Protein AF-A0AAF0V614-F1 (afdb_monomer)

Sequence (400 aa):
MVKIVKFQYLSLEWDSGDFIVKNYHPVHKCIPLNRNKLCNSKLIARKFKDRIVSQPYIRIWEIQDLVRKTLDLYVGKTLCYRAKQRIMKENMGDWKVEFARLCDYAAMIKQTNPGSSCWGACKSELLVAVGKNGNNQMYPIAWAVVDTETKHSWSWFIRYLIADLNLGTGEGLTVMLDMQKGFIPVLSELLPNTEKRMCARHIWSNWHVNWKGEERRKQFWRCSKASFEVKFGEEVHAMSKLGKKEITEDLLHYDPRNWSRAFFQTHSKCDVVENNICKTFNSWILAARHKSIITMLEDIRHKMMNKHIDMIKFAKTWISDIAPMARAILERNNEYSNNCNVQWNGLNGFEISEGEYSFVVDLEKKHCDCRLWMLRGIPCPHAICAYYYLNQDPDQHVEH

Mean predicted aligned error: 11.27 Å

Radius of gyration: 29.8 Å; Cα contacts (8 Å, |Δi|>4): 518; chains: 1; bounding box: 90×55×68 Å

Solvent-accessible surface area (backbone atoms only — not comparable to full-atom values): 22705 Å² total; per-residue (Å²): 133,88,78,87,74,79,61,86,40,71,47,75,40,89,91,79,72,46,78,42,78,75,42,86,63,92,81,71,95,73,76,91,70,45,64,57,87,80,71,38,38,67,55,52,24,67,76,42,35,68,61,43,69,77,38,59,67,63,49,49,66,56,52,35,48,49,42,31,74,75,68,63,31,64,64,58,63,70,44,41,44,52,11,50,53,50,45,48,40,74,75,58,46,57,61,72,64,49,63,71,42,41,63,60,52,34,50,51,45,38,70,77,40,78,90,58,87,68,79,81,64,80,58,76,39,78,50,71,46,70,48,68,46,89,51,76,41,79,36,81,72,51,72,46,66,36,52,54,97,36,45,65,53,48,42,54,55,50,52,50,52,32,65,77,66,66,42,70,49,19,71,80,38,72,47,81,38,82,78,52,82,46,50,58,61,37,41,57,72,61,26,61,60,33,46,64,32,40,22,40,61,54,53,45,61,62,51,38,75,83,53,72,54,70,69,55,50,55,38,50,52,48,30,31,63,20,42,26,59,70,59,26,52,53,34,47,53,57,46,39,75,74,52,58,83,60,56,46,54,66,55,59,69,50,60,52,61,28,32,19,41,38,51,50,71,42,82,66,35,56,71,79,42,60,67,56,57,63,50,54,49,54,62,73,45,43,58,34,71,62,48,37,71,63,60,19,53,52,46,51,51,53,51,48,54,53,51,51,52,51,49,53,56,54,59,73,69,55,93,55,96,64,36,70,56,48,46,58,49,42,55,54,22,50,64,54,18,75,65,48,47,84,44,74,74,84,73,61,42,31,45,33,36,46,88,96,43,75,30,53,32,30,66,84,79,56,40,38,61,59,32,51,22,40,20,45,31,38,54,31,27,63,52,37,43,55,29,51,74,70,75,44,70,55,79,82,59,48,63,131

pLDDT: mean 84.93, std 13.78, range [21.34, 97.88]

InterPro domains:
  IPR006564 Zinc finger, PMZ-type [SM00575] (366-393)
  IPR007527 Zinc finger, SWIM-type [PF04434] (359-391)
  IPR007527 Zinc finger, SWIM-type [PS50966] (357-391)
  IPR018289 MULE transposase domain [PF10551] (122-206)

Nearest PDB structures (foldseek):
  6xg8-assembly1_A  TM=4.618E-01  e=9.442E-06  Acetivibrio thermocellus ATCC 27405
  6xg8-assembly1_B  TM=5.059E-01  e=1.911E-04  Acetivibrio thermocellus ATCC 27405
  6xgx-assembly1_B  TM=4.617E-01  e=6.552E-05  Acetivibrio thermocellus ATCC 27405
  6xgw-assembly1_B  TM=4.319E-01  e=1.711E-03  Acetivibrio thermocellus ATCC 27405
  2iu7-assembly1_I  TM=2.158E-01  e=6.660E-01  Escherichia coli

Organism: Solanum verrucosum (NCBI:txid315347)

Structure (mmCIF, N/CA/C/O backbone):
data_AF-A0AAF0V614-F1
#
_entry.id   AF-A0AAF0V614-F1
#
loop_
_atom_site.group_PDB
_atom_site.id
_atom_site.type_symbol
_atom_site.label_atom_id
_atom_site.label_alt_id
_atom_site.label_comp_id
_atom_site.label_asym_id
_atom_site.label_entity_id
_atom_site.label_seq_id
_atom_site.pdbx_PDB_ins_code
_atom_site.Cartn_x
_atom_site.Cartn_y
_atom_site.Cartn_z
_atom_site.occupancy
_atom_site.B_iso_or_equiv
_atom_site.auth_seq_id
_atom_site.auth_comp_id
_atom_site.auth_asym_id
_atom_site.auth_atom_id
_atom_site.pdbx_PDB_model_num
ATOM 1 N N . MET A 1 1 ? 50.626 -5.953 -8.619 1.00 24.69 1 MET A N 1
ATOM 2 C CA . MET A 1 1 ? 51.029 -4.548 -8.857 1.00 24.69 1 MET A CA 1
ATOM 3 C C . MET A 1 1 ? 51.470 -4.408 -10.306 1.00 24.69 1 MET A C 1
ATOM 5 O O . MET A 1 1 ? 52.525 -4.922 -10.647 1.00 24.69 1 MET A O 1
ATOM 9 N N . VAL A 1 2 ? 50.678 -3.773 -11.173 1.00 21.34 2 VAL A N 1
ATOM 10 C CA . VAL A 1 2 ? 51.122 -3.461 -12.543 1.00 21.34 2 VAL A CA 1
ATOM 11 C C . VAL A 1 2 ? 51.830 -2.109 -12.488 1.00 21.34 2 VAL A C 1
ATOM 13 O O . VAL A 1 2 ? 51.178 -1.072 -12.419 1.00 21.34 2 VAL A O 1
ATOM 16 N N . LYS A 1 3 ? 53.167 -2.110 -12.450 1.00 25.12 3 LYS A N 1
ATOM 17 C CA . LYS A 1 3 ? 53.958 -0.892 -12.669 1.00 25.12 3 LYS A CA 1
ATOM 18 C C . LYS A 1 3 ? 53.853 -0.539 -14.151 1.00 25.12 3 LYS A C 1
ATOM 20 O O . LYS A 1 3 ? 54.286 -1.315 -14.997 1.00 25.12 3 LYS A O 1
ATOM 25 N N . ILE A 1 4 ? 53.279 0.617 -14.473 1.00 34.12 4 ILE A N 1
ATOM 26 C CA . ILE A 1 4 ? 53.326 1.156 -15.834 1.00 34.12 4 ILE A CA 1
ATOM 27 C C . ILE A 1 4 ? 54.759 1.644 -16.070 1.00 34.12 4 ILE A C 1
ATOM 29 O O . ILE A 1 4 ? 55.137 2.722 -15.622 1.00 34.12 4 ILE A O 1
ATOM 33 N N . VAL A 1 5 ? 55.570 0.822 -16.734 1.00 39.94 5 VAL A N 1
ATOM 34 C CA . VAL A 1 5 ? 56.908 1.186 -17.214 1.00 39.94 5 VAL A CA 1
ATOM 35 C C . VAL A 1 5 ? 56.746 1.807 -18.600 1.00 39.94 5 VAL A C 1
ATOM 37 O O . VAL A 1 5 ? 56.118 1.218 -19.480 1.00 39.94 5 VAL A O 1
ATOM 40 N N . LYS A 1 6 ? 57.267 3.020 -18.807 1.00 41.56 6 LYS A N 1
ATOM 41 C CA . LYS A 1 6 ? 57.203 3.683 -20.114 1.00 41.56 6 LYS A CA 1
ATOM 42 C C . LYS A 1 6 ? 58.343 3.171 -20.997 1.00 41.56 6 LYS A C 1
ATOM 44 O O . LYS A 1 6 ? 59.486 3.581 -20.837 1.00 41.56 6 LYS A O 1
ATOM 49 N N . PHE A 1 7 ? 58.020 2.287 -21.932 1.00 49.09 7 PHE A N 1
ATOM 50 C CA . PHE A 1 7 ? 58.932 1.863 -22.992 1.00 49.09 7 PHE A CA 1
ATOM 51 C C . PHE A 1 7 ? 58.921 2.903 -24.113 1.00 49.09 7 PHE A C 1
ATOM 53 O O . PHE A 1 7 ? 57.853 3.317 -24.564 1.00 49.09 7 PHE A O 1
ATOM 60 N N . GLN A 1 8 ? 60.096 3.372 -24.537 1.00 46.03 8 GLN A N 1
ATOM 61 C CA . GLN A 1 8 ? 60.192 4.414 -25.567 1.00 46.03 8 GLN A CA 1
ATOM 62 C C . GLN A 1 8 ? 60.030 3.838 -26.983 1.00 46.03 8 GLN A C 1
ATOM 64 O O . GLN A 1 8 ? 59.619 4.561 -27.884 1.00 46.03 8 GLN A O 1
ATOM 69 N N . TYR A 1 9 ? 60.279 2.535 -27.151 1.00 45.12 9 TYR A N 1
ATOM 70 C CA . TYR A 1 9 ? 60.026 1.776 -28.374 1.00 45.12 9 TYR A CA 1
ATOM 71 C C . TYR A 1 9 ? 59.680 0.323 -28.012 1.00 45.12 9 TYR A C 1
ATOM 73 O O . TYR A 1 9 ? 60.528 -0.421 -27.515 1.00 45.12 9 TYR A O 1
ATOM 81 N N . LEU A 1 10 ? 58.424 -0.063 -28.240 1.00 51.19 10 LEU A N 1
ATOM 82 C CA . LEU A 1 10 ? 57.983 -1.459 -28.273 1.00 51.19 10 LEU A CA 1
ATOM 83 C C . LEU A 1 10 ? 57.803 -1.827 -29.741 1.00 51.19 10 LEU A C 1
ATOM 85 O O . LEU A 1 10 ? 57.116 -1.105 -30.464 1.00 51.19 10 LEU A O 1
ATOM 89 N N . SER A 1 11 ? 58.401 -2.927 -30.182 1.00 48.00 11 SER A N 1
ATOM 90 C CA . SER A 1 11 ? 58.075 -3.512 -31.483 1.00 48.00 11 SER A CA 1
ATOM 91 C C . SER A 1 11 ? 57.380 -4.842 -31.275 1.00 48.00 11 SER A C 1
ATOM 93 O O . SER A 1 11 ? 57.798 -5.622 -30.421 1.00 48.00 11 SER A O 1
ATOM 95 N N . LEU A 1 12 ? 56.337 -5.082 -32.063 1.00 50.38 12 LEU A N 1
ATOM 96 C CA . LEU A 1 12 ? 55.709 -6.389 -32.153 1.00 50.38 12 LEU A CA 1
ATOM 97 C C . LEU A 1 12 ? 56.660 -7.313 -32.918 1.00 50.38 12 LEU A C 1
ATOM 99 O O . LEU A 1 12 ? 57.111 -6.951 -34.009 1.00 50.38 12 LEU A O 1
ATOM 103 N N . GLU A 1 13 ? 57.004 -8.451 -32.335 1.00 58.38 13 GLU A N 1
ATOM 104 C CA . GLU A 1 13 ? 57.744 -9.488 -33.045 1.00 58.38 13 GLU A CA 1
ATOM 105 C C . GLU A 1 13 ? 56.744 -10.340 -33.839 1.00 58.38 13 GLU A C 1
ATOM 107 O O . GLU A 1 13 ? 55.727 -10.782 -33.304 1.00 58.38 13 GLU A O 1
ATOM 112 N N . TRP A 1 14 ? 56.977 -10.486 -35.145 1.00 54.03 14 TRP A N 1
ATOM 113 C CA . TRP A 1 14 ? 55.964 -11.002 -36.074 1.00 54.03 14 TRP A CA 1
ATOM 114 C C . TRP A 1 14 ? 55.701 -12.504 -35.915 1.00 54.03 14 TRP A C 1
ATOM 116 O O . TRP A 1 14 ? 54.590 -12.944 -36.202 1.00 54.03 14 TRP A O 1
ATOM 126 N N . ASP A 1 15 ? 56.676 -13.255 -35.401 1.00 56.28 15 ASP A N 1
ATOM 127 C CA . ASP A 1 15 ? 56.593 -14.715 -35.286 1.00 56.28 15 ASP A CA 1
ATOM 128 C C . ASP A 1 15 ? 55.954 -15.181 -33.966 1.00 56.28 15 ASP A C 1
ATOM 130 O O . ASP A 1 15 ? 55.279 -16.208 -33.933 1.00 56.28 15 ASP A O 1
ATOM 134 N N . SER A 1 16 ? 56.124 -14.420 -32.878 1.00 66.19 16 SER A N 1
ATOM 135 C CA . SER A 1 16 ? 55.642 -14.767 -31.530 1.00 66.19 16 SER A CA 1
ATOM 136 C C . SER A 1 16 ? 54.395 -13.980 -31.106 1.00 66.19 16 SER A C 1
ATOM 138 O O . SER A 1 16 ? 53.637 -14.427 -30.247 1.00 66.19 16 SER A O 1
ATOM 140 N N . GLY A 1 17 ? 54.146 -12.811 -31.710 1.00 54.56 17 GLY A N 1
ATOM 141 C CA . GLY A 1 17 ? 53.051 -11.911 -31.332 1.00 54.56 17 GLY A CA 1
ATOM 142 C C . GLY A 1 17 ? 53.278 -11.167 -30.009 1.00 54.56 17 GLY A C 1
ATOM 143 O O . GLY A 1 17 ? 52.414 -10.389 -29.589 1.00 54.56 17 GLY A O 1
ATOM 144 N N . ASP A 1 18 ? 54.433 -11.367 -29.375 1.00 57.09 18 ASP A N 1
AT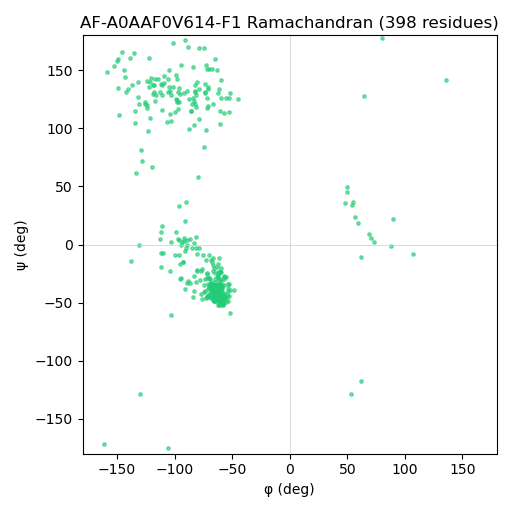OM 145 C CA . ASP A 1 18 ? 54.798 -10.732 -28.118 1.00 57.09 18 ASP A CA 1
ATOM 146 C C . ASP A 1 18 ? 55.400 -9.334 -28.336 1.00 57.09 18 ASP A C 1
ATOM 148 O O . ASP A 1 18 ? 55.978 -8.991 -29.375 1.00 57.09 18 ASP A O 1
ATOM 152 N N . PHE A 1 19 ? 55.236 -8.476 -27.327 1.00 64.31 19 PHE A N 1
ATOM 153 C CA . PHE A 1 19 ? 55.813 -7.135 -27.331 1.00 64.31 19 PHE A CA 1
ATOM 154 C C . PHE A 1 19 ? 57.244 -7.175 -26.796 1.00 64.31 19 PHE A C 1
ATOM 156 O O . PHE A 1 19 ? 57.454 -7.399 -25.604 1.00 64.31 19 PHE A O 1
ATOM 163 N N . ILE A 1 20 ? 58.221 -6.859 -27.649 1.00 62.75 20 ILE A N 1
ATOM 164 C CA . ILE A 1 20 ? 59.625 -6.761 -27.243 1.00 62.75 20 ILE A CA 1
ATOM 165 C C . ILE A 1 20 ? 59.982 -5.315 -26.914 1.00 62.75 20 ILE A C 1
ATOM 167 O O . ILE A 1 20 ? 59.750 -4.381 -27.691 1.00 62.75 20 ILE A O 1
ATOM 171 N N . VAL A 1 21 ? 60.588 -5.139 -25.741 1.00 63.41 21 VAL A N 1
ATOM 172 C CA . VAL A 1 21 ? 61.157 -3.872 -25.284 1.00 63.41 21 VAL A CA 1
ATOM 173 C C . VAL A 1 21 ? 62.502 -3.665 -25.965 1.00 63.41 21 VAL A C 1
ATOM 175 O O . VAL A 1 21 ? 63.475 -4.326 -25.619 1.00 63.41 21 VAL A O 1
ATOM 178 N N . LYS A 1 22 ? 62.573 -2.725 -26.912 1.00 64.69 22 LYS A N 1
ATOM 179 C CA . LYS A 1 22 ? 63.830 -2.421 -27.615 1.00 64.69 22 LYS A CA 1
ATOM 180 C C . LYS A 1 22 ? 64.730 -1.464 -26.843 1.00 64.69 22 LYS A C 1
ATOM 182 O O . LYS A 1 22 ? 65.933 -1.663 -26.808 1.00 64.69 22 LYS A O 1
ATOM 187 N N . ASN A 1 23 ? 64.145 -0.453 -26.202 1.00 56.78 23 ASN A N 1
ATOM 188 C CA . ASN A 1 23 ? 64.876 0.524 -25.398 1.00 56.78 23 ASN A CA 1
ATOM 189 C C . ASN A 1 23 ? 64.205 0.686 -24.030 1.00 56.78 23 ASN A C 1
ATOM 191 O O . ASN A 1 23 ? 63.031 1.067 -23.940 1.00 56.78 23 ASN A O 1
ATOM 195 N N . TYR A 1 24 ? 64.967 0.406 -22.970 1.00 61.22 24 TYR A N 1
ATOM 196 C CA . TYR A 1 24 ? 64.548 0.534 -21.577 1.00 61.22 24 TYR A CA 1
ATOM 197 C C . TYR A 1 24 ? 65.307 1.679 -20.901 1.00 61.22 24 TYR A C 1
ATOM 199 O O . TYR A 1 24 ? 66.522 1.619 -20.735 1.00 61.22 24 TYR A O 1
ATOM 207 N N . HIS A 1 25 ? 64.578 2.715 -20.486 1.00 62.88 25 HIS A N 1
ATOM 208 C CA . HIS A 1 25 ? 65.129 3.817 -19.701 1.00 62.88 25 HIS A CA 1
ATOM 209 C C . HIS A 1 25 ? 64.647 3.703 -18.247 1.00 62.88 25 HIS A C 1
ATOM 211 O O . HIS A 1 25 ? 63.485 4.011 -17.970 1.00 62.88 25 HIS A O 1
ATOM 217 N N . PRO A 1 26 ? 65.509 3.273 -17.306 1.00 61.09 26 PRO A N 1
ATOM 218 C CA . PRO A 1 26 ? 65.107 3.023 -15.920 1.00 61.09 26 PRO A CA 1
ATOM 219 C C . PRO A 1 26 ? 64.738 4.308 -15.168 1.00 61.09 26 PRO A C 1
ATOM 221 O O . PRO A 1 26 ? 63.843 4.305 -14.323 1.00 61.09 26 PRO A O 1
ATOM 224 N N . VAL A 1 27 ? 65.389 5.427 -15.498 1.00 59.00 27 VAL A N 1
ATOM 225 C CA . VAL A 1 27 ? 65.162 6.727 -14.860 1.00 59.00 27 VAL A CA 1
ATOM 226 C C . VAL A 1 27 ? 64.342 7.601 -15.799 1.00 59.00 27 VAL A C 1
ATOM 228 O O . VAL A 1 27 ? 64.807 8.009 -16.860 1.00 59.00 27 VAL A O 1
ATOM 231 N N . HIS A 1 28 ? 63.104 7.891 -15.411 1.00 62.31 28 HIS A N 1
ATOM 232 C CA . HIS A 1 28 ? 62.183 8.704 -16.196 1.00 62.31 28 HIS A CA 1
ATOM 233 C C . HIS A 1 28 ? 61.442 9.689 -15.283 1.00 62.31 28 HIS A C 1
ATOM 235 O O . HIS A 1 28 ? 60.979 9.324 -14.208 1.00 62.31 28 HIS A O 1
ATOM 241 N N . LYS A 1 29 ? 61.297 10.948 -15.720 1.00 55.41 29 LYS A N 1
ATOM 242 C CA . LYS A 1 29 ? 60.544 12.002 -15.007 1.00 55.41 29 LYS A CA 1
ATOM 243 C C . LYS A 1 29 ? 59.067 12.042 -15.430 1.00 55.41 29 LYS A C 1
ATOM 245 O O . LYS A 1 29 ? 58.501 13.116 -15.614 1.00 55.41 29 LYS A O 1
ATOM 250 N N . CYS A 1 30 ? 58.447 10.889 -15.699 1.00 61.34 30 CYS A N 1
ATOM 251 C CA . CYS A 1 30 ? 57.048 10.889 -16.134 1.00 61.34 30 CYS A CA 1
ATOM 252 C C . CYS A 1 30 ? 56.117 10.990 -14.931 1.00 61.34 30 CYS A C 1
ATOM 254 O O . CYS A 1 30 ? 56.225 10.224 -13.979 1.00 61.34 30 CYS A O 1
ATOM 256 N N . ILE A 1 31 ? 55.161 11.906 -15.022 1.00 60.28 31 ILE A N 1
ATOM 257 C CA . ILE A 1 31 ? 54.065 12.008 -14.065 1.00 60.28 31 ILE A CA 1
ATOM 258 C C . ILE A 1 31 ? 53.134 10.804 -14.294 1.00 60.28 31 ILE A C 1
ATOM 260 O O . ILE A 1 31 ? 52.815 10.516 -15.454 1.00 60.28 31 ILE A O 1
ATOM 264 N N . PRO A 1 32 ? 52.684 10.095 -13.243 1.00 61.25 32 PRO A N 1
ATOM 265 C CA . PRO A 1 32 ? 51.680 9.047 -13.378 1.00 61.25 32 PRO A CA 1
ATOM 266 C C . PRO A 1 32 ? 50.412 9.622 -14.018 1.00 61.25 32 PRO A C 1
ATOM 268 O O . PRO A 1 32 ? 49.729 10.464 -13.436 1.00 61.25 32 PRO A O 1
ATOM 271 N N . LEU A 1 33 ? 50.100 9.187 -15.238 1.00 63.91 33 LEU A N 1
ATOM 272 C CA . LEU A 1 33 ? 48.871 9.574 -15.920 1.00 63.91 33 LEU A CA 1
ATOM 273 C C . LEU A 1 33 ? 47.830 8.481 -15.711 1.00 63.91 33 LEU A C 1
ATOM 275 O O . LEU A 1 33 ? 47.965 7.367 -16.206 1.00 63.91 33 LEU A O 1
ATOM 279 N N . ASN A 1 34 ? 46.744 8.830 -15.032 1.00 67.12 34 ASN A N 1
ATOM 280 C CA . ASN A 1 34 ? 45.606 7.939 -14.813 1.00 67.12 34 ASN A CA 1
ATOM 281 C C . ASN A 1 34 ? 44.647 7.874 -16.019 1.00 67.12 34 ASN A C 1
ATOM 283 O O . ASN A 1 34 ? 43.581 7.275 -15.926 1.00 67.12 34 ASN A O 1
ATOM 287 N N . ARG A 1 35 ? 44.981 8.495 -17.157 1.00 66.62 35 ARG A N 1
ATOM 288 C CA . ARG A 1 35 ? 44.162 8.490 -18.379 1.00 66.62 35 ARG A CA 1
ATOM 289 C C . ARG A 1 35 ? 44.910 7.797 -19.507 1.00 66.62 35 ARG A C 1
ATOM 291 O O . ARG A 1 35 ? 45.988 8.230 -19.897 1.00 66.62 35 ARG A O 1
ATOM 298 N N . ASN A 1 36 ? 44.293 6.766 -20.080 1.00 75.62 36 ASN A N 1
ATOM 299 C CA . ASN A 1 36 ? 44.852 6.007 -21.194 1.00 75.62 36 ASN A CA 1
ATOM 300 C C . ASN A 1 36 ? 43.860 5.958 -22.369 1.00 75.62 36 ASN A C 1
ATOM 302 O O . ASN A 1 36 ? 42.743 5.466 -22.214 1.00 75.62 36 ASN A O 1
ATOM 306 N N . LYS A 1 37 ? 44.279 6.427 -23.554 1.00 71.94 37 LYS A N 1
ATOM 307 C CA . LYS A 1 37 ? 43.464 6.416 -24.787 1.00 71.94 37 LYS A CA 1
ATOM 308 C C . LYS A 1 37 ? 43.175 5.000 -25.313 1.00 71.94 37 LYS A C 1
ATOM 310 O O . LYS A 1 37 ? 42.189 4.810 -26.020 1.00 71.94 37 LYS A O 1
ATOM 315 N N . LEU A 1 38 ? 43.998 4.012 -24.955 1.00 76.44 38 LEU A N 1
ATOM 316 C CA . LEU A 1 38 ? 43.802 2.602 -25.314 1.00 76.44 38 LEU A CA 1
ATOM 317 C C . LEU A 1 38 ? 42.709 1.931 -24.473 1.00 76.44 38 LEU A C 1
ATOM 319 O O . LEU A 1 38 ? 42.124 0.935 -24.902 1.00 76.44 38 LEU A O 1
ATOM 323 N N . CYS A 1 39 ? 42.384 2.497 -23.304 1.00 79.19 39 CYS A N 1
ATOM 324 C CA . CYS A 1 39 ? 41.216 2.090 -22.534 1.00 79.19 39 CYS A CA 1
ATOM 325 C C . CYS A 1 39 ? 39.962 2.642 -23.216 1.00 79.19 39 CYS A C 1
ATOM 327 O O . CYS A 1 39 ? 39.472 3.723 -22.901 1.00 79.19 39 CYS A O 1
ATOM 329 N N . ASN A 1 40 ? 39.487 1.907 -24.219 1.00 85.81 40 ASN A N 1
ATOM 330 C CA . ASN A 1 40 ? 38.302 2.237 -24.997 1.00 85.81 40 ASN A CA 1
ATOM 331 C C . ASN A 1 40 ? 37.087 1.411 -24.538 1.00 85.81 40 ASN A C 1
ATOM 333 O O . ASN A 1 40 ? 37.188 0.491 -23.723 1.00 85.81 40 ASN A O 1
ATOM 337 N N . SER A 1 41 ? 35.910 1.719 -25.087 1.00 86.38 41 SER A N 1
ATOM 338 C CA . SER A 1 41 ? 34.672 1.024 -24.720 1.00 86.38 41 SER A CA 1
ATOM 339 C C . SER A 1 41 ? 34.697 -0.473 -25.045 1.00 86.38 41 SER A C 1
ATOM 341 O O . SER A 1 41 ? 34.019 -1.228 -24.357 1.00 86.38 41 SER A O 1
ATOM 343 N N . LYS A 1 42 ? 35.485 -0.921 -26.037 1.00 89.00 42 LYS A N 1
ATOM 344 C CA . LYS A 1 42 ? 35.637 -2.348 -26.374 1.00 89.00 42 LYS A CA 1
ATOM 345 C C . LYS A 1 42 ? 36.405 -3.100 -25.290 1.00 89.00 42 LYS A C 1
ATOM 347 O O . LYS A 1 42 ? 36.010 -4.201 -24.926 1.00 89.00 42 LYS A O 1
ATOM 352 N N . LEU A 1 43 ? 37.475 -2.505 -24.762 1.00 86.62 43 LEU A N 1
ATOM 353 C CA . LEU A 1 43 ? 38.272 -3.104 -23.692 1.00 86.62 43 LEU A CA 1
ATOM 354 C C . LEU A 1 43 ? 37.454 -3.234 -22.403 1.00 86.62 43 LEU A C 1
ATOM 356 O O . LEU A 1 43 ? 37.430 -4.303 -21.798 1.00 86.62 43 LEU A O 1
ATOM 360 N N . ILE A 1 44 ? 36.744 -2.165 -22.020 1.00 88.00 44 ILE A N 1
ATOM 361 C CA . ILE A 1 44 ? 35.848 -2.178 -20.854 1.00 88.00 44 ILE A CA 1
ATOM 362 C C . ILE A 1 44 ? 34.747 -3.223 -21.058 1.00 88.00 44 ILE A C 1
ATOM 364 O O . ILE A 1 44 ? 34.488 -4.015 -20.156 1.00 88.00 44 ILE A O 1
ATOM 368 N N . ALA A 1 45 ? 34.146 -3.266 -22.252 1.00 89.12 45 ALA A N 1
ATOM 369 C CA . ALA A 1 45 ? 33.116 -4.242 -22.578 1.00 89.12 45 ALA A CA 1
ATOM 370 C C . ALA A 1 45 ? 33.623 -5.682 -22.443 1.00 89.12 45 ALA A C 1
ATOM 372 O O . ALA A 1 45 ? 32.954 -6.498 -21.828 1.00 89.12 45 ALA A O 1
ATOM 373 N N . ARG A 1 46 ? 34.824 -5.982 -22.953 1.00 89.50 46 ARG A N 1
ATOM 374 C CA . ARG A 1 46 ? 35.426 -7.319 -22.874 1.00 89.50 46 ARG A CA 1
ATOM 375 C C . ARG A 1 46 ? 35.757 -7.724 -21.438 1.00 89.50 46 ARG A C 1
ATOM 377 O O . ARG A 1 46 ? 35.452 -8.839 -21.043 1.00 89.50 46 ARG A O 1
ATOM 384 N N . LYS A 1 47 ? 36.376 -6.830 -20.660 1.00 88.12 47 LYS A N 1
ATOM 385 C CA . LYS A 1 47 ? 36.895 -7.153 -19.320 1.00 88.12 47 LYS A CA 1
ATOM 386 C C . LYS A 1 47 ? 35.814 -7.204 -18.238 1.00 88.12 47 LYS A C 1
ATOM 388 O O . LYS A 1 47 ? 35.954 -7.954 -17.282 1.00 88.12 47 LYS A O 1
ATOM 393 N N . PHE A 1 48 ? 34.750 -6.416 -18.382 1.00 89.50 48 PHE A N 1
ATOM 394 C CA . PHE A 1 48 ? 33.655 -6.344 -17.407 1.00 89.50 48 PHE A CA 1
ATOM 395 C C . PHE A 1 48 ? 32.343 -6.940 -17.935 1.00 89.50 48 PHE A C 1
ATOM 397 O O . PHE A 1 48 ? 31.291 -6.690 -17.344 1.00 89.50 48 PHE A O 1
ATOM 404 N N . LYS A 1 49 ? 32.395 -7.725 -19.024 1.00 87.25 49 LYS A N 1
ATOM 405 C CA . LYS A 1 49 ? 31.223 -8.347 -19.660 1.00 87.25 49 LYS A CA 1
ATOM 406 C C . LYS A 1 49 ? 30.380 -9.104 -18.642 1.00 87.25 49 LYS A C 1
ATOM 408 O O . LYS A 1 49 ? 29.237 -8.730 -18.408 1.00 87.25 49 LYS A O 1
ATOM 413 N N . ASP A 1 50 ? 30.971 -10.089 -17.975 1.00 85.00 50 ASP A N 1
ATOM 414 C CA . ASP A 1 50 ? 30.246 -10.993 -17.076 1.00 85.00 50 ASP A CA 1
ATOM 415 C C . ASP A 1 50 ? 29.642 -10.251 -15.884 1.00 85.00 50 ASP A C 1
ATOM 417 O O . ASP A 1 50 ? 28.513 -10.517 -15.464 1.00 85.00 50 ASP A O 1
ATOM 421 N N . ARG A 1 51 ? 30.353 -9.240 -15.369 1.00 85.12 51 ARG A N 1
ATOM 422 C CA . ARG A 1 51 ? 29.854 -8.418 -14.264 1.00 85.12 51 ARG A CA 1
ATOM 423 C C . ARG A 1 51 ? 28.664 -7.555 -14.679 1.00 85.12 51 ARG A C 1
ATOM 425 O O . ARG A 1 51 ? 27.713 -7.422 -13.919 1.00 85.12 51 ARG A O 1
ATOM 432 N N . ILE A 1 52 ? 28.705 -6.974 -15.875 1.00 84.44 52 ILE A N 1
ATOM 433 C CA . ILE A 1 52 ? 27.619 -6.130 -16.388 1.00 84.44 52 ILE A CA 1
ATOM 434 C C . ILE A 1 52 ? 26.417 -6.987 -16.810 1.00 84.44 52 ILE A C 1
ATOM 436 O O . ILE A 1 52 ? 25.282 -6.573 -16.597 1.00 84.44 52 ILE A O 1
ATOM 440 N N . VAL A 1 53 ? 26.650 -8.187 -17.348 1.00 81.50 53 VAL A N 1
ATOM 441 C CA . VAL A 1 53 ? 25.593 -9.146 -17.706 1.00 81.50 53 VAL A CA 1
ATOM 442 C C . VAL A 1 53 ? 24.897 -9.700 -16.460 1.00 81.50 53 VAL A C 1
ATOM 444 O O . VAL A 1 53 ? 23.672 -9.770 -16.435 1.00 81.50 53 VAL A O 1
ATOM 447 N N . SER A 1 54 ? 25.649 -10.042 -15.409 1.00 80.19 54 SER A N 1
ATOM 448 C CA . SER A 1 54 ? 25.074 -10.505 -14.133 1.00 80.19 54 SER A CA 1
ATOM 449 C C . SER A 1 54 ? 24.367 -9.393 -13.354 1.00 80.19 54 SER A C 1
ATOM 451 O O . SER A 1 54 ? 23.417 -9.668 -12.623 1.00 80.19 54 SER A O 1
ATOM 453 N N . GLN A 1 55 ? 24.786 -8.131 -13.517 1.00 80.19 55 GLN A N 1
ATOM 454 C CA . GLN A 1 55 ? 24.171 -6.969 -12.865 1.00 80.19 55 GLN A CA 1
ATOM 455 C C . GLN A 1 55 ? 23.819 -5.862 -13.877 1.00 80.19 55 GLN A C 1
ATOM 457 O O . GLN A 1 55 ? 24.433 -4.791 -13.869 1.00 80.19 55 GLN A O 1
ATOM 462 N N . PRO A 1 56 ? 22.783 -6.050 -14.720 1.00 78.12 56 PRO A N 1
ATOM 463 C CA . PRO A 1 56 ? 22.424 -5.089 -15.770 1.00 78.12 56 PRO A CA 1
ATOM 464 C C . PRO A 1 56 ? 22.045 -3.695 -15.248 1.00 78.12 56 PRO A C 1
ATOM 466 O O . PRO A 1 56 ? 22.167 -2.695 -15.959 1.00 78.12 56 PRO A O 1
ATOM 469 N N . TYR A 1 57 ? 21.612 -3.604 -13.990 1.00 75.50 57 TYR A N 1
ATOM 470 C CA . TYR A 1 57 ? 21.219 -2.371 -13.303 1.00 75.50 57 TYR A CA 1
ATOM 471 C C . TYR A 1 57 ? 22.399 -1.561 -12.746 1.00 75.50 57 TYR A C 1
ATOM 473 O O . TYR A 1 57 ? 22.182 -0.466 -12.227 1.00 75.50 57 TYR A O 1
ATOM 481 N N . ILE A 1 58 ? 23.640 -2.051 -12.877 1.00 84.06 58 ILE A N 1
ATOM 482 C CA . ILE A 1 58 ? 24.835 -1.347 -12.401 1.00 84.06 58 ILE A CA 1
ATOM 483 C C . ILE A 1 58 ? 24.875 0.085 -12.948 1.00 84.06 58 ILE A C 1
ATOM 485 O O . ILE A 1 58 ? 24.733 0.335 -14.157 1.00 84.06 58 ILE A O 1
ATOM 489 N N . ARG A 1 59 ? 25.015 1.057 -12.051 1.00 85.00 59 ARG A N 1
ATOM 490 C CA . ARG A 1 59 ? 25.038 2.474 -12.399 1.00 85.00 59 ARG A CA 1
ATOM 491 C C . ARG A 1 59 ? 26.335 2.788 -13.134 1.00 85.00 59 ARG A C 1
ATOM 493 O O . ARG A 1 59 ? 27.379 2.182 -12.912 1.00 85.00 59 ARG A O 1
ATOM 500 N N . ILE A 1 60 ? 26.294 3.791 -14.009 1.00 87.62 60 ILE A N 1
ATOM 501 C CA . ILE A 1 60 ? 27.464 4.150 -14.827 1.00 87.62 60 ILE A CA 1
ATOM 502 C C . ILE A 1 60 ? 28.669 4.533 -13.959 1.00 87.62 60 ILE A C 1
ATOM 504 O O . ILE A 1 60 ? 29.794 4.178 -14.298 1.00 87.62 60 ILE A O 1
ATOM 508 N N . TRP A 1 61 ? 28.443 5.207 -12.829 1.00 87.06 61 TRP A N 1
ATOM 509 C CA . TRP A 1 61 ? 29.517 5.568 -11.901 1.00 87.06 61 TRP A CA 1
ATOM 510 C C . TRP A 1 61 ? 30.108 4.352 -11.171 1.00 87.06 61 TRP A C 1
ATOM 512 O O . TRP A 1 61 ? 31.299 4.357 -10.892 1.00 87.06 61 TRP A O 1
ATOM 522 N N . GLU A 1 62 ? 29.330 3.293 -10.931 1.00 89.62 62 GLU A N 1
ATOM 523 C CA . GLU A 1 62 ? 29.839 2.037 -10.360 1.00 89.62 62 GLU A CA 1
ATOM 524 C C . GLU A 1 62 ? 30.726 1.310 -11.374 1.00 89.62 62 GLU A C 1
ATOM 526 O O . GLU A 1 62 ? 31.775 0.792 -11.014 1.00 89.62 62 GLU A O 1
ATOM 531 N N . ILE A 1 63 ? 30.378 1.346 -12.668 1.00 89.31 63 ILE A N 1
ATOM 532 C CA . ILE A 1 63 ? 31.270 0.852 -13.732 1.00 89.31 63 ILE A CA 1
ATOM 533 C C . ILE A 1 63 ? 32.566 1.674 -13.768 1.00 89.31 63 ILE A C 1
ATOM 535 O O . ILE A 1 63 ? 33.646 1.109 -13.922 1.00 89.31 63 ILE A O 1
ATOM 539 N N . GLN A 1 64 ? 32.483 3.001 -13.629 1.00 91.31 64 GLN A N 1
ATOM 540 C CA . GLN A 1 64 ? 33.682 3.842 -13.556 1.00 91.31 64 GLN A CA 1
ATOM 541 C C . GLN A 1 64 ? 34.550 3.491 -12.343 1.00 91.31 64 GLN A C 1
ATOM 543 O O . GLN A 1 64 ? 35.770 3.434 -12.474 1.00 91.31 64 GLN A O 1
ATOM 548 N N . ASP A 1 65 ? 33.933 3.245 -11.187 1.00 90.25 65 ASP A N 1
ATOM 549 C CA . ASP A 1 65 ? 34.630 2.842 -9.967 1.00 90.25 65 ASP A CA 1
ATOM 550 C C . ASP A 1 65 ? 35.272 1.453 -10.107 1.00 90.25 65 ASP A C 1
ATOM 552 O O . ASP A 1 65 ? 36.426 1.275 -9.728 1.00 90.25 65 ASP A O 1
ATOM 556 N N . LEU A 1 66 ? 34.596 0.497 -10.755 1.00 89.69 66 LEU A N 1
ATOM 557 C CA . LEU A 1 66 ? 35.171 -0.808 -11.102 1.00 89.69 66 LEU A CA 1
ATOM 558 C C . LEU A 1 66 ? 36.402 -0.665 -12.000 1.00 89.69 66 LEU A C 1
ATOM 560 O O . LEU A 1 66 ? 37.442 -1.264 -11.735 1.00 89.69 66 LEU A O 1
ATOM 564 N N . VAL A 1 67 ? 36.318 0.165 -13.043 1.00 88.69 67 VAL A N 1
ATOM 565 C CA . VAL A 1 67 ? 37.461 0.432 -13.924 1.00 88.69 67 VAL A CA 1
ATOM 566 C C . VAL A 1 67 ? 38.607 1.070 -13.139 1.00 88.69 67 VAL A C 1
ATOM 568 O O . VAL A 1 67 ? 39.753 0.651 -13.295 1.00 88.69 67 VAL A O 1
ATOM 571 N N . ARG A 1 68 ? 38.306 2.020 -12.250 1.00 87.62 68 ARG A N 1
ATOM 572 C CA . ARG A 1 68 ? 39.307 2.661 -11.396 1.00 87.62 68 ARG A CA 1
ATOM 573 C C . ARG A 1 68 ? 39.969 1.663 -10.446 1.00 87.62 68 ARG A C 1
ATOM 575 O O . ARG A 1 68 ? 41.185 1.642 -10.367 1.00 87.62 68 ARG A O 1
ATOM 582 N N . LYS A 1 69 ? 39.205 0.810 -9.766 1.00 88.38 69 LYS A N 1
ATOM 583 C CA . LYS A 1 69 ? 39.738 -0.162 -8.796 1.00 88.38 69 LYS A CA 1
ATOM 584 C C . LYS A 1 69 ? 40.519 -1.299 -9.451 1.00 88.38 69 LYS A C 1
ATOM 586 O O . LYS A 1 69 ? 41.518 -1.746 -8.903 1.00 88.38 69 LYS A O 1
ATOM 591 N N . THR A 1 70 ? 40.073 -1.784 -10.609 1.00 87.25 70 THR A N 1
ATOM 592 C CA . THR A 1 70 ? 40.681 -2.953 -11.265 1.00 87.25 70 THR A CA 1
ATOM 593 C C . THR A 1 70 ? 41.818 -2.587 -12.218 1.00 87.25 70 THR A C 1
ATOM 595 O O . THR A 1 70 ? 42.740 -3.381 -12.393 1.00 87.25 70 THR A O 1
ATOM 598 N N . LEU A 1 71 ? 41.740 -1.433 -12.888 1.00 84.81 71 LEU A N 1
ATOM 599 C CA . LEU A 1 71 ? 42.722 -1.016 -13.896 1.00 84.81 71 LEU A CA 1
ATOM 600 C C . LEU A 1 71 ? 43.571 0.183 -13.465 1.00 84.81 71 LEU A C 1
ATOM 602 O O . LEU A 1 71 ? 44.494 0.521 -14.195 1.00 84.81 71 LEU A O 1
ATOM 606 N N . ASP A 1 72 ? 43.261 0.821 -12.334 1.00 83.12 72 ASP A N 1
ATOM 607 C CA . ASP A 1 72 ? 43.884 2.075 -11.883 1.00 83.12 72 ASP A CA 1
ATOM 608 C C . ASP A 1 72 ? 43.810 3.202 -12.932 1.00 83.12 72 ASP A C 1
ATOM 610 O O . ASP A 1 72 ? 44.703 4.033 -13.094 1.00 83.12 72 ASP A O 1
ATOM 614 N N . LEU A 1 73 ? 42.708 3.222 -13.695 1.00 85.56 73 LEU A N 1
ATOM 615 C CA . LEU A 1 73 ? 42.460 4.194 -14.757 1.00 85.56 73 LEU A CA 1
ATOM 616 C C . LEU A 1 73 ? 41.203 5.018 -14.483 1.00 85.56 73 LEU A C 1
ATOM 618 O O . LEU A 1 73 ? 40.137 4.502 -14.151 1.00 85.56 73 LEU A O 1
ATOM 622 N N . TYR A 1 74 ? 41.308 6.319 -14.724 1.00 83.50 74 TYR A N 1
ATOM 623 C CA . TYR A 1 74 ? 40.181 7.228 -14.812 1.00 83.50 74 TYR A CA 1
ATOM 624 C C . TYR A 1 74 ? 39.560 7.167 -16.212 1.00 83.50 74 TYR A C 1
ATOM 626 O O . TYR A 1 74 ? 40.194 7.497 -17.218 1.00 83.50 74 TYR A O 1
ATOM 634 N N . VAL A 1 75 ? 38.278 6.811 -16.268 1.00 85.75 75 VAL A N 1
ATOM 635 C CA . VAL A 1 75 ? 37.474 6.778 -17.495 1.00 85.75 75 VAL A CA 1
ATOM 636 C C . VAL A 1 75 ? 36.274 7.709 -17.382 1.00 85.75 75 VAL A C 1
ATOM 638 O O . VAL A 1 75 ? 35.665 7.839 -16.322 1.00 85.75 75 VAL A O 1
ATOM 641 N N . GLY A 1 76 ? 35.910 8.370 -18.483 1.00 85.50 76 GLY A N 1
ATOM 642 C CA . GLY A 1 76 ? 34.739 9.248 -18.526 1.00 85.50 76 GLY A CA 1
ATOM 643 C C . GLY A 1 76 ? 33.412 8.476 -18.502 1.00 85.50 76 GLY A C 1
ATOM 644 O O . GLY A 1 76 ? 33.321 7.370 -19.038 1.00 85.50 76 GLY A O 1
ATOM 645 N N . LYS A 1 77 ? 32.353 9.093 -17.951 1.00 86.38 77 LYS A N 1
ATOM 646 C CA . LYS A 1 77 ? 30.997 8.507 -17.838 1.00 86.38 77 LYS A CA 1
ATOM 647 C C . LYS A 1 77 ? 30.478 7.987 -19.180 1.00 86.38 77 LYS A C 1
ATOM 649 O O . LYS A 1 77 ? 29.978 6.868 -19.270 1.00 86.38 77 LYS A O 1
ATOM 654 N N . THR A 1 78 ? 30.660 8.775 -20.237 1.00 86.25 78 THR A N 1
ATOM 655 C CA . THR A 1 78 ? 30.222 8.451 -21.602 1.00 86.25 78 THR A CA 1
ATOM 656 C C . THR A 1 78 ? 30.876 7.179 -22.140 1.00 86.25 78 THR A C 1
ATOM 658 O O . THR A 1 78 ? 30.244 6.422 -22.875 1.00 86.25 78 THR A O 1
ATOM 661 N N . LEU A 1 79 ? 32.129 6.906 -21.764 1.00 88.00 79 LEU A N 1
ATOM 662 C CA . LEU A 1 79 ? 32.847 5.715 -22.210 1.00 88.00 79 LEU A CA 1
ATOM 663 C C . LEU A 1 79 ? 32.285 4.449 -21.551 1.00 88.00 79 LEU A C 1
ATOM 665 O O . LEU A 1 79 ? 32.016 3.472 -22.248 1.00 88.00 79 LEU A O 1
ATOM 669 N N . CYS A 1 80 ? 32.044 4.496 -20.237 1.00 89.00 80 CYS A N 1
ATOM 670 C CA . CYS A 1 80 ? 31.393 3.416 -19.492 1.00 89.00 80 CYS A CA 1
ATOM 671 C C . CYS A 1 80 ? 29.963 3.171 -19.980 1.00 89.00 80 CYS A C 1
ATOM 673 O O . CYS A 1 80 ? 29.567 2.022 -20.153 1.00 89.00 80 CYS A O 1
ATOM 675 N N . TYR A 1 81 ? 29.212 4.235 -20.282 1.00 86.75 81 TYR A N 1
ATOM 676 C CA . TYR A 1 81 ? 27.893 4.122 -20.903 1.00 86.75 81 TYR A CA 1
ATOM 677 C C . TYR A 1 81 ? 27.961 3.403 -22.258 1.00 86.75 81 TYR A C 1
ATOM 679 O O . TYR A 1 81 ? 27.243 2.429 -22.465 1.00 86.75 81 TYR A O 1
ATOM 687 N N . ARG A 1 82 ? 28.872 3.807 -23.157 1.00 86.94 82 ARG A N 1
ATOM 688 C CA . ARG A 1 82 ? 29.066 3.143 -24.462 1.00 86.94 82 ARG A CA 1
ATOM 689 C C . ARG A 1 82 ? 29.492 1.679 -24.321 1.00 86.94 82 ARG A C 1
ATOM 691 O O . ARG A 1 82 ? 29.040 0.847 -25.101 1.00 86.94 82 ARG A O 1
ATOM 698 N N . ALA A 1 83 ? 30.354 1.365 -23.353 1.00 88.81 83 ALA A N 1
ATOM 699 C CA . ALA A 1 83 ? 30.770 -0.008 -23.064 1.00 88.81 83 ALA A CA 1
ATOM 700 C C . ALA A 1 83 ? 29.589 -0.861 -22.581 1.00 88.81 83 ALA A C 1
ATOM 702 O O . ALA A 1 83 ? 29.364 -1.946 -23.111 1.00 88.81 83 ALA A O 1
ATOM 703 N N . LYS A 1 84 ? 28.788 -0.329 -21.647 1.00 86.75 84 LYS A N 1
ATOM 704 C CA . LYS A 1 84 ? 27.561 -0.970 -21.166 1.00 86.75 84 LYS A CA 1
ATOM 705 C C . LYS A 1 84 ? 26.584 -1.224 -22.314 1.00 86.75 84 LYS A C 1
ATOM 707 O O . LYS A 1 84 ? 26.159 -2.353 -22.495 1.00 86.75 84 LYS A O 1
ATOM 712 N N . GLN A 1 85 ? 26.279 -0.212 -23.127 1.00 81.31 85 GLN A N 1
ATOM 713 C CA . GLN A 1 85 ? 25.365 -0.349 -24.271 1.00 81.31 85 GLN A CA 1
ATOM 714 C C . GLN A 1 85 ? 25.832 -1.404 -25.278 1.00 81.31 85 GLN A C 1
ATOM 716 O O . GLN A 1 85 ? 25.018 -2.160 -25.796 1.00 81.31 85 GLN A O 1
ATOM 721 N N . ARG A 1 86 ? 27.144 -1.497 -25.525 1.00 86.12 86 ARG A N 1
ATOM 722 C CA . ARG A 1 86 ? 27.718 -2.533 -26.390 1.00 86.12 86 ARG A CA 1
ATOM 723 C C . ARG A 1 86 ? 27.478 -3.938 -25.834 1.00 86.12 86 ARG A C 1
ATOM 725 O O . ARG A 1 86 ? 26.984 -4.778 -26.573 1.00 86.12 86 ARG A O 1
ATOM 732 N N . ILE A 1 87 ? 27.771 -4.168 -24.551 1.00 84.56 87 ILE A N 1
ATOM 733 C CA . ILE A 1 87 ? 27.525 -5.465 -23.896 1.00 84.56 87 ILE A CA 1
ATOM 734 C C . ILE A 1 87 ? 26.041 -5.824 -23.957 1.00 84.56 87 ILE A C 1
ATOM 736 O O . ILE A 1 87 ? 25.692 -6.942 -24.316 1.00 84.56 87 ILE A O 1
ATOM 740 N N . MET A 1 88 ? 25.169 -4.866 -23.638 1.00 77.75 88 MET A N 1
ATOM 741 C CA . MET A 1 88 ? 23.724 -5.090 -23.629 1.00 77.75 88 MET A CA 1
ATOM 742 C C . MET A 1 88 ? 23.211 -5.427 -25.033 1.00 77.75 88 MET A C 1
ATOM 744 O O . MET A 1 88 ? 22.453 -6.376 -25.178 1.00 77.75 88 MET A O 1
ATOM 748 N N . LYS A 1 89 ? 23.689 -4.735 -26.077 1.00 75.88 89 LYS A N 1
ATOM 749 C CA . LYS A 1 89 ? 23.336 -5.039 -27.472 1.00 75.88 89 LYS A CA 1
ATOM 750 C C . LYS A 1 89 ? 23.839 -6.414 -27.930 1.00 75.88 89 LYS A C 1
ATOM 752 O O . LYS A 1 89 ? 23.118 -7.119 -28.624 1.00 75.88 89 LYS A O 1
ATOM 757 N N . GLU A 1 90 ? 25.065 -6.791 -27.566 1.00 79.44 90 GLU A N 1
ATOM 758 C CA . GLU A 1 90 ? 25.653 -8.088 -27.940 1.00 79.44 90 GLU A CA 1
ATOM 759 C C . GLU A 1 90 ? 24.966 -9.269 -27.232 1.00 79.44 90 GLU A C 1
ATOM 761 O O . GLU A 1 90 ? 24.827 -10.329 -27.831 1.00 79.44 90 GLU A O 1
ATOM 766 N N . ASN A 1 91 ? 24.521 -9.097 -25.982 1.00 71.88 91 ASN A N 1
ATOM 767 C CA . ASN A 1 91 ? 23.925 -10.178 -25.190 1.00 71.88 91 ASN A CA 1
ATOM 768 C C . ASN A 1 91 ? 22.390 -10.242 -25.237 1.00 71.88 91 ASN A C 1
ATOM 770 O O . ASN A 1 91 ? 21.844 -11.322 -25.047 1.00 71.88 91 ASN A O 1
ATOM 774 N N . MET A 1 92 ? 21.694 -9.116 -25.421 1.00 64.75 92 MET A N 1
ATOM 775 C CA . MET A 1 92 ? 20.222 -9.035 -25.357 1.00 64.75 92 MET A CA 1
ATOM 776 C C . MET A 1 92 ? 19.579 -8.728 -26.717 1.00 64.75 92 MET A C 1
ATOM 778 O O . MET A 1 92 ? 18.372 -8.542 -26.792 1.00 64.75 92 MET A O 1
ATOM 782 N N . GLY A 1 93 ? 20.369 -8.666 -27.793 1.00 66.81 93 GLY A N 1
ATOM 783 C CA . GLY A 1 93 ? 19.876 -8.400 -29.142 1.00 66.81 93 GLY A CA 1
ATOM 784 C C . GLY A 1 93 ? 19.617 -6.920 -29.443 1.00 66.81 93 GLY A C 1
ATOM 785 O O . GLY A 1 93 ? 19.815 -6.023 -28.618 1.00 66.81 93 GLY A O 1
ATOM 786 N N . ASP A 1 94 ? 19.214 -6.645 -30.687 1.00 65.81 94 ASP A N 1
ATOM 787 C CA . ASP A 1 94 ? 18.819 -5.302 -31.110 1.00 65.81 94 ASP A CA 1
ATOM 788 C C . ASP A 1 94 ? 17.348 -5.072 -30.758 1.00 65.81 94 ASP A C 1
ATOM 790 O O . ASP A 1 94 ? 16.467 -5.786 -31.240 1.00 65.81 94 ASP A O 1
ATOM 794 N N . TRP A 1 95 ? 17.082 -4.047 -29.946 1.00 61.78 95 TRP A N 1
ATOM 795 C CA . TRP A 1 95 ? 15.732 -3.650 -29.551 1.00 61.78 95 TRP A CA 1
ATOM 796 C C . TRP A 1 95 ? 14.796 -3.540 -30.760 1.00 61.78 95 TRP A C 1
ATOM 798 O O . TRP A 1 95 ? 13.667 -4.010 -30.688 1.00 61.78 95 TRP A O 1
ATOM 808 N N . LYS A 1 96 ? 15.269 -3.023 -31.903 1.00 62.53 96 LYS A N 1
ATOM 809 C CA . LYS A 1 96 ? 14.448 -2.902 -33.119 1.00 62.53 96 LYS A CA 1
ATOM 810 C C . LYS A 1 96 ? 13.924 -4.244 -33.633 1.00 62.53 96 LYS A C 1
ATOM 812 O O . LYS A 1 96 ? 12.795 -4.310 -34.106 1.00 62.53 96 LYS A O 1
ATOM 817 N N . VAL A 1 97 ? 14.736 -5.296 -33.537 1.00 68.81 97 VAL A N 1
ATOM 818 C CA . VAL A 1 97 ? 14.375 -6.645 -33.997 1.00 68.81 97 VAL A CA 1
ATOM 819 C C . VAL A 1 97 ? 13.362 -7.276 -33.047 1.00 68.81 97 VAL A C 1
ATOM 821 O O . VAL A 1 97 ? 12.409 -7.899 -33.499 1.00 68.81 97 VAL A O 1
ATOM 824 N N . GLU A 1 98 ? 13.515 -7.086 -31.736 1.00 68.56 98 GLU A N 1
ATOM 825 C CA . GLU A 1 98 ? 12.525 -7.585 -30.776 1.00 68.56 98 GLU A CA 1
ATOM 826 C C . GLU A 1 98 ? 11.183 -6.862 -30.868 1.00 68.56 98 GLU A C 1
ATOM 828 O O . GLU A 1 98 ? 10.144 -7.511 -30.795 1.00 68.56 98 GLU A O 1
ATOM 833 N N . PHE A 1 99 ? 11.184 -5.543 -31.080 1.00 67.56 99 PHE A N 1
ATOM 834 C CA . PHE A 1 99 ? 9.944 -4.792 -31.285 1.00 67.56 99 PHE A CA 1
ATOM 835 C C . PHE A 1 99 ? 9.156 -5.312 -32.498 1.00 67.56 99 PHE A C 1
ATOM 837 O O . PHE A 1 99 ? 7.934 -5.413 -32.426 1.00 67.56 99 PHE A O 1
ATOM 844 N N . ALA A 1 100 ? 9.839 -5.721 -33.575 1.00 68.75 100 ALA A N 1
ATOM 845 C CA . ALA A 1 100 ? 9.194 -6.327 -34.743 1.00 68.75 100 ALA A CA 1
ATOM 846 C C . ALA A 1 100 ? 8.532 -7.687 -34.439 1.00 68.75 100 ALA A C 1
ATOM 848 O O . ALA A 1 100 ? 7.581 -8.066 -35.113 1.00 68.75 100 ALA A O 1
ATOM 849 N N . ARG A 1 101 ? 8.997 -8.400 -33.404 1.00 75.50 101 ARG A N 1
ATOM 850 C CA . ARG A 1 101 ? 8.505 -9.729 -33.001 1.00 75.50 101 ARG A CA 1
ATOM 851 C C . ARG A 1 101 ? 7.419 -9.689 -31.923 1.00 75.50 101 AR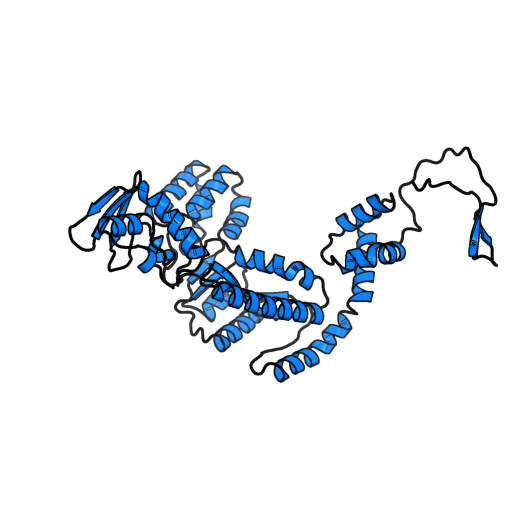G A C 1
ATOM 853 O O . ARG A 1 101 ? 6.969 -10.740 -31.471 1.00 75.50 101 ARG A O 1
ATOM 860 N N . LEU A 1 102 ? 6.990 -8.503 -31.484 1.00 74.38 102 LEU A N 1
ATOM 861 C CA . LEU A 1 102 ? 5.960 -8.373 -30.446 1.00 74.38 102 LEU A CA 1
ATOM 862 C C . LEU A 1 102 ? 4.630 -9.011 -30.854 1.00 74.38 102 LEU A C 1
ATOM 864 O O . LEU A 1 102 ? 3.962 -9.594 -30.005 1.00 74.38 102 LEU A O 1
ATOM 868 N N . CYS A 1 103 ? 4.256 -8.926 -32.133 1.00 70.31 103 CYS A N 1
ATOM 869 C CA . CYS A 1 103 ? 3.035 -9.550 -32.643 1.00 70.31 103 CYS A CA 1
ATOM 870 C C . CYS A 1 103 ? 3.112 -11.082 -32.575 1.00 70.31 103 CYS A C 1
ATOM 872 O O . CYS A 1 103 ? 2.169 -11.711 -32.099 1.00 70.31 103 CYS A O 1
ATOM 874 N N . ASP A 1 104 ? 4.251 -11.667 -32.956 1.00 77.44 104 ASP A N 1
ATOM 875 C CA . ASP A 1 104 ? 4.485 -13.114 -32.863 1.00 77.44 104 ASP A CA 1
ATOM 876 C C . ASP A 1 104 ? 4.430 -13.582 -31.404 1.00 77.44 104 ASP A C 1
ATOM 878 O O . ASP A 1 104 ? 3.795 -14.581 -31.071 1.00 77.44 104 ASP A O 1
ATOM 882 N N . TYR A 1 105 ? 5.056 -12.817 -30.507 1.00 76.88 105 TYR A N 1
ATOM 883 C CA . TYR A 1 105 ? 5.040 -13.082 -29.072 1.00 76.88 105 TYR A CA 1
ATOM 884 C C . TYR A 1 105 ? 3.622 -12.994 -28.483 1.00 76.88 105 TYR A C 1
ATOM 886 O O . TYR A 1 105 ? 3.195 -13.885 -27.750 1.00 76.88 105 TYR A O 1
ATOM 894 N N . ALA A 1 106 ? 2.857 -11.961 -28.847 1.00 72.31 106 ALA A N 1
ATOM 895 C CA . ALA A 1 106 ? 1.465 -11.804 -28.435 1.00 72.31 106 ALA A CA 1
ATOM 896 C C . ALA A 1 106 ? 0.581 -12.963 -28.927 1.00 72.31 106 ALA A C 1
ATOM 898 O O . ALA A 1 106 ? -0.264 -13.451 -28.175 1.00 72.31 106 ALA A O 1
ATOM 899 N N . ALA A 1 107 ? 0.783 -13.426 -30.165 1.00 73.31 107 ALA A N 1
ATOM 900 C CA . ALA A 1 107 ? 0.075 -14.578 -30.717 1.00 73.31 107 ALA A CA 1
ATOM 901 C C . ALA A 1 107 ? 0.407 -15.871 -29.954 1.00 73.31 107 ALA A C 1
ATOM 903 O O . ALA A 1 107 ? -0.503 -16.608 -29.576 1.00 73.31 107 ALA A O 1
ATOM 904 N N . MET A 1 108 ? 1.686 -16.100 -29.639 1.00 77.75 108 MET A N 1
ATOM 905 C CA . MET A 1 108 ? 2.130 -17.242 -28.831 1.00 77.75 108 MET A CA 1
ATOM 906 C C . MET A 1 108 ? 1.519 -17.244 -27.426 1.00 77.75 108 MET A C 1
ATOM 908 O O . MET A 1 108 ? 1.098 -18.294 -26.940 1.00 77.75 108 MET A O 1
ATOM 912 N N . ILE A 1 109 ? 1.423 -16.083 -26.768 1.00 75.69 109 ILE A N 1
ATOM 913 C CA . ILE A 1 109 ? 0.761 -15.986 -25.459 1.00 75.69 109 ILE A CA 1
ATOM 914 C C . ILE A 1 109 ? -0.720 -16.331 -25.582 1.00 75.69 109 ILE A C 1
ATOM 916 O O . ILE A 1 109 ? -1.211 -17.131 -24.792 1.00 75.69 109 ILE A O 1
ATOM 920 N N . LYS A 1 110 ? -1.426 -15.772 -26.571 1.00 75.12 110 LYS A N 1
ATOM 921 C CA . LYS A 1 110 ? -2.853 -16.064 -26.783 1.00 75.12 110 LYS A CA 1
ATOM 922 C C . LYS A 1 110 ? -3.103 -17.548 -27.056 1.00 75.12 110 LYS A C 1
ATOM 924 O O . LYS A 1 110 ? -4.114 -18.080 -26.611 1.00 75.12 110 LYS A O 1
ATOM 929 N N . GLN A 1 111 ? -2.181 -18.211 -27.754 1.00 77.81 111 GLN A N 1
ATOM 930 C CA . GLN A 1 111 ? -2.255 -19.646 -28.022 1.00 77.81 111 GLN A CA 1
ATOM 931 C C . GLN A 1 111 ? -1.992 -20.494 -26.771 1.00 77.81 111 GLN A C 1
ATOM 933 O O . GLN A 1 111 ? -2.692 -21.472 -26.532 1.00 77.81 111 GLN A O 1
ATOM 938 N N . THR A 1 112 ? -0.970 -20.147 -25.987 1.00 76.19 112 THR A N 1
ATOM 939 C CA . THR A 1 112 ? -0.537 -20.949 -24.827 1.00 76.19 112 THR A CA 1
ATOM 940 C C . THR A 1 112 ? -1.348 -20.678 -23.563 1.00 76.19 112 THR A C 1
ATOM 942 O O . THR A 1 112 ? -1.483 -21.570 -22.731 1.00 76.19 112 THR A O 1
ATOM 945 N N . ASN A 1 113 ? -1.908 -19.475 -23.426 1.00 68.94 113 ASN A N 1
ATOM 946 C CA . ASN A 1 113 ? -2.711 -19.039 -22.286 1.00 68.94 113 ASN A CA 1
ATOM 947 C C . ASN A 1 113 ? -4.042 -18.433 -22.779 1.00 68.94 113 ASN A C 1
ATOM 949 O O . ASN A 1 113 ? -4.163 -17.200 -22.868 1.00 68.94 113 ASN A O 1
ATOM 953 N N . PRO A 1 114 ? -5.042 -19.279 -23.108 1.00 66.94 114 PRO A N 1
ATOM 954 C CA . PRO A 1 114 ? -6.369 -18.829 -23.526 1.00 66.94 114 PRO A CA 1
ATOM 955 C C . PRO A 1 114 ? -6.982 -17.892 -22.473 1.00 66.94 114 PRO A C 1
ATOM 957 O O . PRO A 1 114 ? -7.044 -18.242 -21.298 1.00 66.94 114 PRO A O 1
ATOM 960 N N . GLY A 1 115 ? -7.398 -16.691 -22.887 1.00 60.47 115 GLY A N 1
ATOM 961 C CA . GLY A 1 115 ? -7.885 -15.623 -21.995 1.00 60.47 115 GLY A CA 1
ATOM 962 C C . GLY A 1 115 ? -6.925 -14.438 -21.817 1.00 60.47 115 GLY A C 1
ATOM 963 O O . GLY A 1 115 ? -7.317 -13.412 -21.275 1.00 60.47 115 GLY A O 1
ATOM 964 N N . SER A 1 116 ? -5.686 -14.524 -22.316 1.00 57.59 116 SER A N 1
ATOM 965 C CA . SER A 1 116 ? -4.728 -13.408 -22.250 1.00 57.59 116 SER A CA 1
ATOM 966 C C . SER A 1 116 ? -4.984 -12.339 -23.325 1.00 57.59 116 SER A C 1
ATOM 968 O O . SER A 1 116 ? -5.110 -12.651 -24.511 1.00 57.59 116 SER A O 1
ATOM 970 N N . SER A 1 117 ? -4.963 -11.058 -22.945 1.00 52.41 117 SER A N 1
ATOM 971 C CA . SER A 1 117 ? -5.037 -9.917 -23.875 1.00 52.41 117 SER A CA 1
ATOM 972 C C . SER A 1 117 ? -3.639 -9.356 -24.175 1.00 52.41 117 SER A C 1
ATOM 974 O O . SER A 1 117 ? -2.912 -8.969 -23.265 1.00 52.41 117 SER A O 1
ATOM 976 N N . CYS A 1 118 ? -3.226 -9.305 -25.450 1.00 50.59 118 CYS A N 1
ATOM 977 C CA . CYS A 1 118 ? -1.888 -8.838 -25.865 1.00 50.59 118 CYS A CA 1
ATOM 978 C C . CYS A 1 118 ? -1.941 -7.983 -27.145 1.00 50.59 118 CYS A C 1
ATOM 980 O O . CYS A 1 118 ? -2.591 -8.393 -28.113 1.00 50.59 118 CYS A O 1
ATOM 982 N N . TRP A 1 119 ? -1.232 -6.840 -27.145 1.00 49.59 119 TRP A N 1
ATOM 983 C CA . TRP A 1 119 ? -1.144 -5.838 -28.229 1.00 49.59 119 TRP A CA 1
ATOM 984 C C . TRP A 1 119 ? 0.212 -5.090 -28.161 1.00 49.59 119 TRP A C 1
ATOM 986 O O . TRP A 1 119 ? 0.795 -5.023 -27.080 1.00 49.59 119 TRP A O 1
ATOM 996 N N . GLY A 1 120 ? 0.741 -4.553 -29.275 1.00 45.28 120 GLY A N 1
ATOM 997 C CA . GLY A 1 120 ? 2.087 -3.939 -29.332 1.00 45.28 120 GLY A CA 1
ATOM 998 C C . GLY A 1 120 ? 2.123 -2.487 -29.842 1.00 45.28 120 GLY A C 1
ATOM 999 O O . GLY A 1 120 ? 1.418 -2.159 -30.792 1.00 45.28 120 GLY A O 1
ATOM 1000 N N . ALA A 1 121 ? 2.974 -1.636 -29.243 1.00 43.66 121 ALA A N 1
ATOM 1001 C CA . ALA A 1 121 ? 3.283 -0.265 -29.691 1.00 43.66 121 ALA A CA 1
ATOM 1002 C C . ALA A 1 121 ? 4.734 0.165 -29.335 1.00 43.66 121 ALA A C 1
ATOM 1004 O O . ALA A 1 121 ? 5.372 -0.437 -28.468 1.00 43.66 121 ALA A O 1
ATOM 1005 N N . CYS A 1 122 ? 5.270 1.188 -30.027 1.00 47.25 122 CYS A N 1
ATOM 1006 C CA . CYS A 1 122 ? 6.679 1.635 -29.982 1.00 47.25 122 CYS A CA 1
ATOM 1007 C C . CYS A 1 122 ? 6.894 2.951 -29.199 1.00 47.25 122 CYS A C 1
ATOM 1009 O O . CYS A 1 122 ? 6.134 3.899 -29.370 1.00 47.25 122 CYS A O 1
ATOM 1011 N N . LYS A 1 123 ? 8.023 3.023 -28.457 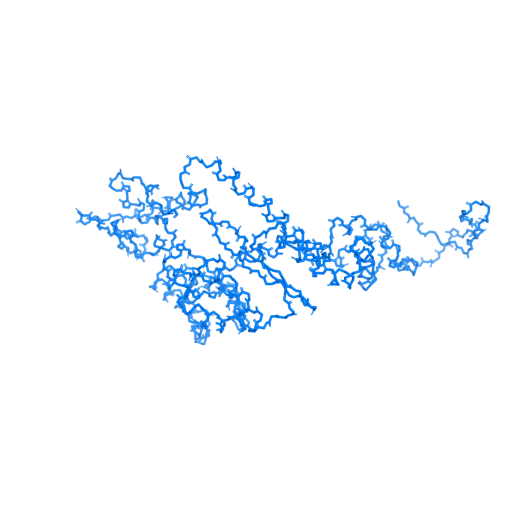1.00 49.38 123 LYS A N 1
ATOM 1012 C CA . LYS A 1 123 ? 8.263 3.783 -27.196 1.00 49.38 123 LYS A CA 1
ATOM 1013 C C . LYS A 1 123 ? 7.382 3.228 -26.083 1.00 49.38 123 LYS A C 1
ATOM 1015 O O . LYS A 1 123 ? 6.225 2.982 -26.325 1.00 49.38 123 LYS A O 1
ATOM 1020 N N . SER A 1 124 ? 7.949 2.886 -24.931 1.00 69.00 124 SER A N 1
ATOM 1021 C CA . SER A 1 124 ? 7.267 1.967 -24.016 1.00 69.00 124 SER A CA 1
ATOM 1022 C C . SER A 1 124 ? 7.306 2.445 -22.575 1.00 69.00 124 SER A C 1
ATOM 1024 O O . SER A 1 124 ? 8.375 2.455 -21.957 1.00 69.00 124 SER A O 1
ATOM 1026 N N . GLU A 1 125 ? 6.142 2.762 -22.029 1.00 79.25 125 GLU A N 1
ATOM 1027 C CA . GLU A 1 125 ? 5.905 2.828 -20.593 1.00 79.25 125 GLU A CA 1
ATOM 1028 C C . GLU A 1 125 ? 5.228 1.538 -20.124 1.00 79.25 125 GLU A C 1
ATOM 1030 O O . GLU A 1 125 ? 4.468 0.910 -20.860 1.00 79.25 125 GLU A O 1
ATOM 1035 N N . LEU A 1 126 ? 5.557 1.103 -18.907 1.00 85.44 126 LEU A N 1
ATOM 1036 C CA . LEU A 1 126 ? 5.004 -0.110 -18.314 1.00 85.44 126 LEU A CA 1
ATOM 1037 C C . LEU A 1 126 ? 3.936 0.293 -17.297 1.00 85.44 126 LEU A C 1
ATOM 1039 O O . LEU A 1 126 ? 4.274 0.758 -16.207 1.00 85.44 126 LEU A O 1
ATOM 1043 N N . LEU A 1 127 ? 2.669 0.094 -17.651 1.00 88.19 127 LEU A N 1
ATOM 1044 C CA . LEU A 1 127 ? 1.549 0.214 -16.723 1.00 88.19 127 LEU A CA 1
ATOM 1045 C C . LEU A 1 127 ? 1.421 -1.085 -15.934 1.00 88.19 127 LEU A C 1
ATOM 1047 O O . LEU A 1 127 ? 1.559 -2.172 -16.496 1.00 88.19 127 LEU A O 1
ATOM 1051 N N . VAL A 1 128 ? 1.181 -0.984 -14.629 1.00 88.38 128 VAL A N 1
ATOM 1052 C CA . VAL A 1 128 ? 1.092 -2.148 -13.742 1.00 88.38 128 VAL A CA 1
ATOM 1053 C C . VAL A 1 128 ? 0.004 -1.923 -12.705 1.00 88.38 128 VAL A C 1
ATOM 1055 O O . VAL A 1 128 ? -0.008 -0.896 -12.030 1.00 88.38 128 VAL A O 1
ATOM 1058 N N . ALA A 1 129 ? -0.863 -2.917 -12.538 1.00 90.75 129 ALA A N 1
ATOM 1059 C CA . ALA A 1 129 ? -1.779 -3.025 -11.416 1.00 90.75 129 ALA A CA 1
ATOM 1060 C C . ALA A 1 129 ? -1.201 -3.989 -10.376 1.00 90.75 129 ALA A C 1
ATOM 1062 O O . ALA A 1 129 ? -0.863 -5.137 -10.679 1.00 90.75 129 ALA A O 1
ATOM 1063 N N . VAL A 1 130 ? -1.079 -3.515 -9.138 1.00 91.31 130 VAL A N 1
ATOM 1064 C CA . VAL A 1 130 ? -0.552 -4.290 -8.014 1.00 91.31 130 VAL A CA 1
ATOM 1065 C C . VAL A 1 130 ? -1.499 -4.133 -6.834 1.00 91.31 130 VAL A C 1
ATOM 1067 O O . VAL A 1 130 ? -1.813 -3.015 -6.435 1.00 91.31 130 VAL A O 1
ATOM 1070 N N . GLY A 1 131 ? -1.941 -5.256 -6.283 1.00 91.06 131 GLY A N 1
ATOM 1071 C CA . GLY A 1 131 ? -2.790 -5.327 -5.105 1.00 91.06 131 GLY A CA 1
ATOM 1072 C C . GLY A 1 131 ? -2.037 -5.774 -3.856 1.00 91.06 131 GLY A C 1
ATOM 1073 O O . GLY A 1 131 ? -0.816 -5.977 -3.850 1.00 91.06 131 GLY A O 1
ATOM 1074 N N . LYS A 1 132 ? -2.808 -5.953 -2.787 1.00 88.88 132 LYS A N 1
ATOM 1075 C CA . LYS A 1 132 ? -2.375 -6.532 -1.518 1.00 88.88 132 LYS A CA 1
ATOM 1076 C C . LYS A 1 132 ? -3.186 -7.804 -1.281 1.00 88.88 132 LYS A C 1
ATOM 1078 O O . LYS A 1 132 ? -4.384 -7.797 -1.532 1.00 88.88 132 LYS A O 1
ATOM 1083 N N . ASN A 1 133 ? -2.548 -8.878 -0.828 1.00 87.50 133 ASN A N 1
ATOM 1084 C CA . ASN A 1 133 ? -3.262 -10.091 -0.416 1.00 87.50 133 ASN A CA 1
ATOM 1085 C C . ASN A 1 133 ? -3.616 -10.057 1.086 1.00 87.50 133 ASN A C 1
ATOM 1087 O O . ASN A 1 133 ? -3.173 -9.156 1.804 1.00 87.50 133 ASN A O 1
ATOM 1091 N N . GLY A 1 134 ? -4.349 -11.066 1.574 1.00 83.12 134 GLY A N 1
ATOM 1092 C CA . GLY A 1 134 ? -4.751 -11.177 2.988 1.00 83.12 134 GLY A CA 1
ATOM 1093 C C . GLY A 1 134 ? -3.585 -11.248 3.988 1.00 83.12 134 GLY A C 1
ATOM 1094 O O . GLY A 1 134 ? -3.725 -10.876 5.146 1.00 83.12 134 GLY A O 1
ATOM 1095 N N . ASN A 1 135 ? -2.377 -11.613 3.542 1.00 87.38 135 ASN A N 1
ATOM 1096 C CA . ASN A 1 135 ? -1.162 -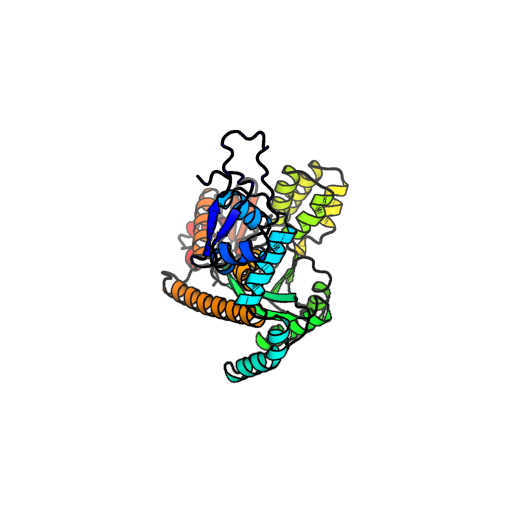11.560 4.364 1.00 87.38 135 ASN A CA 1
ATOM 1097 C C . ASN A 1 135 ? -0.403 -10.226 4.242 1.00 87.38 135 ASN A C 1
ATOM 1099 O O . ASN A 1 135 ? 0.792 -10.146 4.519 1.00 87.38 135 ASN A O 1
ATOM 1103 N N . ASN A 1 136 ? -1.062 -9.162 3.787 1.00 85.12 136 ASN A N 1
ATOM 1104 C CA . ASN A 1 136 ? -0.472 -7.840 3.614 1.00 85.12 136 ASN A CA 1
ATOM 1105 C C . ASN A 1 136 ? 0.740 -7.773 2.656 1.00 85.12 136 ASN A C 1
ATOM 1107 O O . ASN A 1 136 ? 1.495 -6.796 2.681 1.00 85.12 136 ASN A O 1
ATOM 1111 N N . GLN A 1 137 ? 0.927 -8.770 1.788 1.00 87.25 137 GLN A N 1
ATOM 1112 C CA . GLN A 1 137 ? 2.025 -8.832 0.825 1.00 87.25 137 GLN A CA 1
ATOM 1113 C C . GLN A 1 137 ? 1.610 -8.275 -0.540 1.00 87.25 137 GLN A C 1
ATOM 1115 O O . GLN A 1 137 ? 0.441 -8.295 -0.923 1.00 87.25 137 GLN A O 1
ATOM 1120 N N . MET A 1 138 ? 2.603 -7.794 -1.291 1.00 90.12 138 MET A N 1
ATOM 1121 C CA . MET A 1 138 ? 2.437 -7.353 -2.676 1.00 90.12 138 MET A CA 1
ATOM 1122 C C . MET A 1 138 ? 1.935 -8.500 -3.560 1.00 90.12 138 MET A C 1
ATOM 1124 O O . MET A 1 138 ? 2.602 -9.533 -3.656 1.00 90.12 138 MET A O 1
ATOM 1128 N N . TYR A 1 139 ? 0.834 -8.262 -4.269 1.00 89.75 139 TYR A N 1
ATOM 1129 C CA . TYR A 1 139 ? 0.234 -9.188 -5.221 1.00 89.75 139 TYR A CA 1
ATOM 1130 C C . TYR A 1 139 ? 0.128 -8.527 -6.606 1.00 89.75 139 TYR A C 1
ATOM 1132 O O . TYR A 1 139 ? -0.777 -7.725 -6.832 1.00 89.75 139 TYR A O 1
ATOM 1140 N N . PRO A 1 140 ? 1.068 -8.778 -7.533 1.00 89.25 140 PRO A N 1
ATOM 1141 C CA . PRO A 1 140 ? 0.964 -8.272 -8.901 1.00 89.25 140 PRO A CA 1
ATOM 1142 C C . PRO A 1 140 ? -0.268 -8.850 -9.606 1.00 89.25 140 PRO A C 1
ATOM 1144 O O . PRO A 1 140 ? -0.460 -10.063 -9.584 1.00 89.25 140 PRO A O 1
ATOM 1147 N N . ILE A 1 141 ? -1.078 -7.988 -10.223 1.00 89.19 141 ILE A N 1
ATOM 1148 C CA . ILE A 1 141 ? -2.346 -8.368 -10.862 1.00 89.19 141 ILE A CA 1
ATOM 1149 C C . ILE A 1 141 ? -2.167 -8.423 -12.379 1.00 89.19 141 ILE A C 1
ATOM 1151 O O . ILE A 1 141 ? -2.318 -9.478 -12.981 1.00 89.19 141 ILE A O 1
ATOM 1155 N N . ALA A 1 142 ? -1.794 -7.297 -12.990 1.00 88.75 142 ALA A N 1
ATOM 1156 C CA . ALA A 1 142 ? -1.644 -7.183 -14.438 1.00 88.75 142 ALA A CA 1
ATOM 1157 C C . ALA A 1 142 ? -0.569 -6.160 -14.809 1.00 88.75 142 ALA A C 1
ATOM 1159 O O . ALA A 1 142 ? -0.262 -5.253 -14.031 1.00 88.75 142 ALA A O 1
ATOM 1160 N N . TRP A 1 143 ? -0.025 -6.279 -16.018 1.00 87.88 143 TRP A N 1
ATOM 1161 C CA . TRP A 1 143 ? 0.888 -5.297 -16.591 1.00 87.88 143 TRP A CA 1
ATOM 1162 C C . TRP A 1 143 ? 0.665 -5.158 -18.094 1.00 87.88 143 TRP A C 1
ATOM 1164 O O . TRP A 1 143 ? 0.288 -6.115 -18.766 1.00 87.88 143 TRP A O 1
ATOM 1174 N N . ALA A 1 144 ? 0.923 -3.966 -18.621 1.00 85.81 144 ALA A N 1
ATOM 1175 C CA . ALA A 1 144 ? 0.815 -3.674 -20.040 1.00 85.81 144 ALA A CA 1
ATOM 1176 C C . ALA A 1 144 ? 1.913 -2.711 -20.482 1.00 85.81 144 ALA A C 1
ATOM 1178 O O . ALA A 1 144 ? 2.302 -1.804 -19.745 1.00 85.81 144 ALA A O 1
ATOM 1179 N N . VAL A 1 145 ? 2.401 -2.909 -21.704 1.00 83.19 145 VAL A N 1
ATOM 1180 C CA . VAL A 1 145 ? 3.320 -1.972 -22.345 1.00 83.19 145 VAL A CA 1
ATOM 1181 C C . VAL A 1 145 ? 2.514 -1.048 -23.242 1.00 83.19 145 VAL A C 1
ATOM 1183 O O . VAL A 1 145 ? 1.816 -1.520 -24.136 1.00 83.19 145 VAL A O 1
ATOM 1186 N N . VAL A 1 146 ? 2.621 0.255 -23.001 1.00 81.44 146 VAL A N 1
ATOM 1187 C CA . VAL A 1 146 ? 1.912 1.296 -23.755 1.00 81.44 146 VAL A CA 1
ATOM 1188 C C . VAL A 1 146 ? 2.898 2.280 -24.363 1.00 81.44 146 VAL A C 1
ATOM 1190 O O . VAL A 1 146 ? 4.036 2.383 -23.912 1.00 81.44 146 VAL A O 1
ATOM 1193 N N . ASP A 1 147 ? 2.452 3.013 -25.373 1.00 79.25 147 ASP A N 1
ATOM 1194 C CA . ASP A 1 147 ? 3.247 4.019 -26.069 1.00 79.25 147 ASP A CA 1
ATOM 1195 C C . ASP A 1 147 ? 3.669 5.189 -25.161 1.00 79.25 147 ASP A C 1
ATOM 1197 O O . ASP A 1 147 ? 4.828 5.614 -25.158 1.00 79.25 147 ASP A O 1
ATOM 1201 N N . THR A 1 148 ? 2.726 5.730 -24.388 1.00 80.88 148 THR A N 1
ATOM 1202 C CA . THR A 1 148 ? 2.913 6.859 -23.461 1.00 80.88 148 THR A CA 1
ATOM 1203 C C . THR A 1 148 ? 1.810 6.872 -22.391 1.00 80.88 148 THR A C 1
ATOM 1205 O O . THR A 1 148 ? 0.668 6.503 -22.679 1.00 80.88 148 THR A O 1
ATOM 1208 N N . GLU A 1 149 ? 2.098 7.337 -21.166 1.00 83.25 149 GLU A N 1
ATOM 1209 C CA . GLU A 1 149 ? 1.085 7.661 -20.148 1.00 83.25 149 GLU A CA 1
ATOM 1210 C C . GLU A 1 149 ? 0.159 8.766 -20.661 1.00 83.25 149 GLU A C 1
ATOM 1212 O O . GLU A 1 149 ? 0.484 9.955 -20.670 1.00 83.25 149 GLU A O 1
ATOM 1217 N N . THR A 1 150 ? -1.043 8.380 -21.067 1.00 86.19 150 THR A N 1
ATOM 1218 C CA . THR A 1 150 ? -2.093 9.298 -21.488 1.00 86.19 150 THR A CA 1
ATOM 1219 C C . THR A 1 150 ? -3.406 8.872 -20.851 1.00 86.19 150 THR A C 1
ATOM 1221 O O . THR A 1 150 ? -3.552 7.744 -20.377 1.00 86.19 150 THR A O 1
ATOM 1224 N N . LYS A 1 151 ? -4.406 9.761 -20.866 1.00 87.94 151 LYS A N 1
ATOM 1225 C CA . LYS A 1 151 ? -5.771 9.383 -20.473 1.00 87.94 151 LYS A CA 1
ATOM 1226 C C . LYS A 1 151 ? -6.239 8.159 -21.277 1.00 87.94 151 LYS A C 1
ATOM 1228 O O . LYS A 1 151 ? -6.842 7.258 -20.713 1.00 87.94 151 LYS A O 1
ATOM 1233 N N . HIS A 1 152 ? -5.918 8.106 -22.572 1.00 88.38 152 HIS A N 1
ATOM 1234 C CA . HIS A 1 152 ? -6.324 7.018 -23.459 1.00 88.38 152 HIS A CA 1
ATOM 1235 C C . HIS A 1 152 ? -5.692 5.673 -23.075 1.00 88.38 152 HIS A C 1
ATOM 1237 O O . HIS A 1 152 ? -6.418 4.689 -22.939 1.00 88.38 152 HIS A O 1
ATOM 1243 N N . SER A 1 153 ? -4.376 5.628 -22.843 1.00 88.06 153 SER A N 1
ATOM 1244 C CA . SER A 1 153 ? -3.687 4.385 -22.466 1.00 88.06 153 SER A CA 1
ATOM 1245 C C . SER A 1 153 ? -4.121 3.880 -21.086 1.00 88.06 153 SER A C 1
ATOM 1247 O O . SER A 1 153 ? -4.347 2.680 -20.920 1.00 88.06 153 SER A O 1
ATOM 1249 N N . TRP A 1 154 ? -4.359 4.781 -20.127 1.00 90.50 154 TRP A N 1
ATOM 1250 C CA . TRP A 1 154 ? -4.964 4.427 -18.839 1.00 90.50 154 TRP A CA 1
ATOM 1251 C C . TRP A 1 154 ? -6.405 3.930 -18.978 1.00 90.50 154 TRP A C 1
ATOM 1253 O O . TRP A 1 154 ? -6.742 2.899 -18.401 1.00 90.50 154 TRP A O 1
ATOM 1263 N N . SER A 1 155 ? -7.258 4.613 -19.751 1.00 92.06 155 SER A N 1
ATOM 1264 C CA . SER A 1 155 ? -8.635 4.168 -20.007 1.00 92.06 155 SER A CA 1
ATOM 1265 C C . SER A 1 155 ? -8.666 2.784 -20.637 1.00 92.06 155 SER A C 1
ATOM 1267 O O . SER A 1 155 ? -9.459 1.944 -20.224 1.00 92.06 155 SER A O 1
ATOM 1269 N N . TRP A 1 156 ? -7.794 2.536 -21.612 1.00 91.12 156 TRP A N 1
ATOM 1270 C CA . TRP A 1 156 ? -7.648 1.231 -22.237 1.00 91.12 156 TRP A CA 1
ATOM 1271 C C . TRP A 1 156 ? -7.263 0.164 -21.201 1.00 91.12 156 TRP A C 1
ATOM 1273 O O . TRP A 1 156 ? -7.980 -0.823 -21.060 1.00 91.12 156 TRP A O 1
ATOM 1283 N N . PHE A 1 157 ? -6.212 0.395 -20.409 1.00 90.25 157 PHE A N 1
ATOM 1284 C CA . PHE A 1 157 ? -5.729 -0.573 -19.418 1.00 90.25 157 PHE A CA 1
ATOM 1285 C C . PHE A 1 157 ? -6.772 -0.884 -18.334 1.00 90.25 157 PHE A C 1
ATOM 1287 O O . PHE A 1 157 ? -7.004 -2.046 -18.003 1.00 90.25 157 PHE A O 1
ATOM 1294 N N . ILE A 1 158 ? -7.452 0.145 -17.819 1.00 92.25 158 ILE A N 1
ATOM 1295 C CA . ILE A 1 158 ? -8.492 -0.020 -16.800 1.00 92.25 158 ILE A CA 1
ATOM 1296 C C . ILE A 1 158 ? -9.726 -0.736 -17.356 1.00 92.25 158 ILE A C 1
ATOM 1298 O O . ILE A 1 158 ? -10.292 -1.558 -16.648 1.00 92.25 158 ILE A O 1
ATOM 1302 N N . ARG A 1 159 ? -10.130 -0.504 -18.614 1.00 93.31 159 ARG A N 1
ATOM 1303 C CA . ARG A 1 159 ? -11.265 -1.231 -19.218 1.00 93.31 159 ARG A CA 1
ATOM 1304 C C . ARG A 1 159 ? -11.032 -2.740 -19.263 1.00 93.31 159 ARG A C 1
ATOM 1306 O O . ARG A 1 159 ? -11.955 -3.485 -18.953 1.00 93.31 159 ARG A O 1
ATOM 1313 N N . TYR A 1 160 ? -9.816 -3.176 -19.597 1.00 91.81 160 TYR A N 1
ATOM 1314 C CA . TYR A 1 160 ? -9.467 -4.599 -19.544 1.00 91.81 160 TYR A CA 1
ATOM 1315 C C . TYR A 1 160 ? -9.491 -5.130 -18.115 1.00 91.81 160 TYR A C 1
ATOM 1317 O O . TYR A 1 160 ? -10.115 -6.150 -17.868 1.00 91.81 160 TYR A O 1
ATOM 1325 N N . LEU A 1 161 ? -8.923 -4.400 -17.152 1.00 92.12 161 LEU A N 1
ATOM 1326 C CA . LEU A 1 161 ? -8.997 -4.799 -15.743 1.00 92.12 161 LEU A CA 1
ATOM 1327 C C . LEU A 1 161 ? -10.435 -4.911 -15.225 1.00 92.12 161 LEU A C 1
ATOM 1329 O O . LEU A 1 161 ? -10.735 -5.834 -14.476 1.00 92.12 161 LEU A O 1
ATOM 1333 N N . ILE A 1 162 ? -11.325 -3.998 -15.624 1.00 93.12 162 ILE A N 1
ATOM 1334 C CA . ILE A 1 162 ? -12.747 -4.051 -15.266 1.00 93.12 162 ILE A CA 1
ATOM 1335 C C . ILE A 1 162 ? -13.398 -5.306 -15.836 1.00 93.12 162 ILE A C 1
ATOM 1337 O O . ILE A 1 162 ? -14.128 -5.974 -15.110 1.00 93.12 162 ILE A O 1
ATOM 1341 N N . ALA A 1 163 ? -13.140 -5.616 -17.107 1.00 91.75 163 ALA A N 1
ATOM 1342 C CA . ALA A 1 163 ? -13.699 -6.790 -17.764 1.00 91.75 163 ALA A CA 1
ATOM 1343 C C . ALA A 1 163 ? -13.158 -8.095 -17.155 1.00 91.75 163 ALA A C 1
ATOM 1345 O O . ALA A 1 163 ? -13.940 -8.971 -16.800 1.00 91.75 163 ALA A O 1
ATOM 1346 N N . ASP A 1 164 ? -11.840 -8.193 -16.976 1.00 89.81 164 ASP A N 1
ATOM 1347 C CA . ASP A 1 164 ? -11.162 -9.411 -16.523 1.00 89.81 164 ASP A CA 1
ATOM 1348 C C . ASP A 1 164 ? -11.440 -9.721 -15.043 1.00 89.81 164 ASP A C 1
ATOM 1350 O O . ASP A 1 164 ? -11.524 -10.886 -14.658 1.00 89.81 164 ASP A O 1
ATOM 1354 N N . LEU A 1 165 ? -11.587 -8.690 -14.201 1.00 90.06 165 LEU A N 1
ATOM 1355 C CA . LEU A 1 165 ? -11.842 -8.836 -12.760 1.00 90.06 165 LEU A CA 1
ATOM 1356 C C . LEU A 1 165 ? -13.305 -8.584 -1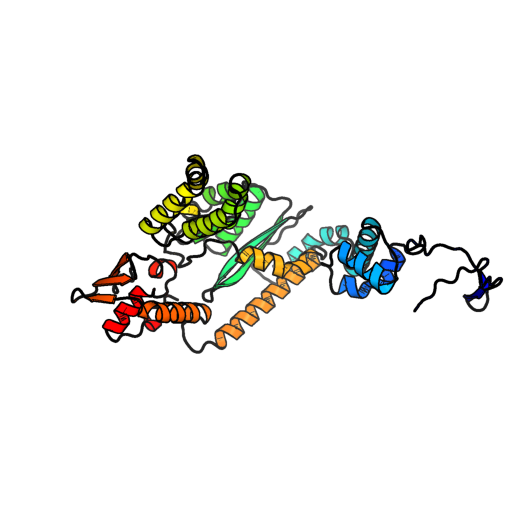2.372 1.00 90.06 165 LEU A C 1
ATOM 1358 O O . LEU A 1 165 ? -13.628 -8.612 -11.187 1.00 90.06 165 LEU A O 1
ATOM 1362 N N . ASN A 1 166 ? -14.174 -8.319 -13.350 1.00 92.31 166 ASN A N 1
ATOM 1363 C CA . ASN A 1 166 ? -15.589 -8.002 -13.159 1.00 92.31 166 ASN A CA 1
ATOM 1364 C C . ASN A 1 166 ? -15.836 -6.894 -12.109 1.00 92.31 166 ASN A C 1
ATOM 1366 O O . ASN A 1 166 ? -16.645 -7.045 -11.197 1.00 92.31 166 ASN A O 1
ATOM 1370 N N . LEU A 1 167 ? -15.116 -5.770 -12.221 1.00 91.69 167 LEU A N 1
ATOM 1371 C CA . LEU A 1 167 ? -15.115 -4.700 -11.203 1.00 91.69 167 LEU A CA 1
ATOM 1372 C C . LEU A 1 167 ? -16.381 -3.823 -11.200 1.00 91.69 167 LEU A C 1
ATOM 1374 O O . LEU A 1 167 ? -16.536 -2.976 -10.317 1.00 91.69 167 LEU A O 1
ATOM 1378 N N . GLY A 1 168 ? -17.258 -3.967 -12.198 1.00 92.44 168 GLY A N 1
ATOM 1379 C CA . GLY A 1 168 ? -18.445 -3.126 -12.355 1.00 92.44 168 GLY A CA 1
ATOM 1380 C C . GLY A 1 168 ? -18.104 -1.630 -12.360 1.00 92.44 168 GLY A C 1
ATOM 1381 O O . GLY A 1 168 ? -17.223 -1.185 -13.093 1.00 92.44 168 GLY A O 1
ATOM 1382 N N . THR A 1 169 ? -18.798 -0.858 -11.521 1.00 91.44 169 THR A N 1
ATOM 1383 C CA . THR A 1 169 ? -18.591 0.588 -11.298 1.00 91.44 169 THR A CA 1
ATOM 1384 C C . THR A 1 169 ? -17.571 0.895 -10.195 1.00 91.44 169 THR A C 1
ATOM 1386 O O . THR A 1 169 ? -17.343 2.068 -9.874 1.00 91.44 169 THR A O 1
ATOM 1389 N N . GLY A 1 170 ? -16.941 -0.137 -9.619 1.00 91.19 170 GLY A N 1
ATOM 1390 C CA . GLY A 1 170 ? -15.898 0.001 -8.608 1.00 91.19 170 GLY A CA 1
ATOM 1391 C C . GLY A 1 170 ? -16.386 0.050 -7.163 1.00 91.19 170 GLY A C 1
ATOM 1392 O O . GLY A 1 170 ? -15.668 0.568 -6.307 1.00 91.19 170 GLY A O 1
ATOM 1393 N N . GLU A 1 171 ? -17.584 -0.458 -6.887 1.00 92.12 171 GLU A N 1
ATOM 1394 C CA . GLU A 1 171 ? -18.106 -0.620 -5.526 1.00 92.12 171 GLU A CA 1
ATOM 1395 C C . GLU A 1 171 ? -17.227 -1.568 -4.703 1.00 92.12 171 GLU A C 1
ATOM 1397 O O . GLU A 1 171 ? -16.801 -2.619 -5.177 1.00 92.12 171 GLU A O 1
ATOM 1402 N N . GLY A 1 172 ? -16.913 -1.171 -3.467 1.00 90.38 172 GLY A N 1
ATOM 1403 C CA . GLY A 1 172 ? -16.035 -1.944 -2.582 1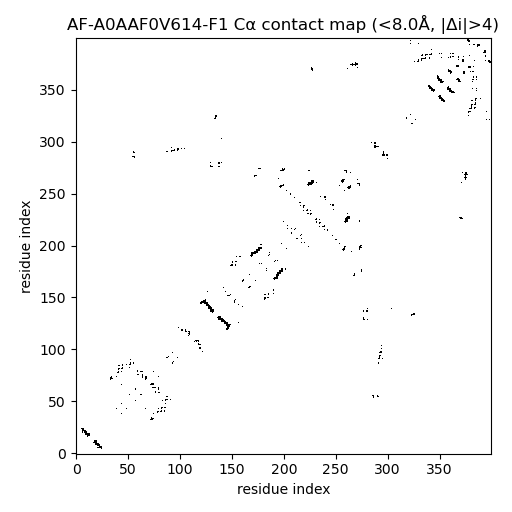.00 90.38 172 GLY A CA 1
ATOM 1404 C C . GLY A 1 172 ? -14.556 -1.964 -2.998 1.00 90.38 172 GLY A C 1
ATOM 1405 O O . GLY A 1 172 ? -13.758 -2.661 -2.370 1.00 90.38 172 GLY A O 1
ATOM 1406 N N . LEU A 1 173 ? -14.172 -1.212 -4.035 1.00 93.62 173 LEU A N 1
ATOM 1407 C CA . LEU A 1 173 ? -12.788 -1.086 -4.477 1.00 93.62 173 LEU A CA 1
ATOM 1408 C C . LEU A 1 173 ? -12.145 0.174 -3.885 1.00 93.62 173 LEU A C 1
ATOM 1410 O O . LEU A 1 173 ? -12.683 1.279 -3.980 1.00 93.62 173 LEU A O 1
ATOM 1414 N N . THR A 1 174 ? -10.925 0.017 -3.376 1.00 93.69 174 THR A N 1
ATOM 1415 C CA . THR A 1 174 ? -10.038 1.130 -3.022 1.00 93.69 174 THR A CA 1
ATOM 1416 C C . THR A 1 174 ? -8.859 1.167 -3.988 1.00 93.69 174 THR A C 1
ATOM 1418 O O . THR A 1 174 ? -8.140 0.177 -4.137 1.00 93.69 174 THR A O 1
ATOM 1421 N N . VAL A 1 175 ? -8.591 2.327 -4.591 1.00 92.50 175 VAL A N 1
ATOM 1422 C CA . VAL A 1 175 ? -7.426 2.539 -5.463 1.00 92.50 175 VAL A CA 1
ATOM 1423 C C . VAL A 1 175 ? -6.527 3.624 -4.883 1.00 92.50 175 VAL A C 1
ATOM 1425 O O . VAL A 1 175 ? -6.978 4.722 -4.560 1.00 92.50 175 VAL A O 1
ATOM 1428 N N . MET A 1 176 ? -5.229 3.323 -4.780 1.00 90.88 176 MET A N 1
ATOM 1429 C CA . MET A 1 176 ? -4.213 4.284 -4.356 1.00 90.88 176 MET A CA 1
ATOM 1430 C C . MET A 1 176 ? -3.501 4.915 -5.556 1.00 90.88 176 MET A C 1
ATOM 1432 O O . MET A 1 176 ? -3.025 4.216 -6.447 1.00 90.88 176 MET A O 1
ATOM 1436 N N . LEU A 1 177 ? -3.401 6.241 -5.548 1.00 87.06 177 LEU A N 1
ATOM 1437 C CA . LEU A 1 177 ? -2.930 7.076 -6.646 1.00 87.06 177 LEU A CA 1
ATOM 1438 C C . LEU A 1 177 ? -1.661 7.830 -6.258 1.00 87.06 177 LEU A C 1
ATOM 1440 O O . LEU A 1 177 ? -1.544 8.375 -5.157 1.00 87.06 177 LEU A O 1
ATOM 1444 N N . ASP A 1 178 ? -0.751 7.958 -7.219 1.00 78.31 178 ASP A N 1
ATOM 1445 C CA . ASP A 1 178 ? 0.480 8.745 -7.093 1.00 78.31 178 ASP A CA 1
ATOM 1446 C C . ASP A 1 178 ? 0.330 10.170 -7.671 1.00 78.31 178 ASP A C 1
ATOM 1448 O O . ASP A 1 178 ? 1.278 10.749 -8.188 1.00 78.31 178 ASP A O 1
ATOM 1452 N N . MET A 1 179 ? -0.871 10.760 -7.577 1.00 72.19 179 MET A N 1
ATOM 1453 C CA . MET A 1 179 ? -1.203 12.103 -8.095 1.00 72.19 179 MET A CA 1
ATOM 1454 C C . MET A 1 179 ? -0.938 12.312 -9.605 1.00 72.19 179 MET A C 1
ATOM 1456 O O . MET A 1 179 ? -0.778 13.442 -10.072 1.00 72.19 179 MET A O 1
ATOM 1460 N N . GLN A 1 180 ? -0.919 11.238 -10.398 1.00 69.69 180 GLN A N 1
ATOM 1461 C CA . GLN A 1 180 ? -0.761 11.314 -11.853 1.00 69.69 180 GLN A CA 1
ATOM 1462 C C . GLN A 1 180 ? -1.977 11.993 -12.503 1.00 69.69 180 GLN A C 1
ATOM 1464 O O . GLN A 1 180 ? -3.112 11.519 -12.398 1.00 69.69 180 GLN A O 1
ATOM 1469 N N . LYS A 1 181 ? -1.735 13.102 -13.218 1.00 68.31 181 LYS A N 1
ATOM 1470 C CA . LYS A 1 181 ? -2.785 13.955 -13.809 1.00 68.31 181 LYS A CA 1
ATOM 1471 C C . LYS A 1 181 ? -3.691 13.219 -14.807 1.00 68.31 181 LYS A C 1
ATOM 1473 O O . LYS A 1 181 ? -4.862 13.562 -14.919 1.00 68.31 181 LYS A O 1
ATOM 1478 N N . GLY A 1 182 ? -3.165 12.223 -15.523 1.00 73.00 182 GLY A N 1
ATOM 1479 C CA . GLY A 1 182 ? -3.914 11.472 -16.537 1.00 73.00 182 GLY A CA 1
ATOM 1480 C C . GLY A 1 182 ? -4.825 10.379 -15.977 1.00 73.00 182 GLY A C 1
ATOM 1481 O O . GLY A 1 182 ? -5.790 10.011 -16.640 1.00 73.00 182 GLY A O 1
ATOM 1482 N N . PHE A 1 183 ? -4.555 9.884 -14.765 1.00 82.50 183 PHE A N 1
ATOM 1483 C CA . PHE A 1 183 ? -5.207 8.687 -14.228 1.00 82.50 183 PHE A CA 1
ATOM 1484 C C . PHE A 1 183 ? -6.482 8.991 -13.427 1.00 82.50 183 PHE A C 1
ATOM 1486 O O . PHE A 1 183 ? -7.484 8.290 -13.555 1.00 82.50 183 PHE A O 1
ATOM 1493 N N . ILE A 1 184 ? -6.491 10.085 -12.655 1.00 84.81 184 ILE A N 1
ATOM 1494 C CA . ILE A 1 184 ? -7.654 10.497 -11.844 1.00 84.81 184 ILE A CA 1
ATOM 1495 C C . ILE A 1 184 ? -8.931 10.662 -12.693 1.00 84.81 184 ILE A C 1
ATOM 1497 O O . ILE A 1 184 ? -9.969 10.129 -12.292 1.00 84.81 184 ILE A O 1
ATOM 1501 N N . PRO A 1 185 ? -8.901 11.334 -13.866 1.00 89.06 185 PRO A N 1
ATOM 1502 C CA . PRO A 1 185 ? -10.093 11.471 -14.701 1.00 89.06 185 PRO A CA 1
ATOM 1503 C C . PRO A 1 185 ? -10.616 10.127 -15.215 1.00 89.06 185 PRO A C 1
ATOM 1505 O O . PRO A 1 185 ? -11.823 9.947 -15.310 1.00 89.06 185 PRO A O 1
ATOM 1508 N N . VAL A 1 186 ? -9.719 9.180 -15.516 1.00 91.12 186 VAL A N 1
ATOM 1509 C CA . VAL A 1 186 ? -10.087 7.836 -15.987 1.00 91.12 186 VAL A CA 1
ATOM 1510 C C . VAL A 1 186 ? -10.842 7.073 -14.911 1.00 91.12 186 VAL A C 1
ATOM 1512 O O . VAL A 1 186 ? -11.882 6.491 -15.199 1.00 91.12 186 VAL A O 1
ATOM 1515 N N . LEU A 1 187 ? -10.355 7.103 -13.670 1.00 91.06 187 LEU A N 1
ATOM 1516 C CA . LEU A 1 187 ? -11.038 6.436 -12.563 1.00 91.06 187 LEU A CA 1
ATOM 1517 C C . LEU A 1 187 ? -12.399 7.060 -12.279 1.00 91.06 187 LEU A C 1
ATOM 1519 O O . LEU A 1 187 ? -13.357 6.336 -12.063 1.00 91.06 187 LEU A O 1
ATOM 1523 N N . SER A 1 188 ? -12.512 8.387 -12.314 1.00 91.00 188 SER A N 1
ATOM 1524 C CA . SER A 1 188 ? -13.810 9.049 -12.139 1.00 91.00 188 SER A CA 1
ATOM 1525 C C . SER A 1 188 ? -14.820 8.714 -13.240 1.00 91.00 188 SER A C 1
ATOM 1527 O O . SER A 1 188 ? -16.013 8.747 -12.970 1.00 91.00 188 SER A O 1
ATOM 1529 N N . GLU A 1 189 ? -14.358 8.398 -14.450 1.00 93.81 189 GLU A N 1
ATOM 1530 C CA . GLU A 1 189 ? -15.214 8.033 -15.584 1.00 93.81 189 GLU A CA 1
ATOM 1531 C C . GLU A 1 189 ? -15.598 6.545 -15.577 1.00 93.81 189 GLU A C 1
ATOM 1533 O O . GLU A 1 189 ? -16.754 6.210 -15.807 1.00 93.81 189 GLU A O 1
ATOM 1538 N N . LEU A 1 190 ? -14.635 5.650 -15.331 1.00 94.38 190 LEU A N 1
ATOM 1539 C CA . LEU A 1 190 ? -14.826 4.201 -15.466 1.00 94.38 190 LEU A CA 1
ATOM 1540 C C . LEU A 1 190 ? -15.205 3.499 -14.158 1.00 94.38 190 LEU A C 1
ATOM 1542 O O . LEU A 1 190 ? -15.859 2.464 -14.195 1.00 94.38 190 LEU A O 1
ATOM 1546 N N . LEU A 1 191 ? -14.769 4.038 -13.019 1.00 94.50 191 LEU A N 1
ATOM 1547 C CA . LEU A 1 191 ? -14.946 3.467 -11.683 1.00 94.50 191 LEU A CA 1
ATOM 1548 C C . LEU A 1 191 ? -15.422 4.559 -10.703 1.00 94.50 191 LEU A C 1
ATOM 1550 O O . LEU A 1 191 ? -14.704 4.921 -9.761 1.00 94.50 191 LEU A O 1
ATOM 1554 N N . PRO A 1 192 ? -16.603 5.163 -10.941 1.00 94.31 192 PRO A N 1
ATOM 1555 C CA . PRO A 1 192 ? -17.067 6.319 -10.177 1.00 94.31 192 PRO A CA 1
ATOM 1556 C C . PRO A 1 192 ? -17.252 6.024 -8.683 1.00 94.31 192 PRO A C 1
ATOM 1558 O O . PRO A 1 192 ? -17.019 6.920 -7.871 1.00 94.31 192 PRO A O 1
ATOM 1561 N N . ASN A 1 193 ? -17.600 4.783 -8.324 1.00 94.31 193 ASN A N 1
ATOM 1562 C CA . ASN A 1 193 ? -17.933 4.380 -6.953 1.00 94.31 193 ASN A CA 1
ATOM 1563 C C . ASN A 1 193 ? -16.712 3.909 -6.140 1.00 94.31 193 ASN A C 1
ATOM 1565 O O . ASN A 1 193 ? -16.841 3.569 -4.966 1.00 94.31 193 ASN A O 1
ATOM 1569 N N . THR A 1 194 ? -15.519 3.912 -6.739 1.00 94.31 194 THR A N 1
ATOM 1570 C CA . THR A 1 194 ? -14.268 3.528 -6.075 1.00 94.31 194 THR A CA 1
ATOM 1571 C C . THR A 1 194 ? -13.782 4.586 -5.091 1.00 94.31 194 THR A C 1
ATOM 1573 O O . THR A 1 194 ? -13.733 5.783 -5.396 1.00 94.31 194 THR A O 1
ATOM 1576 N N . GLU A 1 195 ? -13.303 4.133 -3.932 1.00 94.38 195 GLU A N 1
ATOM 1577 C CA . GLU A 1 195 ? -12.580 4.979 -2.988 1.00 94.38 195 GLU A CA 1
ATOM 1578 C C . GLU A 1 195 ? -11.197 5.335 -3.553 1.00 94.38 195 GLU A C 1
ATOM 1580 O O . GLU A 1 195 ? -10.349 4.472 -3.799 1.00 94.38 195 GLU A O 1
ATOM 1585 N N . LYS A 1 196 ? -10.947 6.633 -3.737 1.00 92.19 196 LYS A N 1
ATOM 1586 C CA . LYS A 1 196 ? -9.693 7.156 -4.292 1.00 92.19 196 LYS A CA 1
ATOM 1587 C C . LYS A 1 196 ? -8.805 7.640 -3.157 1.00 92.19 196 LYS A C 1
ATOM 1589 O O . LYS A 1 196 ? -9.108 8.637 -2.511 1.00 92.19 196 LYS A O 1
ATOM 1594 N N . ARG A 1 197 ? -7.669 6.979 -2.952 1.00 93.31 197 ARG A N 1
ATOM 1595 C CA . ARG A 1 197 ? -6.662 7.404 -1.974 1.00 93.31 197 ARG A CA 1
ATOM 1596 C C . ARG A 1 197 ? -5.462 8.014 -2.677 1.00 93.31 197 ARG A C 1
ATOM 1598 O O . ARG A 1 197 ? -4.908 7.430 -3.596 1.00 93.31 197 ARG A O 1
ATOM 1605 N N . MET A 1 198 ? -5.017 9.174 -2.229 1.00 92.00 198 MET A N 1
ATOM 1606 C CA . MET A 1 198 ? -3.766 9.797 -2.631 1.00 92.00 198 MET A CA 1
ATOM 1607 C C . MET A 1 198 ? -2.651 9.327 -1.704 1.00 92.00 198 MET A C 1
ATOM 1609 O O . MET A 1 198 ? -2.773 9.360 -0.480 1.00 92.00 198 MET A O 1
ATOM 1613 N N . CYS A 1 199 ? -1.531 8.912 -2.285 1.00 92.62 199 CYS A N 1
ATOM 1614 C CA . CYS A 1 199 ? -0.356 8.529 -1.520 1.00 92.62 199 CYS A CA 1
ATOM 1615 C C . CYS A 1 199 ? 0.150 9.721 -0.687 1.00 92.62 199 CYS A C 1
ATOM 1617 O O . CYS A 1 199 ? 0.664 10.700 -1.237 1.00 92.62 199 CYS A O 1
ATOM 1619 N N . ALA A 1 200 ? 0.086 9.610 0.644 1.00 93.88 200 ALA A N 1
ATOM 1620 C CA . ALA A 1 200 ? 0.502 10.668 1.568 1.00 93.88 200 ALA A CA 1
ATOM 1621 C C . ALA A 1 200 ? 1.965 11.086 1.355 1.00 93.88 200 ALA A C 1
ATOM 1623 O O . ALA A 1 200 ? 2.332 12.238 1.557 1.00 93.88 200 ALA A O 1
ATOM 1624 N N . ARG A 1 201 ? 2.814 10.175 0.863 1.00 92.69 201 ARG A N 1
ATOM 1625 C CA . ARG A 1 201 ? 4.205 10.491 0.521 1.00 92.69 201 ARG A CA 1
ATOM 1626 C C . ARG A 1 201 ? 4.336 11.441 -0.675 1.00 92.69 201 ARG A C 1
ATOM 1628 O O . ARG A 1 201 ? 5.273 12.235 -0.700 1.00 92.69 201 ARG A O 1
ATOM 1635 N N . HIS A 1 202 ? 3.440 11.352 -1.657 1.00 90.94 202 HIS A N 1
ATOM 1636 C CA . HIS A 1 202 ? 3.426 12.266 -2.803 1.00 90.94 202 HIS A CA 1
ATOM 1637 C C . HIS A 1 202 ? 2.893 13.640 -2.396 1.00 90.94 202 HIS A C 1
ATOM 1639 O O . HIS A 1 202 ? 3.510 14.647 -2.739 1.00 90.94 202 HIS A O 1
ATOM 1645 N N . ILE A 1 203 ? 1.851 13.678 -1.559 1.00 93.19 203 ILE A N 1
ATOM 1646 C CA . ILE A 1 203 ? 1.376 14.924 -0.939 1.00 93.19 203 ILE A CA 1
ATOM 1647 C C . ILE A 1 203 ? 2.498 15.575 -0.133 1.00 93.19 203 ILE A C 1
ATOM 1649 O O . ILE A 1 203 ? 2.808 16.740 -0.361 1.00 93.19 203 ILE A O 1
ATOM 1653 N N . TRP A 1 204 ? 3.180 14.810 0.727 1.00 93.19 204 TRP A N 1
ATOM 1654 C CA . TRP A 1 204 ? 4.359 15.280 1.452 1.00 93.19 204 TRP A CA 1
ATOM 1655 C C . TRP A 1 204 ? 5.414 15.846 0.505 1.00 93.19 204 TRP A C 1
ATOM 1657 O O . TRP A 1 204 ? 5.909 16.935 0.744 1.00 93.19 204 TRP A O 1
ATOM 1667 N N . SER A 1 205 ? 5.762 15.139 -0.575 1.00 92.12 205 SER A N 1
ATOM 1668 C CA . SER A 1 205 ? 6.790 15.596 -1.515 1.00 92.12 205 SER A CA 1
ATOM 1669 C C . SER A 1 205 ? 6.452 16.947 -2.146 1.00 92.12 205 SER A C 1
ATOM 1671 O O . SER A 1 205 ? 7.363 17.747 -2.340 1.00 92.12 205 SER A O 1
ATOM 1673 N N . ASN A 1 206 ? 5.177 17.201 -2.451 1.00 92.12 206 ASN A N 1
ATOM 1674 C CA . ASN A 1 206 ? 4.721 18.472 -3.014 1.00 92.12 206 ASN A CA 1
ATOM 1675 C C . ASN A 1 206 ? 4.667 19.566 -1.940 1.00 92.12 206 ASN A C 1
ATOM 1677 O O . ASN A 1 206 ? 5.196 20.656 -2.133 1.00 92.12 206 ASN A O 1
ATOM 1681 N N . TRP A 1 207 ? 4.084 19.257 -0.784 1.00 93.31 207 TRP A N 1
ATOM 1682 C CA . TRP A 1 207 ? 3.909 20.191 0.327 1.00 93.31 207 TRP A CA 1
ATOM 1683 C C . TRP A 1 207 ? 5.245 20.599 0.978 1.00 93.31 207 TRP A C 1
ATOM 1685 O O . TRP A 1 207 ? 5.479 21.769 1.283 1.00 93.31 207 TRP A O 1
ATOM 1695 N N . HIS A 1 208 ? 6.186 19.658 1.099 1.00 91.94 208 HIS A N 1
ATOM 1696 C CA . HIS A 1 208 ? 7.530 19.860 1.650 1.00 91.94 208 HIS A CA 1
ATOM 1697 C C . HIS A 1 208 ? 8.367 20.880 0.864 1.00 91.94 208 HIS A C 1
ATOM 1699 O O . HIS A 1 208 ? 9.302 21.454 1.424 1.00 91.94 208 HIS A O 1
ATOM 1705 N N . VAL A 1 209 ? 8.061 21.120 -0.419 1.00 92.44 209 VAL A N 1
ATOM 1706 C CA . VAL A 1 209 ? 8.761 22.137 -1.224 1.00 92.44 209 VAL A CA 1
ATOM 1707 C C . VAL A 1 209 ? 8.655 23.510 -0.559 1.00 92.44 209 VAL A C 1
ATOM 1709 O O . VAL A 1 209 ? 9.673 24.195 -0.425 1.00 92.44 209 VAL A O 1
ATOM 1712 N N . ASN A 1 210 ? 7.457 23.853 -0.081 1.00 91.56 210 ASN A N 1
ATOM 1713 C CA . ASN A 1 210 ? 7.166 25.115 0.598 1.00 91.56 210 ASN A CA 1
ATOM 1714 C C . ASN A 1 210 ? 7.458 25.027 2.106 1.00 91.56 210 ASN A C 1
ATOM 1716 O O . ASN A 1 210 ? 7.936 25.987 2.710 1.00 91.56 210 ASN A O 1
ATOM 1720 N N . TRP A 1 211 ? 7.249 23.853 2.710 1.00 92.38 211 TRP A N 1
ATOM 1721 C CA . TRP A 1 211 ? 7.270 23.664 4.164 1.00 92.38 211 TRP A CA 1
ATOM 1722 C C . TRP A 1 211 ? 8.336 22.661 4.618 1.00 92.38 211 TRP A C 1
ATOM 1724 O O . TRP A 1 211 ? 8.052 21.587 5.148 1.00 92.38 211 TRP A O 1
ATOM 1734 N N . LYS A 1 212 ? 9.608 23.030 4.440 1.00 92.69 212 LYS A N 1
ATOM 1735 C CA . LYS A 1 212 ? 10.759 22.200 4.844 1.00 92.69 212 LYS A CA 1
ATOM 1736 C C . LYS A 1 212 ? 10.874 22.068 6.366 1.00 92.69 212 LYS A C 1
ATOM 1738 O O . LYS A 1 212 ? 10.519 22.994 7.095 1.00 92.69 212 LYS A O 1
ATOM 1743 N N . GLY A 1 213 ? 11.435 20.953 6.833 1.00 93.69 213 GLY A N 1
ATOM 1744 C CA . GLY A 1 213 ? 11.786 20.729 8.242 1.00 93.69 213 GLY A CA 1
ATOM 1745 C C . GLY A 1 213 ? 11.384 19.345 8.755 1.00 93.69 213 GLY A C 1
ATOM 1746 O O . GLY A 1 213 ? 10.315 18.837 8.422 1.00 93.69 213 GLY A O 1
ATOM 1747 N N . GLU A 1 214 ? 12.234 18.736 9.584 1.00 94.12 214 GLU A N 1
ATOM 1748 C CA . GLU A 1 214 ? 12.011 17.371 10.086 1.00 94.12 214 GLU A CA 1
ATOM 1749 C C . GLU A 1 214 ? 10.848 17.298 11.090 1.00 94.12 214 GLU A C 1
ATOM 1751 O O . GLU A 1 214 ? 10.064 16.356 11.048 1.00 94.12 214 GLU A O 1
ATOM 1756 N N . GLU A 1 215 ? 10.651 18.316 11.932 1.00 95.25 215 GLU A N 1
ATOM 1757 C CA . GLU A 1 215 ? 9.497 18.347 12.846 1.00 95.25 215 GLU A CA 1
ATOM 1758 C C . GLU A 1 215 ? 8.168 18.446 12.087 1.00 95.25 215 GLU A C 1
ATOM 1760 O O . GLU A 1 215 ? 7.230 17.704 12.372 1.00 95.25 215 GLU A O 1
ATOM 1765 N N . ARG A 1 216 ? 8.114 19.259 11.024 1.00 95.19 216 ARG A N 1
ATOM 1766 C CA . ARG A 1 216 ? 6.948 19.323 10.123 1.00 95.19 216 ARG A CA 1
ATOM 1767 C C . ARG A 1 216 ? 6.706 17.993 9.422 1.00 95.19 216 ARG A C 1
ATOM 1769 O O . ARG A 1 216 ? 5.563 17.585 9.259 1.00 95.19 216 ARG A O 1
ATOM 1776 N N . ARG A 1 217 ? 7.773 17.282 9.050 1.00 95.62 217 ARG A N 1
ATOM 1777 C CA . ARG A 1 217 ? 7.673 15.932 8.487 1.00 95.62 217 ARG A CA 1
ATOM 1778 C C . ARG A 1 217 ? 7.033 14.963 9.464 1.00 95.62 217 ARG A C 1
ATOM 1780 O O . ARG A 1 217 ? 6.087 14.273 9.091 1.00 95.62 217 ARG A O 1
ATOM 1787 N N . LYS A 1 218 ? 7.535 14.900 10.699 1.00 96.94 218 LYS A N 1
ATOM 1788 C CA . LYS A 1 218 ? 6.964 14.045 11.749 1.00 96.94 218 LYS A CA 1
ATOM 1789 C C . LYS A 1 218 ? 5.492 14.381 11.968 1.00 96.94 218 LYS A C 1
ATOM 1791 O O . LYS A 1 218 ? 4.664 13.472 11.961 1.00 96.94 218 LYS A O 1
ATOM 1796 N N . GLN A 1 219 ? 5.173 15.669 12.068 1.00 97.50 219 GLN A N 1
ATOM 1797 C CA . GLN A 1 219 ? 3.814 16.146 12.286 1.00 97.50 219 GLN A CA 1
ATOM 1798 C C . GLN A 1 219 ? 2.881 15.805 11.117 1.00 97.50 219 GLN A C 1
ATOM 1800 O O . GLN A 1 219 ? 1.789 15.297 11.339 1.00 97.50 219 GLN A O 1
ATOM 1805 N N . PHE A 1 220 ? 3.332 15.954 9.868 1.00 97.12 220 PHE A N 1
ATOM 1806 C CA . PHE A 1 220 ? 2.566 15.552 8.683 1.00 97.12 220 PHE A CA 1
ATOM 1807 C C . PHE A 1 220 ? 2.198 14.065 8.733 1.00 97.12 220 PHE A C 1
ATOM 1809 O O . PHE A 1 220 ? 1.055 13.682 8.475 1.00 97.12 220 PHE A O 1
ATOM 1816 N N . TRP A 1 221 ? 3.159 13.212 9.104 1.00 97.50 221 TRP A N 1
ATOM 1817 C CA . TRP A 1 221 ? 2.897 11.782 9.232 1.00 97.50 221 TRP A CA 1
ATOM 1818 C C . TRP A 1 221 ? 1.910 11.473 10.355 1.00 97.50 221 TRP A C 1
ATOM 1820 O O . TRP A 1 221 ? 1.096 10.568 10.171 1.00 97.50 221 TRP A O 1
ATOM 1830 N N . ARG A 1 222 ? 1.931 12.219 11.467 1.00 97.56 222 ARG A N 1
ATOM 1831 C CA . ARG A 1 222 ? 0.915 12.102 12.523 1.00 97.56 222 ARG A CA 1
ATOM 1832 C C . ARG A 1 222 ? -0.473 12.471 12.007 1.00 97.56 222 ARG A C 1
ATOM 1834 O O . ARG A 1 222 ? -1.373 11.650 12.151 1.00 97.56 222 ARG A O 1
ATOM 1841 N N . CYS A 1 223 ? -0.614 13.586 11.282 1.00 97.44 223 CYS A N 1
ATOM 1842 C CA . CYS A 1 223 ? -1.877 13.953 10.632 1.00 97.44 223 CYS A CA 1
ATOM 1843 C C . CYS A 1 223 ? -2.374 12.836 9.703 1.00 97.44 223 CYS A C 1
ATOM 1845 O O . CYS A 1 223 ? -3.511 12.400 9.815 1.00 97.44 223 CYS A O 1
ATOM 1847 N N . SER A 1 224 ? -1.513 12.313 8.822 1.00 97.19 224 SER A N 1
ATOM 1848 C CA . SER A 1 224 ? -1.922 11.270 7.864 1.00 97.19 224 SER A CA 1
ATOM 1849 C C . SER A 1 224 ? -2.327 9.948 8.532 1.00 97.19 224 SER A C 1
ATOM 1851 O O . SER A 1 224 ? -3.175 9.224 8.012 1.00 97.19 224 SER A O 1
ATOM 1853 N N . LYS A 1 225 ? -1.709 9.607 9.673 1.00 96.94 225 LYS A N 1
ATOM 1854 C CA . LYS A 1 225 ? -1.888 8.324 10.373 1.00 96.94 225 LYS A CA 1
ATOM 1855 C C . LYS A 1 225 ? -2.920 8.378 11.498 1.00 96.94 225 LYS A C 1
ATOM 1857 O O . LYS A 1 225 ? -3.242 7.309 12.026 1.00 96.94 225 LYS A O 1
ATOM 1862 N N . ALA A 1 226 ? -3.410 9.564 11.862 1.00 97.25 226 ALA A N 1
ATOM 1863 C CA . ALA A 1 226 ? -4.520 9.725 12.792 1.00 97.25 226 ALA A CA 1
ATOM 1864 C C . ALA A 1 226 ? -5.689 8.851 12.328 1.00 97.25 226 ALA A C 1
ATOM 1866 O O . ALA A 1 226 ? -6.019 8.841 11.145 1.00 97.25 226 ALA A O 1
ATOM 1867 N N . SER A 1 227 ? -6.260 8.053 13.228 1.00 95.44 227 SER A N 1
ATOM 1868 C CA . SER A 1 227 ? -7.281 7.067 12.865 1.00 95.44 227 SER A CA 1
ATOM 1869 C C . SER A 1 227 ? -8.710 7.570 13.044 1.00 95.44 227 SER A C 1
ATOM 1871 O O . SER A 1 227 ? -9.604 6.995 12.440 1.00 95.44 227 SER A O 1
ATOM 1873 N N . PHE A 1 228 ? -8.921 8.653 13.794 1.00 95.88 228 PHE A N 1
ATOM 1874 C CA . PHE A 1 228 ? -10.223 9.274 14.042 1.00 95.88 228 PHE A CA 1
ATOM 1875 C C . PHE A 1 228 ? -10.121 10.805 13.992 1.00 95.88 228 PHE A C 1
ATOM 1877 O O . PHE A 1 228 ? -9.027 11.371 14.086 1.00 95.88 228 PHE A O 1
ATOM 1884 N N . GLU A 1 229 ? -11.261 11.470 13.806 1.00 96.31 229 GLU A N 1
ATOM 1885 C CA . GLU A 1 229 ? -11.322 12.889 13.429 1.00 96.31 229 GLU A CA 1
ATOM 1886 C C . GLU A 1 229 ? -10.812 13.840 14.516 1.00 96.31 229 GLU A C 1
ATOM 1888 O O . GLU A 1 229 ? -10.081 14.776 14.199 1.00 96.31 229 GLU A O 1
ATOM 1893 N N . VAL A 1 230 ? -11.123 13.574 15.790 1.00 96.19 230 VAL A N 1
ATOM 1894 C CA . VAL A 1 230 ? -10.663 14.405 16.920 1.00 96.19 230 VAL A CA 1
ATOM 1895 C C . VAL A 1 230 ? -9.134 14.472 16.946 1.00 96.19 230 VAL A C 1
ATOM 1897 O O . VAL A 1 230 ? -8.558 15.557 16.872 1.00 96.19 230 VAL A O 1
ATOM 1900 N N . LYS A 1 231 ? -8.469 13.311 16.906 1.00 96.56 231 LYS A N 1
ATOM 1901 C CA . LYS A 1 231 ? -7.006 13.233 16.834 1.00 96.56 231 LYS A CA 1
ATOM 1902 C C . LYS A 1 231 ? -6.452 13.881 15.571 1.00 96.56 231 LYS A C 1
ATOM 1904 O O . LYS A 1 231 ? -5.417 14.532 15.619 1.00 96.56 231 LYS A O 1
ATOM 1909 N N . PHE A 1 232 ? -7.122 13.743 14.428 1.00 97.88 232 PHE A N 1
ATOM 1910 C CA . PHE A 1 232 ? -6.702 14.455 13.220 1.00 97.88 232 PHE A CA 1
ATOM 1911 C C . PHE A 1 232 ? -6.726 15.978 13.419 1.00 97.88 232 PHE A C 1
ATOM 1913 O O . PHE A 1 232 ? -5.758 16.651 13.062 1.00 97.88 232 PHE A O 1
ATOM 1920 N N . GLY A 1 233 ? -7.791 16.513 14.023 1.00 97.38 233 GLY A N 1
ATOM 1921 C CA . GLY A 1 233 ? -7.919 17.934 14.343 1.00 97.38 233 GLY A CA 1
ATOM 1922 C C . GLY A 1 233 ? -6.809 18.433 15.270 1.00 97.38 233 GLY A C 1
ATOM 1923 O O . GLY A 1 233 ? -6.203 19.469 14.998 1.00 97.38 233 GLY A O 1
ATOM 1924 N N . GLU A 1 234 ? -6.475 17.667 16.309 1.00 97.25 234 GLU A N 1
ATOM 1925 C CA . GLU A 1 234 ? -5.371 17.970 17.229 1.00 97.25 234 GLU A CA 1
ATOM 1926 C C . GLU A 1 234 ? -4.012 17.995 16.520 1.00 97.25 234 GLU A C 1
ATOM 1928 O O . GLU A 1 234 ? -3.226 18.926 16.705 1.00 97.25 234 GLU A O 1
ATOM 1933 N N . GLU A 1 235 ? -3.740 17.016 15.654 1.00 97.75 235 GLU A N 1
ATOM 1934 C CA . GLU A 1 235 ? -2.475 16.939 14.919 1.00 97.75 235 GLU A CA 1
ATOM 1935 C C . GLU A 1 235 ? -2.365 18.059 13.863 1.00 97.75 235 GLU A C 1
ATOM 1937 O O . GLU A 1 235 ? -1.283 18.616 13.647 1.00 97.75 235 GLU A O 1
ATOM 1942 N N . VAL A 1 236 ? -3.476 18.461 13.236 1.00 96.69 236 VAL A N 1
ATOM 1943 C CA . VAL A 1 236 ? -3.524 19.644 12.358 1.00 96.69 236 VAL A CA 1
ATOM 1944 C C . VAL A 1 236 ? -3.332 20.931 13.163 1.00 96.69 236 VAL A C 1
ATOM 1946 O O . VAL A 1 236 ? -2.591 21.821 12.738 1.00 96.69 236 VAL A O 1
ATOM 1949 N N . HIS A 1 237 ? -3.918 21.031 14.354 1.00 96.25 237 HIS A N 1
ATOM 1950 C CA . HIS A 1 237 ? -3.695 22.170 15.238 1.00 96.25 237 HIS A CA 1
ATOM 1951 C C . HIS A 1 237 ? -2.224 22.252 15.680 1.00 96.25 237 HIS A C 1
ATOM 1953 O O . HIS A 1 237 ? -1.621 23.326 15.634 1.00 96.25 237 HIS A O 1
ATOM 1959 N N . ALA A 1 238 ? -1.598 21.126 16.023 1.00 96.88 238 ALA A N 1
ATOM 1960 C CA . ALA A 1 238 ? -0.170 21.055 16.314 1.00 96.88 238 ALA A CA 1
ATOM 1961 C C . ALA A 1 238 ? 0.691 21.441 15.097 1.00 96.88 238 ALA A C 1
ATOM 1963 O O . ALA A 1 238 ? 1.690 22.139 15.265 1.00 96.88 238 ALA A O 1
ATOM 1964 N N . MET A 1 239 ? 0.281 21.091 13.871 1.00 96.19 239 MET A N 1
ATOM 1965 C CA . MET A 1 239 ? 0.934 21.563 12.641 1.00 96.19 239 MET A CA 1
ATOM 1966 C C . MET A 1 239 ? 0.891 23.090 12.510 1.00 96.19 239 MET A C 1
ATOM 1968 O O . MET A 1 239 ? 1.890 23.691 12.111 1.00 96.19 239 MET A O 1
ATOM 1972 N N . SER A 1 240 ? -0.223 23.732 12.882 1.00 95.31 240 SER A N 1
ATOM 1973 C CA . SER A 1 240 ? -0.355 25.196 12.788 1.00 95.31 240 SER A CA 1
ATOM 1974 C C . SER A 1 240 ? 0.680 25.941 13.643 1.00 95.31 240 SER A C 1
ATOM 1976 O O . SER A 1 240 ? 1.164 26.997 13.248 1.00 95.31 240 SER A O 1
ATOM 1978 N N . LYS A 1 241 ? 1.117 25.341 14.758 1.00 95.00 241 LYS A N 1
ATOM 1979 C CA . LYS A 1 241 ? 2.161 25.883 15.647 1.00 95.00 241 LYS A CA 1
ATOM 1980 C C . LYS A 1 241 ? 3.577 25.799 15.060 1.00 95.00 241 LYS A C 1
ATOM 1982 O O . LYS A 1 241 ? 4.491 26.423 15.590 1.00 95.00 241 LYS A O 1
ATOM 1987 N N . LEU A 1 242 ? 3.786 25.035 13.982 1.00 93.31 242 LEU A N 1
ATOM 1988 C CA . LEU A 1 242 ? 5.100 24.812 13.359 1.00 93.31 242 LEU A CA 1
ATOM 1989 C C . LEU A 1 242 ? 5.369 25.727 12.151 1.00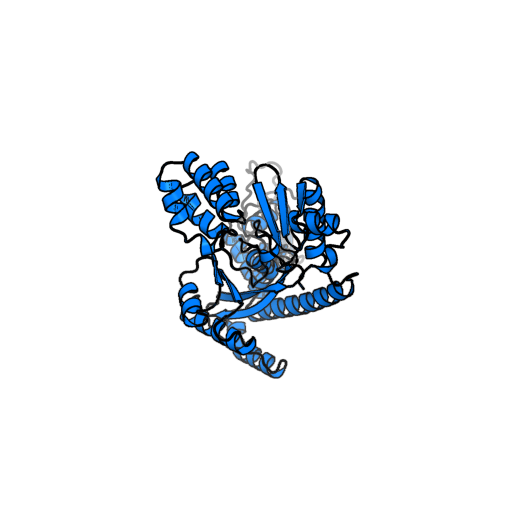 93.31 242 LEU A C 1
ATOM 1991 O O . LEU A 1 242 ? 6.389 25.573 11.462 1.00 93.31 242 LEU A O 1
ATOM 1995 N N . GLY A 1 243 ? 4.473 26.666 11.851 1.00 87.19 243 GLY A N 1
ATOM 1996 C CA . GLY A 1 243 ? 4.574 27.535 10.685 1.00 87.19 243 GLY A CA 1
ATOM 1997 C C . GLY A 1 243 ? 3.715 28.787 10.787 1.00 87.19 243 GLY A C 1
ATOM 1998 O O . GLY A 1 243 ? 3.169 29.111 11.835 1.00 87.19 243 GLY A O 1
ATOM 1999 N N . LYS A 1 244 ? 3.639 29.512 9.671 1.00 87.38 244 LYS A N 1
ATOM 2000 C CA . LYS A 1 244 ? 2.685 30.611 9.497 1.00 87.38 244 LYS A CA 1
ATOM 2001 C C . LYS A 1 244 ? 1.303 30.040 9.162 1.00 87.38 244 LYS A C 1
ATOM 2003 O O . LYS A 1 244 ? 1.197 28.852 8.870 1.00 87.38 244 LYS A O 1
ATOM 2008 N N . LYS A 1 245 ? 0.264 30.877 9.180 1.00 79.94 245 LYS A N 1
ATOM 2009 C CA . LYS A 1 245 ? -1.141 30.471 8.998 1.00 79.94 245 LYS A CA 1
ATOM 2010 C C . LYS A 1 245 ? -1.377 29.629 7.731 1.00 79.94 245 LYS A C 1
ATOM 2012 O O . LYS A 1 245 ? -2.158 28.683 7.757 1.00 79.94 245 LYS A O 1
ATOM 2017 N N . GLU A 1 246 ? -0.638 29.907 6.665 1.00 91.25 246 GLU A N 1
ATOM 2018 C CA . GLU A 1 246 ? -0.761 29.243 5.367 1.00 91.25 246 GLU A CA 1
ATOM 2019 C C . GLU A 1 246 ? -0.352 27.756 5.412 1.00 91.25 246 GLU A C 1
ATOM 2021 O O . GLU A 1 246 ? -0.732 26.987 4.536 1.00 91.25 246 GLU A O 1
ATOM 2026 N N . ILE A 1 247 ? 0.380 27.309 6.445 1.00 93.44 247 ILE A N 1
ATOM 2027 C CA . ILE A 1 247 ? 0.887 25.928 6.544 1.00 93.44 247 ILE A CA 1
ATOM 2028 C C . ILE A 1 247 ? -0.238 24.889 6.538 1.00 93.44 247 ILE A C 1
ATOM 2030 O O . ILE A 1 247 ? -0.147 23.855 5.870 1.00 93.44 247 ILE A O 1
ATOM 2034 N N . THR A 1 248 ? -1.305 25.169 7.285 1.00 93.06 248 THR A N 1
ATOM 2035 C CA . THR A 1 248 ? -2.482 24.307 7.381 1.00 93.06 248 THR A CA 1
ATOM 2036 C C . THR A 1 248 ? -3.418 24.504 6.202 1.00 93.06 248 THR A C 1
ATOM 2038 O O . THR A 1 248 ? -4.027 23.535 5.770 1.00 93.06 248 THR A O 1
ATOM 2041 N N . GLU A 1 249 ? -3.504 25.716 5.650 1.00 93.31 249 GLU A N 1
ATOM 2042 C CA . GLU A 1 249 ? -4.313 25.999 4.458 1.00 93.31 249 GLU A CA 1
ATOM 2043 C C . GLU A 1 249 ? -3.765 25.229 3.243 1.00 93.31 249 GLU A C 1
ATOM 2045 O O . GLU A 1 249 ? -4.510 24.507 2.583 1.00 93.31 249 GLU A O 1
ATOM 2050 N N . ASP A 1 250 ? -2.446 25.256 3.031 1.00 94.06 250 ASP A N 1
ATOM 2051 C CA . ASP A 1 250 ? -1.758 24.482 1.989 1.00 94.06 250 ASP A CA 1
ATOM 2052 C C . ASP A 1 250 ? -1.909 22.966 2.181 1.00 94.06 250 ASP A C 1
ATOM 2054 O O . ASP A 1 250 ? -1.951 22.205 1.212 1.00 94.06 250 ASP A O 1
ATOM 2058 N N . LEU A 1 251 ? -1.945 22.501 3.434 1.00 94.19 251 LEU A N 1
ATOM 2059 C CA . LEU A 1 251 ? -2.117 21.081 3.740 1.00 94.19 251 LEU A CA 1
ATOM 2060 C C . LEU A 1 251 ? -3.555 20.625 3.470 1.00 94.19 251 LEU A C 1
ATOM 2062 O O . LEU A 1 251 ? -3.765 19.579 2.858 1.00 94.19 251 LEU A O 1
ATOM 2066 N N . LEU A 1 252 ? -4.535 21.411 3.918 1.00 95.06 252 LEU A N 1
ATOM 2067 C CA . LEU A 1 252 ? -5.963 21.115 3.793 1.00 95.06 252 LEU A CA 1
ATOM 2068 C C . LEU A 1 252 ? -6.531 21.456 2.411 1.00 95.06 252 LEU A C 1
ATOM 2070 O O . LEU A 1 252 ? -7.645 21.045 2.098 1.00 95.06 252 LEU A O 1
ATOM 2074 N N . HIS A 1 253 ? -5.754 22.123 1.553 1.00 94.06 253 HIS A N 1
ATOM 2075 C CA . HIS A 1 253 ? -6.032 22.187 0.119 1.00 94.06 253 HIS A CA 1
ATOM 2076 C C . HIS A 1 253 ? -6.199 20.782 -0.485 1.00 94.06 253 HIS A C 1
ATOM 2078 O O . HIS A 1 253 ? -7.011 20.571 -1.387 1.00 94.06 253 HIS A O 1
ATOM 2084 N N . TYR A 1 254 ? -5.453 19.800 0.032 1.00 93.06 254 TYR A N 1
ATOM 2085 C CA . TYR A 1 254 ? -5.682 18.395 -0.268 1.00 93.06 254 TYR A CA 1
ATOM 2086 C C . TYR A 1 254 ? -6.817 17.859 0.605 1.00 93.06 254 TYR A C 1
ATOM 2088 O O . TYR A 1 254 ? -6.671 17.787 1.825 1.00 93.06 254 TYR A O 1
ATOM 2096 N N . ASP A 1 255 ? -7.904 17.400 -0.020 1.00 93.94 255 ASP A N 1
ATOM 2097 C CA . ASP A 1 255 ? -9.047 16.802 0.683 1.00 93.94 255 ASP A CA 1
ATOM 2098 C C . ASP A 1 255 ? -8.598 15.661 1.626 1.00 93.94 255 ASP A C 1
ATOM 2100 O O . ASP A 1 255 ? -8.122 14.626 1.133 1.00 93.94 255 ASP A O 1
ATOM 2104 N N . PRO A 1 256 ? -8.749 15.811 2.961 1.00 95.56 256 PRO A N 1
ATOM 2105 C CA . PRO A 1 256 ? -8.333 14.817 3.953 1.00 95.56 256 PRO A CA 1
ATOM 2106 C C . PRO A 1 256 ? -8.919 13.425 3.736 1.00 95.56 256 PRO A C 1
ATOM 2108 O O . PRO A 1 256 ? -8.248 12.439 4.051 1.00 95.56 256 PRO A O 1
ATOM 2111 N N . ARG A 1 257 ? -10.109 13.327 3.124 1.00 94.75 257 ARG A N 1
ATOM 2112 C CA . ARG A 1 257 ? -10.759 12.049 2.776 1.00 94.75 257 ARG A CA 1
ATOM 2113 C C . ARG A 1 257 ? -9.899 11.172 1.879 1.00 94.75 257 ARG A C 1
ATOM 2115 O O . ARG A 1 257 ? -9.993 9.951 1.938 1.00 94.75 257 ARG A O 1
ATOM 2122 N N . ASN A 1 258 ? -9.015 11.785 1.098 1.00 93.44 258 ASN A N 1
ATOM 2123 C CA . ASN A 1 258 ? -8.184 11.067 0.149 1.00 93.44 258 ASN A CA 1
ATOM 2124 C C . ASN A 1 258 ? -6.820 10.669 0.726 1.00 93.44 258 ASN A C 1
ATOM 2126 O O . ASN A 1 258 ? -6.159 9.833 0.126 1.00 93.44 258 ASN A O 1
ATOM 2130 N N . TRP A 1 259 ? -6.347 11.216 1.852 1.00 95.00 259 TRP A N 1
ATOM 2131 C CA . TRP A 1 259 ? -4.966 10.953 2.310 1.00 95.00 259 TRP A CA 1
ATOM 2132 C C . TRP A 1 259 ? -4.778 10.699 3.802 1.00 95.00 259 TRP A C 1
ATOM 2134 O O . TRP A 1 259 ? -3.714 10.212 4.196 1.00 95.00 259 TRP A O 1
ATOM 2144 N N . SER A 1 260 ? -5.779 11.002 4.624 1.00 96.81 260 SER A N 1
ATOM 2145 C CA . SER A 1 260 ? -5.737 10.749 6.057 1.00 96.81 260 SER A CA 1
ATOM 2146 C C . SER A 1 260 ? -6.591 9.541 6.415 1.00 96.81 260 SER A C 1
ATOM 2148 O O . SER A 1 260 ? -7.760 9.432 6.043 1.00 96.81 260 SER A O 1
ATOM 2150 N N . ARG A 1 261 ? -6.000 8.645 7.207 1.00 96.69 261 ARG A N 1
ATOM 2151 C CA . ARG A 1 261 ? -6.661 7.438 7.707 1.00 96.69 261 ARG A CA 1
ATOM 2152 C C . ARG A 1 261 ? -7.941 7.753 8.486 1.00 96.69 261 ARG A C 1
ATOM 2154 O O . ARG A 1 261 ? -8.871 6.953 8.442 1.00 96.69 261 ARG A O 1
ATOM 2161 N N . ALA A 1 262 ? -8.002 8.921 9.124 1.00 96.94 262 ALA A N 1
ATOM 2162 C CA . ALA A 1 262 ? -9.141 9.392 9.903 1.00 96.94 262 ALA A CA 1
ATOM 2163 C C . ALA A 1 262 ? -10.430 9.548 9.094 1.00 96.94 262 ALA A C 1
ATOM 2165 O O . ALA A 1 262 ? -11.480 9.710 9.702 1.00 96.94 262 ALA A O 1
ATOM 2166 N N . PHE A 1 263 ? -10.365 9.479 7.761 1.00 96.75 263 PHE A N 1
ATOM 2167 C CA . PHE A 1 263 ? -11.505 9.666 6.863 1.00 96.75 263 PHE A CA 1
ATOM 2168 C C . PHE A 1 263 ? -11.637 8.567 5.799 1.00 96.75 263 PHE A C 1
ATOM 2170 O O . PHE A 1 263 ? -12.574 8.600 5.005 1.00 96.75 263 PHE A O 1
ATOM 2177 N N . PHE A 1 264 ? -10.733 7.584 5.781 1.00 96.62 264 PHE A N 1
ATOM 2178 C CA . PHE A 1 264 ? -10.819 6.462 4.847 1.00 96.62 264 PHE A CA 1
ATOM 2179 C C . PHE A 1 264 ? -12.074 5.629 5.080 1.00 96.62 264 PHE A C 1
ATOM 2181 O O . PHE A 1 264 ? -12.558 5.503 6.210 1.00 96.62 264 PHE A O 1
ATOM 2188 N N . GLN A 1 265 ? -12.580 5.025 4.011 1.00 95.50 265 GLN A N 1
ATOM 2189 C CA . GLN A 1 265 ? -13.653 4.047 4.114 1.00 95.50 265 GLN A CA 1
ATOM 2190 C C . GLN A 1 265 ? -13.124 2.732 4.701 1.00 95.50 265 GLN A C 1
ATOM 2192 O O . GLN A 1 265 ? -11.940 2.405 4.610 1.00 95.50 265 GLN A O 1
ATOM 2197 N N . THR A 1 266 ? -14.015 1.970 5.329 1.00 94.50 266 THR A N 1
ATOM 2198 C CA . THR A 1 266 ? -13.665 0.766 6.100 1.00 94.50 266 THR A CA 1
ATOM 2199 C C . THR A 1 266 ? -13.887 -0.536 5.330 1.00 94.50 266 THR A C 1
ATOM 2201 O O . THR A 1 266 ? -13.429 -1.584 5.776 1.00 94.50 266 THR A O 1
ATOM 2204 N N . HIS A 1 267 ? -14.533 -0.489 4.159 1.00 93.19 267 HIS A N 1
ATOM 2205 C CA . HIS A 1 267 ? -14.886 -1.682 3.382 1.00 93.19 267 HIS A CA 1
ATOM 2206 C C . HIS A 1 267 ? -13.659 -2.491 2.922 1.00 93.19 267 HIS A C 1
ATOM 2208 O O . HIS A 1 267 ? -13.720 -3.711 2.879 1.00 93.19 267 HIS A O 1
ATOM 2214 N N . SER A 1 268 ? -12.531 -1.834 2.622 1.00 90.81 268 SER A N 1
ATOM 2215 C CA . SER A 1 268 ? -11.331 -2.494 2.085 1.00 90.81 268 SER A CA 1
ATOM 2216 C C . SER A 1 268 ? -10.406 -3.091 3.139 1.00 90.81 268 SER A C 1
ATOM 2218 O O . SER A 1 268 ? -9.373 -3.659 2.781 1.00 90.81 268 SER A O 1
ATOM 2220 N N . LYS A 1 269 ? -10.725 -2.909 4.431 1.00 92.94 269 LYS A N 1
ATOM 2221 C CA . LYS A 1 269 ? -9.934 -3.407 5.572 1.00 92.94 269 LYS A CA 1
ATOM 2222 C C . LYS A 1 269 ? -8.435 -3.097 5.440 1.00 92.94 269 LYS A C 1
ATOM 2224 O O . LYS A 1 269 ? -7.556 -3.856 5.845 1.00 92.94 269 LYS A O 1
ATOM 2229 N N . CYS A 1 270 ? -8.136 -1.932 4.865 1.00 90.81 270 CYS A N 1
ATOM 2230 C CA . CYS A 1 270 ? -6.789 -1.449 4.631 1.00 90.81 270 CYS A CA 1
ATOM 2231 C C . CYS A 1 270 ? -6.599 -0.059 5.248 1.00 90.81 270 CYS A C 1
ATOM 2233 O O . CYS A 1 270 ? -7.236 0.908 4.837 1.00 90.81 270 CYS A O 1
ATOM 2235 N N . ASP A 1 271 ? -5.647 0.080 6.171 1.00 92.06 271 ASP A N 1
ATOM 2236 C CA . ASP A 1 271 ? -5.317 1.343 6.849 1.00 92.06 271 ASP A CA 1
ATOM 2237 C C . ASP A 1 271 ? -4.094 2.064 6.237 1.00 92.06 271 ASP A C 1
ATOM 2239 O O . ASP A 1 271 ? -3.529 2.994 6.829 1.00 92.06 271 ASP A O 1
ATOM 2243 N N . VAL A 1 272 ? -3.630 1.604 5.074 1.00 91.62 272 VAL A N 1
ATOM 2244 C CA . VAL A 1 272 ? -2.403 2.081 4.427 1.00 91.62 272 VAL A CA 1
ATOM 2245 C C . VAL A 1 272 ? -2.618 3.470 3.824 1.00 91.62 272 VAL A C 1
ATOM 2247 O O . VAL A 1 272 ? -3.565 3.688 3.075 1.00 91.62 272 VAL A O 1
ATOM 2250 N N . VAL A 1 273 ? -1.689 4.387 4.113 1.00 92.81 273 VAL A N 1
ATOM 2251 C CA . VAL A 1 273 ? -1.665 5.777 3.601 1.00 92.81 273 VAL A CA 1
ATOM 2252 C C . VAL A 1 273 ? -0.532 6.019 2.591 1.00 92.81 273 VAL A C 1
ATOM 2254 O O . VAL A 1 273 ? -0.433 7.084 1.986 1.00 92.81 273 VAL A O 1
ATOM 2257 N N . GLU A 1 274 ? 0.358 5.039 2.408 1.00 90.12 274 GLU A N 1
ATOM 2258 C CA . GLU A 1 274 ? 1.528 5.139 1.533 1.00 90.12 274 GLU A CA 1
ATOM 2259 C C . GLU A 1 274 ? 1.527 4.068 0.446 1.00 90.12 274 GLU A C 1
ATOM 2261 O O . GLU A 1 274 ? 1.343 2.883 0.720 1.00 90.12 274 GLU A O 1
ATOM 2266 N N . ASN A 1 275 ? 1.921 4.458 -0.765 1.00 85.06 275 ASN A N 1
ATOM 2267 C CA . ASN A 1 275 ? 2.127 3.538 -1.875 1.00 85.06 275 ASN A CA 1
ATOM 2268 C C . ASN A 1 275 ? 3.484 2.806 -1.788 1.00 85.06 275 ASN A C 1
ATOM 2270 O O . ASN A 1 275 ? 4.359 2.924 -2.650 1.00 85.06 275 ASN A O 1
ATOM 2274 N N . ASN A 1 276 ? 3.720 2.088 -0.687 1.00 84.50 276 ASN A N 1
ATOM 2275 C CA . ASN A 1 276 ? 4.941 1.294 -0.510 1.00 84.50 276 ASN A CA 1
ATOM 2276 C C . ASN A 1 276 ? 4.962 0.070 -1.441 1.00 84.50 276 ASN A C 1
ATOM 2278 O O . ASN A 1 276 ? 6.034 -0.350 -1.873 1.00 84.50 276 ASN A O 1
ATOM 2282 N N . ILE A 1 277 ? 3.792 -0.459 -1.806 1.00 85.69 277 ILE A N 1
ATOM 2283 C CA . ILE A 1 277 ? 3.652 -1.651 -2.647 1.00 85.69 277 ILE A CA 1
ATOM 2284 C C . ILE A 1 277 ? 4.173 -1.393 -4.068 1.00 85.69 277 ILE A C 1
ATOM 2286 O O . ILE A 1 277 ? 5.017 -2.155 -4.542 1.00 85.69 277 ILE A O 1
ATOM 2290 N N . CYS A 1 278 ? 3.785 -0.289 -4.722 1.00 83.25 278 CYS A N 1
ATOM 2291 C CA . CYS A 1 278 ? 4.301 0.020 -6.061 1.00 83.25 278 CYS A CA 1
ATOM 2292 C C . CYS A 1 278 ? 5.810 0.299 -6.060 1.00 83.25 278 CYS A C 1
ATOM 2294 O O . CYS A 1 278 ? 6.498 0.007 -7.040 1.00 83.25 278 CYS A O 1
ATOM 2296 N N . LYS A 1 279 ? 6.370 0.818 -4.959 1.00 83.56 279 LYS A N 1
ATOM 2297 C CA . LYS A 1 279 ? 7.828 0.977 -4.824 1.00 83.56 279 LYS A CA 1
ATOM 2298 C C . LYS A 1 279 ? 8.537 -0.368 -4.741 1.00 83.56 279 LYS A C 1
ATOM 2300 O O . LYS A 1 279 ? 9.508 -0.581 -5.463 1.00 83.56 279 LYS A O 1
ATOM 2305 N N . THR A 1 280 ? 8.021 -1.279 -3.919 1.00 88.69 280 THR A N 1
ATOM 2306 C CA . THR A 1 280 ? 8.528 -2.652 -3.821 1.00 88.69 280 THR A CA 1
ATOM 2307 C C . THR A 1 280 ? 8.466 -3.352 -5.175 1.00 88.69 280 THR A C 1
ATOM 2309 O O . THR A 1 280 ? 9.452 -3.963 -5.582 1.00 88.69 280 THR A O 1
ATOM 2312 N N . PHE A 1 281 ? 7.363 -3.197 -5.915 1.00 88.75 281 PHE A N 1
ATOM 2313 C CA . PHE A 1 281 ? 7.227 -3.757 -7.259 1.00 88.75 281 PHE A CA 1
ATOM 2314 C C . PHE A 1 281 ? 8.284 -3.202 -8.220 1.00 88.75 281 PHE A C 1
ATOM 2316 O O . PHE A 1 281 ? 8.993 -3.963 -8.877 1.00 88.75 281 PHE A O 1
ATOM 2323 N N . ASN A 1 282 ? 8.451 -1.877 -8.256 1.00 86.12 282 ASN A N 1
ATOM 2324 C CA . ASN A 1 282 ? 9.450 -1.224 -9.100 1.00 86.12 282 ASN A CA 1
ATOM 2325 C C . ASN A 1 282 ? 10.873 -1.724 -8.819 1.00 86.12 282 ASN A C 1
ATOM 2327 O O . ASN A 1 282 ? 11.635 -1.974 -9.755 1.00 86.12 282 ASN A O 1
ATOM 2331 N N . SER A 1 283 ? 11.227 -1.908 -7.546 1.00 87.00 283 SER A N 1
ATOM 2332 C CA . SER A 1 283 ? 12.501 -2.517 -7.155 1.00 87.00 283 SER A CA 1
ATOM 2333 C C . SER A 1 283 ? 12.586 -3.990 -7.564 1.00 87.00 283 SER A C 1
ATOM 2335 O O . SER A 1 283 ? 13.632 -4.435 -8.035 1.00 87.00 283 SER A O 1
ATOM 2337 N N . TRP A 1 284 ? 11.490 -4.741 -7.444 1.00 88.81 284 TRP A N 1
ATOM 2338 C CA . TRP A 1 284 ? 11.428 -6.164 -7.776 1.00 88.81 284 TRP A CA 1
ATOM 2339 C C . TRP A 1 284 ? 11.661 -6.446 -9.266 1.00 88.81 284 TRP A C 1
ATOM 2341 O O . TRP A 1 284 ? 12.317 -7.437 -9.607 1.00 88.81 284 TRP A O 1
ATOM 2351 N N . ILE A 1 285 ? 11.200 -5.564 -10.158 1.00 87.56 285 ILE A N 1
ATOM 2352 C CA . ILE A 1 285 ? 11.402 -5.689 -11.611 1.00 87.56 285 ILE A CA 1
ATOM 2353 C C . ILE A 1 285 ? 12.599 -4.890 -12.144 1.00 87.56 285 ILE A C 1
ATOM 2355 O O . ILE A 1 285 ? 12.839 -4.889 -13.349 1.00 87.56 285 ILE A O 1
ATOM 2359 N N . LEU A 1 286 ? 13.382 -4.232 -11.281 1.00 84.62 286 LEU A N 1
ATOM 2360 C CA . LEU A 1 286 ? 14.446 -3.314 -11.701 1.00 84.62 286 LEU A CA 1
ATOM 2361 C C . LEU A 1 286 ? 15.442 -3.959 -12.677 1.00 84.62 286 LEU A C 1
ATOM 2363 O O . LEU A 1 286 ? 15.770 -3.367 -13.699 1.00 84.62 286 LEU A O 1
ATOM 2367 N N . ALA A 1 287 ? 15.887 -5.187 -12.400 1.00 80.00 287 ALA A N 1
ATOM 2368 C CA . ALA A 1 287 ? 16.799 -5.908 -13.288 1.00 80.00 287 ALA A CA 1
ATOM 2369 C C . ALA A 1 287 ? 16.156 -6.249 -14.645 1.00 80.00 287 ALA A C 1
ATOM 2371 O O . ALA A 1 287 ? 16.807 -6.088 -15.676 1.00 80.00 287 ALA A O 1
ATOM 2372 N N . ALA A 1 288 ? 14.883 -6.661 -14.648 1.00 83.75 288 ALA A N 1
ATOM 2373 C CA . ALA A 1 288 ? 14.135 -6.992 -15.862 1.00 83.75 288 ALA A CA 1
ATOM 2374 C C . ALA A 1 288 ? 13.943 -5.756 -16.753 1.00 83.75 288 ALA A C 1
ATOM 2376 O O . ALA A 1 288 ? 14.116 -5.840 -17.962 1.00 83.75 288 ALA A O 1
ATOM 2377 N N . ARG A 1 289 ? 13.700 -4.580 -16.157 1.00 80.69 289 ARG A N 1
ATOM 2378 C CA . ARG A 1 289 ? 13.547 -3.296 -16.871 1.00 80.69 289 ARG A CA 1
ATOM 2379 C C . ARG A 1 289 ? 14.788 -2.836 -17.634 1.00 80.69 289 ARG A C 1
ATOM 2381 O O . ARG A 1 289 ? 14.695 -1.936 -18.462 1.00 80.69 289 ARG A O 1
ATOM 2388 N N . HIS A 1 290 ? 15.955 -3.396 -17.328 1.00 75.56 290 HIS A N 1
ATOM 2389 C CA . HIS A 1 290 ? 17.181 -3.121 -18.073 1.00 75.56 290 HIS A CA 1
ATOM 2390 C C . HIS A 1 290 ? 17.395 -4.078 -19.248 1.00 75.56 290 HIS A C 1
ATOM 2392 O O . HIS A 1 290 ? 18.372 -3.906 -19.975 1.00 75.56 290 HIS A O 1
ATOM 2398 N N . LYS A 1 291 ? 16.514 -5.067 -19.426 1.00 77.19 291 LYS A N 1
ATOM 2399 C CA . LYS A 1 291 ? 16.547 -6.006 -20.543 1.00 77.19 291 LYS A CA 1
ATOM 2400 C C . LYS A 1 291 ? 15.755 -5.470 -21.738 1.00 77.19 291 LYS A C 1
ATOM 2402 O O . LYS A 1 291 ? 15.075 -4.449 -21.651 1.00 77.19 291 LYS A O 1
ATOM 2407 N N . SER A 1 292 ? 15.891 -6.152 -22.867 1.00 76.38 292 SER A N 1
ATOM 2408 C CA . SER A 1 292 ? 15.099 -5.915 -24.071 1.00 76.38 292 SER A CA 1
ATOM 2409 C C . SER A 1 292 ? 13.614 -6.244 -23.830 1.00 76.38 292 SER A C 1
ATOM 2411 O O . SER A 1 292 ? 13.291 -6.916 -22.853 1.00 76.38 292 SER A O 1
ATOM 2413 N N . ILE A 1 293 ? 12.689 -5.717 -24.642 1.00 78.06 293 ILE A N 1
ATOM 2414 C CA . ILE A 1 293 ? 11.251 -5.715 -24.313 1.00 78.06 293 ILE A CA 1
ATOM 2415 C C . ILE A 1 293 ? 10.669 -7.123 -24.148 1.00 78.06 293 ILE A C 1
ATOM 2417 O O . ILE A 1 293 ? 9.968 -7.367 -23.167 1.00 78.06 293 ILE A O 1
ATOM 2421 N N . ILE A 1 294 ? 10.991 -8.057 -25.047 1.00 79.81 294 ILE A N 1
ATOM 2422 C CA . ILE A 1 294 ? 10.475 -9.430 -24.955 1.00 79.81 294 ILE A CA 1
ATOM 2423 C C . ILE A 1 294 ? 11.100 -10.115 -23.742 1.00 79.81 294 ILE A C 1
ATOM 2425 O O . ILE A 1 294 ? 10.393 -10.689 -22.916 1.00 79.81 294 ILE A O 1
ATOM 2429 N N . THR A 1 295 ? 12.416 -9.978 -23.576 1.00 81.25 295 THR A N 1
ATOM 2430 C CA . THR A 1 295 ? 13.129 -10.565 -22.436 1.00 81.25 295 THR A CA 1
ATOM 2431 C C . THR A 1 295 ? 12.639 -9.998 -21.100 1.00 81.25 295 THR A C 1
ATOM 2433 O O . THR A 1 295 ? 12.539 -10.731 -20.122 1.00 81.25 295 THR A O 1
ATOM 2436 N N . MET A 1 296 ? 12.311 -8.706 -21.038 1.00 85.69 296 MET A N 1
ATOM 2437 C CA . MET A 1 296 ? 11.730 -8.052 -19.865 1.00 85.69 296 MET A CA 1
ATOM 2438 C C . MET A 1 296 ? 10.362 -8.650 -19.531 1.00 85.69 296 MET A C 1
ATOM 2440 O O . MET A 1 296 ? 10.110 -8.952 -18.366 1.00 85.69 296 MET A O 1
ATOM 2444 N N . LEU A 1 297 ? 9.489 -8.817 -20.528 1.00 85.56 297 LEU A N 1
ATOM 2445 C CA . LEU A 1 297 ? 8.154 -9.386 -20.334 1.00 85.56 297 LEU A CA 1
ATOM 2446 C C . LEU A 1 297 ? 8.223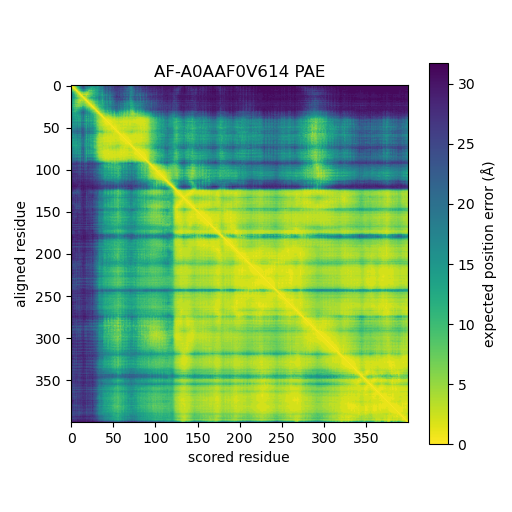 -10.844 -19.868 1.00 85.56 297 LEU A C 1
ATOM 2448 O O . LEU A 1 297 ? 7.537 -11.199 -18.913 1.00 85.56 297 LEU A O 1
ATOM 2452 N N . GLU A 1 298 ? 9.099 -11.650 -20.464 1.00 86.12 298 GLU A N 1
ATOM 2453 C CA . GLU A 1 298 ? 9.327 -13.041 -20.059 1.00 86.12 298 GLU A CA 1
ATOM 2454 C C . GLU A 1 298 ? 9.915 -13.150 -18.646 1.00 86.12 298 GLU A C 1
ATOM 2456 O O . GLU A 1 298 ? 9.474 -13.970 -17.840 1.00 86.12 298 GLU A O 1
ATOM 2461 N N . ASP A 1 299 ? 10.865 -12.280 -18.294 1.00 87.88 299 ASP A N 1
ATOM 2462 C CA . ASP A 1 299 ? 11.399 -12.192 -16.934 1.00 87.88 299 ASP A CA 1
ATOM 2463 C C . ASP A 1 299 ? 10.306 -11.848 -15.914 1.00 87.88 299 ASP A C 1
ATOM 2465 O O . ASP A 1 299 ? 10.259 -12.446 -14.836 1.00 87.88 299 ASP A O 1
ATOM 2469 N N . ILE A 1 300 ? 9.448 -10.865 -16.225 1.00 89.44 300 ILE A N 1
ATOM 2470 C CA . ILE A 1 300 ? 8.326 -10.464 -15.365 1.00 89.44 300 ILE A CA 1
ATOM 2471 C C . ILE A 1 300 ? 7.342 -11.631 -15.225 1.00 89.44 300 ILE A C 1
ATOM 2473 O O . ILE A 1 300 ? 6.958 -11.956 -14.100 1.00 89.44 300 ILE A O 1
ATOM 2477 N N . ARG A 1 301 ? 7.008 -12.315 -16.327 1.00 89.06 301 ARG A N 1
ATOM 2478 C CA . ARG A 1 301 ? 6.136 -13.497 -16.333 1.00 89.06 301 ARG A CA 1
ATOM 2479 C C . ARG A 1 301 ? 6.690 -14.609 -15.438 1.00 89.06 301 ARG A C 1
ATOM 2481 O O . ARG A 1 301 ? 5.988 -15.068 -14.539 1.00 89.06 301 ARG A O 1
ATOM 2488 N N . HIS A 1 302 ? 7.958 -14.992 -15.603 1.00 89.06 302 HIS A N 1
ATOM 2489 C CA . HIS A 1 302 ? 8.607 -16.001 -14.755 1.00 89.06 302 HIS A CA 1
ATOM 2490 C C . HIS A 1 302 ? 8.657 -15.587 -13.280 1.00 89.06 302 HIS A C 1
ATOM 2492 O O . HIS A 1 302 ? 8.362 -16.390 -12.394 1.00 89.06 302 HIS A O 1
ATOM 2498 N N . LYS A 1 303 ? 8.992 -14.322 -13.001 1.00 90.94 303 LYS A N 1
ATOM 2499 C CA . LYS A 1 303 ? 8.973 -13.763 -11.642 1.00 90.94 303 LYS A CA 1
ATOM 2500 C C . LYS A 1 303 ? 7.591 -13.887 -11.005 1.00 90.94 303 LYS A C 1
ATOM 2502 O O . LYS A 1 303 ? 7.508 -14.271 -9.840 1.00 90.94 303 LYS A O 1
ATOM 2507 N N . MET A 1 304 ? 6.526 -13.588 -11.745 1.00 89.31 304 MET A N 1
ATOM 2508 C CA . MET A 1 304 ? 5.152 -13.708 -11.257 1.00 89.31 304 MET A CA 1
ATOM 2509 C C . MET A 1 304 ? 4.739 -15.156 -11.013 1.00 89.31 304 MET A C 1
ATOM 2511 O O . MET A 1 304 ? 4.207 -15.441 -9.942 1.00 89.31 304 MET A O 1
ATOM 2515 N N . MET A 1 305 ? 5.055 -16.073 -11.929 1.00 88.00 305 MET A N 1
ATOM 2516 C CA . MET A 1 305 ? 4.783 -17.503 -11.740 1.00 88.00 305 MET A CA 1
ATOM 2517 C C . MET A 1 305 ? 5.462 -18.051 -10.480 1.00 88.00 305 MET A C 1
ATOM 2519 O O . MET A 1 305 ? 4.802 -18.647 -9.631 1.00 88.00 305 MET A O 1
ATOM 2523 N N . ASN A 1 306 ? 6.761 -17.782 -10.312 1.00 91.12 306 ASN A N 1
ATOM 2524 C CA . ASN A 1 306 ? 7.504 -18.215 -9.128 1.00 91.12 306 ASN A CA 1
ATOM 2525 C C . ASN A 1 306 ? 6.925 -17.597 -7.852 1.00 91.12 306 ASN A C 1
ATOM 2527 O O . ASN A 1 306 ? 6.695 -18.301 -6.874 1.00 91.12 306 ASN A O 1
ATOM 2531 N N . LYS A 1 307 ? 6.603 -16.297 -7.882 1.00 89.88 307 LYS A N 1
ATOM 2532 C CA . LYS A 1 307 ? 6.005 -15.599 -6.739 1.00 89.88 307 LYS A CA 1
ATOM 2533 C C . LYS A 1 307 ? 4.665 -16.210 -6.333 1.00 89.88 307 LYS A C 1
ATOM 2535 O O . LYS A 1 307 ? 4.407 -16.333 -5.141 1.00 89.88 307 LYS A O 1
ATOM 2540 N N . HIS A 1 308 ? 3.827 -16.587 -7.297 1.00 87.75 308 HIS A N 1
ATOM 2541 C CA . HIS A 1 308 ? 2.542 -17.227 -7.029 1.00 87.75 308 HIS A CA 1
ATOM 2542 C C . HIS A 1 308 ? 2.723 -18.598 -6.367 1.00 87.75 308 HIS A C 1
ATOM 2544 O O . HIS A 1 308 ? 2.105 -18.870 -5.340 1.00 87.75 308 HIS A O 1
ATOM 2550 N N . ILE A 1 309 ? 3.645 -19.416 -6.883 1.00 90.38 309 ILE A N 1
ATOM 2551 C CA . ILE A 1 309 ? 3.994 -20.710 -6.280 1.00 90.38 309 ILE A CA 1
ATOM 2552 C C . ILE A 1 309 ? 4.523 -20.526 -4.853 1.00 90.38 309 ILE A C 1
ATOM 2554 O O . ILE A 1 309 ? 4.101 -21.249 -3.952 1.00 90.38 309 ILE A O 1
ATOM 2558 N N . ASP A 1 310 ? 5.407 -19.554 -4.625 1.00 91.69 310 ASP A N 1
ATOM 2559 C CA . ASP A 1 310 ? 5.951 -19.264 -3.296 1.00 91.69 310 ASP A CA 1
ATOM 2560 C C . ASP A 1 310 ? 4.857 -18.816 -2.319 1.00 91.69 310 ASP A C 1
ATOM 2562 O O . ASP A 1 310 ? 4.858 -19.238 -1.165 1.00 91.69 310 ASP A O 1
ATOM 2566 N N . MET A 1 311 ? 3.893 -18.008 -2.776 1.00 90.19 311 MET A N 1
ATOM 2567 C CA . MET A 1 311 ? 2.742 -17.607 -1.960 1.00 90.19 311 MET A CA 1
ATOM 2568 C C . MET A 1 311 ? 1.850 -18.798 -1.604 1.00 90.19 311 MET A C 1
ATOM 2570 O O . MET A 1 311 ? 1.460 -18.915 -0.447 1.00 90.19 311 MET A O 1
ATOM 2574 N N . ILE A 1 312 ? 1.577 -19.709 -2.546 1.00 90.06 312 ILE A N 1
ATOM 2575 C CA . ILE A 1 312 ? 0.817 -20.939 -2.267 1.00 90.06 312 ILE A CA 1
ATOM 2576 C C . ILE A 1 312 ? 1.568 -21.822 -1.266 1.00 90.06 312 ILE A C 1
ATOM 2578 O O . ILE A 1 312 ? 0.976 -22.312 -0.308 1.00 90.06 312 ILE A O 1
ATOM 2582 N N . LYS A 1 313 ? 2.874 -22.034 -1.471 1.00 92.94 313 LYS A N 1
ATOM 2583 C CA . LYS A 1 313 ? 3.705 -22.824 -0.551 1.00 92.94 313 LYS A CA 1
ATOM 2584 C C . LYS A 1 313 ? 3.695 -22.222 0.849 1.00 92.94 313 LYS A C 1
ATOM 2586 O O . LYS A 1 313 ? 3.524 -22.960 1.807 1.00 92.94 313 LYS A O 1
ATOM 2591 N N . PHE A 1 314 ? 3.830 -20.902 0.954 1.00 91.31 314 PHE A N 1
ATOM 2592 C CA . PHE A 1 314 ? 3.776 -20.192 2.227 1.00 91.31 314 PHE A CA 1
ATOM 2593 C C . PHE A 1 314 ? 2.395 -20.275 2.888 1.00 91.31 314 PHE A C 1
ATOM 2595 O O . PHE A 1 314 ? 2.314 -20.479 4.090 1.00 91.31 314 PHE A O 1
ATOM 2602 N N . ALA A 1 315 ? 1.304 -20.165 2.126 1.00 89.69 315 ALA A N 1
ATOM 2603 C CA . ALA A 1 315 ? -0.049 -20.332 2.662 1.00 89.69 315 ALA A CA 1
ATOM 2604 C C . ALA A 1 315 ? -0.259 -21.732 3.265 1.00 89.69 315 ALA A C 1
ATOM 2606 O O . ALA A 1 315 ? -0.870 -21.873 4.316 1.00 89.69 315 ALA A O 1
ATOM 2607 N N . LYS A 1 316 ? 0.328 -22.771 2.656 1.00 90.88 316 LYS A N 1
ATOM 2608 C CA . LYS A 1 316 ? 0.277 -24.147 3.178 1.00 90.88 316 LYS A CA 1
ATOM 2609 C C . LYS A 1 316 ? 1.045 -24.355 4.486 1.00 90.88 316 LYS A C 1
ATOM 2611 O O . LYS A 1 316 ? 0.852 -25.386 5.118 1.00 90.88 316 LYS A O 1
ATOM 2616 N N . THR A 1 317 ? 1.923 -23.431 4.884 1.00 92.00 317 THR A N 1
ATOM 2617 C CA . THR A 1 317 ? 2.625 -23.505 6.177 1.00 92.00 317 THR A CA 1
ATOM 2618 C C . THR A 1 317 ? 1.886 -22.767 7.292 1.00 92.00 317 THR A C 1
ATOM 2620 O O . THR A 1 317 ? 2.447 -22.599 8.373 1.00 92.00 317 THR A O 1
ATOM 2623 N N . TRP A 1 318 ? 0.682 -22.246 7.041 1.00 90.44 318 TRP A N 1
ATOM 2624 C CA . TRP A 1 318 ? -0.090 -21.550 8.066 1.00 90.44 318 TRP A CA 1
ATOM 2625 C C . TRP A 1 318 ? -0.606 -22.544 9.105 1.00 90.44 318 TRP A C 1
ATOM 2627 O O . TRP A 1 318 ? -1.084 -23.622 8.771 1.00 90.44 318 TRP A O 1
ATOM 2637 N N . ILE A 1 319 ? -0.474 -22.166 10.376 1.00 88.12 319 ILE A N 1
ATOM 2638 C CA . ILE A 1 319 ? -0.861 -22.990 11.534 1.00 88.12 319 ILE A CA 1
ATOM 2639 C C . ILE A 1 319 ? -2.302 -22.666 11.972 1.00 88.12 319 ILE A C 1
ATOM 2641 O O . ILE A 1 319 ? -2.923 -23.416 12.714 1.00 88.12 319 ILE A O 1
ATOM 2645 N N . SER A 1 320 ? -2.838 -21.541 11.500 1.00 88.56 320 SER A N 1
ATOM 2646 C CA . SER A 1 320 ? -4.159 -21.015 11.832 1.00 88.56 320 SER A CA 1
ATOM 2647 C C . SER A 1 320 ? -4.766 -20.315 10.625 1.00 88.56 320 SER A C 1
ATOM 2649 O O . SER A 1 320 ? -4.025 -19.882 9.741 1.00 88.56 320 SER A O 1
ATOM 2651 N N . ASP A 1 321 ? -6.065 -20.044 10.679 1.00 87.12 321 ASP A N 1
ATOM 2652 C CA . ASP A 1 321 ? -6.768 -19.274 9.646 1.00 87.12 321 ASP A CA 1
ATOM 2653 C C . ASP A 1 321 ? -6.353 -17.788 9.602 1.00 87.12 321 ASP A C 1
ATOM 2655 O O . ASP A 1 321 ? -6.598 -17.081 8.624 1.00 87.12 321 ASP A O 1
ATOM 2659 N N . ILE A 1 322 ? -5.653 -17.297 10.631 1.00 91.19 322 ILE A N 1
ATOM 2660 C CA . ILE A 1 322 ? -5.101 -15.938 10.671 1.00 91.19 322 ILE A CA 1
ATOM 2661 C C . ILE A 1 322 ? -3.760 -15.884 9.931 1.00 91.19 322 ILE A C 1
ATOM 2663 O O . ILE A 1 322 ? -2.791 -16.556 10.301 1.00 91.19 322 ILE A O 1
ATOM 2667 N N . ALA A 1 323 ? -3.673 -15.003 8.933 1.00 91.38 323 ALA A N 1
ATOM 2668 C CA . ALA A 1 323 ? -2.442 -14.758 8.193 1.00 91.38 323 ALA A CA 1
ATOM 2669 C C . ALA A 1 323 ? -1.307 -14.257 9.119 1.00 91.38 323 ALA A C 1
ATOM 2671 O O . ALA A 1 323 ? -1.552 -13.404 9.976 1.00 91.38 323 ALA A O 1
ATOM 2672 N N . PRO A 1 324 ? -0.040 -14.674 8.924 1.00 92.88 324 PRO A N 1
ATOM 2673 C CA . PRO A 1 324 ? 1.069 -14.305 9.814 1.00 92.88 324 PRO A CA 1
ATOM 2674 C C . PRO A 1 324 ? 1.253 -12.798 10.049 1.00 92.88 324 PRO A C 1
ATOM 2676 O O . PRO A 1 324 ? 1.564 -12.373 11.159 1.00 92.88 324 PRO A O 1
ATOM 2679 N N . MET A 1 325 ? 1.038 -11.959 9.030 1.00 91.12 325 MET A N 1
ATOM 2680 C CA . MET A 1 325 ? 1.101 -10.500 9.192 1.00 91.12 325 MET A CA 1
ATOM 2681 C C . MET A 1 325 ? -0.098 -9.918 9.938 1.00 91.12 325 MET A C 1
ATOM 2683 O O . MET A 1 325 ? 0.061 -8.892 10.596 1.00 91.12 325 MET A O 1
ATOM 2687 N N . ALA A 1 326 ? -1.277 -10.537 9.845 1.00 92.44 326 ALA A N 1
ATOM 2688 C CA . ALA A 1 326 ? -2.426 -10.152 10.658 1.00 92.44 326 ALA A CA 1
ATOM 2689 C C . ALA A 1 326 ? -2.200 -10.547 12.125 1.00 92.44 326 ALA A C 1
ATOM 2691 O O . ALA A 1 326 ? -2.379 -9.710 13.007 1.00 92.44 326 ALA A O 1
ATOM 2692 N N . ARG A 1 327 ? -1.673 -11.756 12.374 1.00 94.06 327 ARG A N 1
ATOM 2693 C CA . ARG A 1 327 ? -1.286 -12.236 13.711 1.00 94.06 327 ARG A CA 1
ATOM 2694 C C . ARG A 1 327 ? -0.275 -11.306 14.385 1.00 94.06 327 ARG A C 1
ATOM 2696 O O . ARG A 1 327 ? -0.517 -10.851 15.493 1.00 94.06 327 ARG A O 1
ATOM 2703 N N . ALA A 1 328 ? 0.773 -10.893 13.673 1.00 94.06 328 ALA A N 1
ATOM 2704 C CA . ALA A 1 328 ? 1.753 -9.939 14.204 1.00 94.06 328 ALA A CA 1
ATOM 2705 C C . ALA A 1 328 ? 1.158 -8.554 14.551 1.00 94.06 328 ALA A C 1
ATOM 2707 O O . ALA A 1 328 ? 1.706 -7.824 15.378 1.00 94.06 328 ALA A O 1
ATOM 2708 N N . ILE A 1 329 ? 0.067 -8.139 13.893 1.00 94.50 329 ILE A N 1
ATOM 2709 C CA . ILE A 1 329 ? -0.658 -6.909 14.252 1.00 94.50 329 ILE A CA 1
ATOM 2710 C C . ILE A 1 329 ? -1.523 -7.151 15.490 1.00 94.50 329 ILE A C 1
ATOM 2712 O O . ILE A 1 329 ? -1.549 -6.290 16.366 1.00 94.50 329 ILE A O 1
ATOM 2716 N N . LEU A 1 330 ? -2.208 -8.293 15.556 1.00 95.38 330 LEU A N 1
ATOM 2717 C CA . LEU A 1 330 ? -3.052 -8.675 16.683 1.00 95.38 330 LEU A CA 1
ATOM 2718 C C . LEU A 1 330 ? -2.240 -8.788 17.979 1.00 95.38 330 LEU A C 1
ATOM 2720 O O . LEU A 1 330 ? -2.609 -8.174 18.971 1.00 95.38 330 LEU A O 1
ATOM 2724 N N . GLU A 1 331 ? -1.090 -9.462 17.942 1.00 95.81 331 GLU A N 1
ATOM 2725 C CA . GLU A 1 331 ? -0.162 -9.582 19.076 1.00 95.81 331 GLU A CA 1
ATOM 2726 C C . GLU A 1 331 ? 0.320 -8.209 19.562 1.00 95.81 331 GLU A C 1
ATOM 2728 O O . GLU A 1 331 ? 0.283 -7.915 20.753 1.00 95.81 331 GLU A O 1
ATOM 2733 N N . ARG A 1 332 ? 0.678 -7.307 18.641 1.00 96.94 332 ARG A N 1
ATOM 2734 C CA . ARG A 1 332 ? 1.049 -5.934 19.012 1.00 96.94 332 ARG A CA 1
ATOM 2735 C C . ARG A 1 332 ? -0.124 -5.169 19.633 1.00 96.94 332 ARG A C 1
ATOM 2737 O O . ARG A 1 332 ? 0.065 -4.392 20.563 1.00 96.94 332 ARG A O 1
ATOM 2744 N N . ASN A 1 333 ? -1.334 -5.344 19.105 1.00 96.88 333 ASN A N 1
ATOM 2745 C CA . ASN A 1 333 ? -2.518 -4.713 19.680 1.00 96.88 333 ASN A CA 1
ATOM 2746 C C . ASN A 1 333 ? -2.824 -5.278 21.075 1.00 96.88 333 ASN A C 1
ATOM 2748 O O . ASN A 1 333 ? -3.262 -4.524 21.939 1.00 96.88 333 ASN A O 1
ATOM 2752 N N . ASN A 1 334 ? -2.559 -6.567 21.298 1.00 96.56 334 ASN A N 1
ATOM 2753 C CA . ASN A 1 334 ? -2.680 -7.219 22.595 1.00 96.56 334 ASN A CA 1
ATOM 2754 C C . ASN A 1 334 ? -1.717 -6.591 23.616 1.00 96.56 334 ASN A C 1
ATOM 2756 O O . ASN A 1 334 ? -2.151 -6.157 24.678 1.00 96.56 334 ASN A O 1
ATOM 2760 N N . GLU A 1 335 ? -0.445 -6.402 23.258 1.00 96.38 335 GLU A N 1
ATOM 2761 C CA . GLU A 1 335 ? 0.516 -5.696 24.119 1.00 96.38 335 GLU A CA 1
ATOM 2762 C C . GLU A 1 335 ? 0.019 -4.300 24.533 1.00 96.38 335 GLU A C 1
ATOM 2764 O O . GLU A 1 335 ? 0.126 -3.931 25.703 1.00 96.38 335 GLU A O 1
ATOM 2769 N N . TYR A 1 336 ? -0.564 -3.540 23.599 1.00 95.25 336 TYR A N 1
ATOM 2770 C CA . TYR A 1 336 ? -1.128 -2.217 23.887 1.00 95.25 336 TYR A CA 1
ATOM 2771 C C . TYR A 1 336 ? -2.428 -2.254 24.695 1.00 95.25 336 TYR A C 1
ATOM 2773 O O . TYR A 1 336 ? -2.728 -1.283 25.390 1.00 95.25 336 TYR A O 1
ATOM 2781 N N . SER A 1 337 ? -3.181 -3.356 24.648 1.00 95.62 337 SER A N 1
ATOM 2782 C CA . SER A 1 337 ? -4.424 -3.502 25.415 1.00 95.62 337 SER A CA 1
ATOM 2783 C C . SER A 1 337 ? -4.180 -3.447 26.928 1.00 95.62 337 SER A C 1
ATOM 2785 O O . SER A 1 337 ? -5.050 -2.997 27.666 1.00 95.62 337 SER A O 1
ATOM 2787 N N . ASN A 1 338 ? -2.961 -3.766 27.384 1.00 93.31 338 ASN A N 1
ATOM 2788 C CA . ASN A 1 338 ? -2.559 -3.656 28.791 1.00 93.31 338 ASN A CA 1
ATOM 2789 C C . ASN A 1 338 ? -2.587 -2.218 29.337 1.00 93.31 338 ASN A C 1
ATOM 2791 O O . ASN A 1 338 ? -2.619 -2.026 30.548 1.00 93.31 338 ASN A O 1
ATOM 2795 N N . ASN A 1 339 ? -2.564 -1.208 28.461 1.00 94.00 339 ASN A N 1
ATOM 2796 C CA . ASN A 1 339 ? -2.642 0.203 28.853 1.00 94.00 339 ASN A CA 1
ATOM 2797 C C . ASN A 1 339 ? -4.085 0.739 28.867 1.00 94.00 339 ASN A C 1
ATOM 2799 O O . ASN A 1 339 ? -4.291 1.936 29.073 1.00 94.00 339 ASN A O 1
ATOM 2803 N N . CYS A 1 340 ? -5.070 -0.117 28.588 1.00 95.44 340 CYS A N 1
ATOM 2804 C CA . CYS A 1 340 ? -6.475 0.251 28.501 1.00 95.44 340 CYS A CA 1
ATOM 2805 C C . CYS A 1 340 ? -7.202 -0.063 29.813 1.00 95.44 340 CYS A C 1
ATOM 2807 O O . CYS A 1 340 ? -6.968 -1.099 30.432 1.00 95.44 340 CYS A O 1
ATOM 2809 N N . ASN A 1 341 ? -8.134 0.806 30.203 1.00 94.75 341 ASN A N 1
ATOM 2810 C CA . ASN A 1 341 ? -9.032 0.574 31.333 1.00 94.75 341 ASN A CA 1
ATOM 2811 C C . ASN A 1 341 ? -10.461 0.419 30.825 1.00 94.75 341 ASN A C 1
ATOM 2813 O O . ASN A 1 341 ? -10.925 1.249 30.047 1.00 94.75 341 ASN A O 1
ATOM 2817 N N . VAL A 1 342 ? -11.153 -0.627 31.269 1.00 95.44 342 VAL A N 1
ATOM 2818 C CA . VAL A 1 342 ? -12.476 -1.001 30.763 1.00 95.44 342 VAL A CA 1
ATOM 2819 C C . VAL A 1 342 ? -13.588 -0.629 31.741 1.00 95.44 342 VAL A C 1
ATOM 2821 O O . VAL A 1 342 ? -13.490 -0.882 32.941 1.00 95.44 342 VAL A O 1
ATOM 2824 N N . GLN A 1 343 ? -14.664 -0.059 31.206 1.00 94.12 343 GLN A N 1
ATOM 2825 C CA . GLN A 1 343 ? -15.949 0.141 31.867 1.00 94.12 343 GLN A CA 1
ATOM 2826 C C . GLN A 1 343 ? -17.031 -0.515 31.009 1.00 94.12 343 GLN A C 1
ATOM 2828 O O . GLN A 1 343 ? -17.209 -0.182 29.837 1.00 94.12 343 GLN A O 1
ATOM 2833 N N . TRP A 1 344 ? -17.736 -1.488 31.575 1.00 92.19 344 TRP A N 1
ATOM 2834 C CA . TRP A 1 344 ? -18.721 -2.281 30.848 1.00 92.19 344 TRP A CA 1
ATOM 2835 C C . TRP A 1 344 ? -20.142 -1.810 31.153 1.00 92.19 344 TRP A C 1
ATOM 2837 O O . TRP A 1 344 ? -20.497 -1.609 32.313 1.00 92.19 344 TRP A O 1
ATOM 2847 N N . ASN A 1 345 ? -20.978 -1.675 30.121 1.00 86.50 345 ASN A N 1
ATOM 2848 C CA . ASN A 1 345 ? -22.372 -1.256 30.285 1.00 86.50 345 ASN A CA 1
ATOM 2849 C C . ASN A 1 345 ? -23.341 -2.401 30.651 1.00 86.50 345 ASN A C 1
ATOM 2851 O O . ASN A 1 345 ? -24.543 -2.163 30.754 1.00 86.50 345 ASN A O 1
ATOM 2855 N N . GLY A 1 346 ? -22.843 -3.633 30.811 1.00 81.06 346 GLY A N 1
ATOM 2856 C CA . GLY A 1 346 ? -23.645 -4.825 31.113 1.00 81.06 346 GLY A CA 1
ATOM 2857 C C . GLY A 1 346 ? -24.209 -5.565 29.890 1.00 81.06 346 GLY A C 1
ATOM 2858 O O . GLY A 1 346 ? -24.876 -6.582 30.065 1.00 81.06 346 GLY A O 1
ATOM 2859 N N . LEU A 1 347 ? -23.959 -5.083 28.665 1.00 86.94 347 LEU A N 1
ATOM 2860 C CA . LEU A 1 347 ? -24.406 -5.680 27.396 1.00 86.94 347 LEU A CA 1
ATOM 2861 C C . LEU A 1 347 ? -23.230 -5.819 26.403 1.00 86.94 347 LEU A C 1
ATOM 2863 O O . LEU A 1 347 ? -22.188 -6.363 26.750 1.00 86.94 347 LEU A O 1
ATOM 2867 N N . ASN A 1 348 ? -23.371 -5.336 25.164 1.00 84.50 348 ASN A N 1
ATOM 2868 C CA . ASN A 1 348 ? -22.351 -5.450 24.110 1.00 84.50 348 ASN A CA 1
ATOM 2869 C C . ASN A 1 348 ? -21.429 -4.218 24.013 1.00 84.50 348 ASN A C 1
ATOM 2871 O O . ASN A 1 348 ? -20.554 -4.178 23.145 1.00 84.50 348 ASN A O 1
ATOM 2875 N N . GLY A 1 349 ? -21.644 -3.205 24.863 1.00 92.25 349 GLY A N 1
ATOM 2876 C CA . GLY A 1 349 ? -20.968 -1.912 24.795 1.00 92.25 349 GLY A CA 1
ATOM 2877 C C . GLY A 1 349 ? -19.965 -1.694 25.926 1.00 92.25 349 GLY A C 1
ATOM 2878 O O . GLY A 1 349 ? -20.232 -1.990 27.091 1.00 92.25 349 GLY A O 1
ATOM 2879 N N . PHE A 1 350 ? -18.819 -1.123 25.581 1.00 96.31 350 PHE A N 1
ATOM 2880 C CA . PHE A 1 350 ? -17.745 -0.815 26.518 1.00 96.31 350 PHE A CA 1
ATOM 2881 C C . PHE A 1 350 ? -17.282 0.617 26.312 1.00 96.31 350 PHE A C 1
ATOM 2883 O O . PHE A 1 350 ? -17.140 1.064 25.176 1.00 96.31 350 PHE A O 1
ATOM 2890 N N . GLU A 1 351 ? -17.003 1.313 27.405 1.00 96.81 351 GLU A N 1
ATOM 2891 C CA . GLU A 1 351 ? -16.170 2.506 27.386 1.00 96.81 351 GLU A CA 1
ATOM 2892 C C . GLU A 1 351 ? -14.757 2.095 27.798 1.00 96.81 351 GLU A C 1
ATOM 2894 O O . GLU A 1 351 ? -14.555 1.465 28.837 1.00 96.81 351 GLU A O 1
ATOM 2899 N N . ILE A 1 352 ? -13.778 2.407 26.953 1.00 96.56 352 ILE A N 1
ATOM 2900 C CA . ILE A 1 352 ? -12.386 2.029 27.172 1.00 96.56 352 ILE A CA 1
ATOM 2901 C C . ILE A 1 352 ? -11.514 3.268 27.148 1.00 96.56 352 ILE A C 1
ATOM 2903 O O . ILE A 1 352 ? -11.400 3.935 26.119 1.00 96.56 352 ILE A O 1
ATOM 2907 N N . SER A 1 353 ? -10.870 3.545 28.275 1.00 95.38 353 SER A N 1
ATOM 2908 C CA . SER A 1 353 ? -9.962 4.677 28.424 1.00 95.38 353 SER A CA 1
ATOM 2909 C C . SER A 1 353 ? -8.523 4.266 28.109 1.00 95.38 353 SER A C 1
ATOM 2911 O O . SER A 1 353 ? -8.016 3.281 28.647 1.00 95.38 353 SER A O 1
ATOM 2913 N N . GLU A 1 354 ? -7.854 5.048 27.266 1.00 93.38 354 GLU A N 1
ATOM 2914 C CA . GLU A 1 354 ? -6.443 4.917 26.893 1.00 93.38 354 GLU A CA 1
ATOM 2915 C C . GLU A 1 354 ? -5.789 6.308 26.940 1.00 93.38 354 GLU A C 1
ATOM 2917 O O . GLU A 1 354 ? -5.985 7.147 26.055 1.00 93.38 354 GLU A O 1
ATOM 2922 N N . GLY A 1 355 ? -4.992 6.564 27.980 1.00 91.31 355 GLY A N 1
ATOM 2923 C CA . GLY A 1 355 ? -4.383 7.878 28.196 1.00 91.31 355 GLY A CA 1
ATOM 2924 C C . GLY A 1 355 ? -5.437 8.971 28.396 1.00 91.31 355 GLY A C 1
ATOM 2925 O O . GLY A 1 355 ? -6.193 8.924 29.361 1.00 91.31 355 GLY A O 1
ATOM 2926 N N . GLU A 1 356 ? -5.466 9.953 27.494 1.00 91.69 356 GLU A N 1
ATOM 2927 C CA . GLU A 1 356 ? -6.387 11.102 27.538 1.00 91.69 356 GLU A CA 1
ATOM 2928 C C . GLU A 1 356 ? -7.707 10.864 26.781 1.00 91.69 356 GLU A C 1
ATOM 2930 O O . GLU A 1 356 ? -8.594 11.714 26.821 1.00 91.69 356 GLU A O 1
ATOM 2935 N N . TYR A 1 357 ? -7.855 9.729 26.087 1.00 94.44 357 TYR A N 1
ATOM 2936 C CA . TYR A 1 357 ? -9.047 9.428 25.292 1.00 94.44 357 TYR A CA 1
ATOM 2937 C C . TYR A 1 357 ? -9.881 8.316 25.932 1.00 94.44 357 TYR A C 1
ATOM 2939 O O . TYR A 1 357 ? -9.337 7.345 26.460 1.00 94.44 357 TYR A O 1
ATOM 2947 N N . SER A 1 358 ? -11.202 8.422 25.792 1.00 95.19 358 SER A N 1
ATOM 2948 C CA . SER A 1 358 ? -12.150 7.321 25.984 1.00 95.19 358 SER A CA 1
ATOM 2949 C C . SER A 1 358 ? -12.750 6.937 24.634 1.00 95.19 358 SER A C 1
ATOM 2951 O O . SER A 1 358 ? -13.108 7.807 23.839 1.00 95.19 358 SER A O 1
ATOM 2953 N N . PHE A 1 359 ? -12.866 5.637 24.379 1.00 96.62 359 PHE A N 1
ATOM 2954 C CA . PHE A 1 359 ? -13.438 5.082 23.156 1.00 96.62 359 PHE A CA 1
ATOM 2955 C C . PHE A 1 359 ? -14.619 4.182 23.485 1.00 96.62 359 PHE A C 1
ATOM 2957 O O . PHE A 1 359 ? -14.515 3.325 24.364 1.00 96.62 359 PHE A O 1
ATOM 2964 N N . VAL A 1 360 ? -15.708 4.314 22.731 1.00 96.94 360 VAL A N 1
ATOM 2965 C CA . VAL A 1 360 ? -16.795 3.341 22.773 1.00 96.94 360 VAL A CA 1
ATOM 2966 C C . VAL A 1 360 ? -16.440 2.160 21.872 1.00 96.94 360 VAL A C 1
ATOM 2968 O O . VAL A 1 360 ? -16.001 2.325 20.728 1.00 96.94 360 VAL A O 1
ATOM 2971 N N . VAL A 1 361 ? -16.615 0.952 22.400 1.00 97.38 361 VAL A N 1
ATOM 2972 C CA . VAL A 1 361 ? -16.481 -0.315 21.678 1.00 97.38 361 VAL A CA 1
ATOM 2973 C C . VAL A 1 361 ? -17.818 -1.039 21.698 1.00 97.38 361 VAL A C 1
ATOM 2975 O O . VAL A 1 361 ? -18.424 -1.200 22.752 1.00 97.38 361 VAL A O 1
ATOM 2978 N N . ASP A 1 362 ? -18.255 -1.504 20.532 1.00 96.31 362 ASP A N 1
ATOM 2979 C CA . ASP A 1 362 ? -19.436 -2.348 20.355 1.00 96.31 362 ASP A CA 1
ATOM 2980 C C . ASP A 1 362 ? -18.987 -3.655 19.689 1.00 96.31 362 ASP A C 1
ATOM 2982 O O . ASP A 1 362 ? -18.582 -3.670 18.520 1.00 96.31 362 ASP A O 1
ATOM 2986 N N . LEU A 1 363 ? -19.005 -4.747 20.459 1.00 94.44 363 LEU A N 1
ATOM 2987 C CA . LEU A 1 363 ? -18.493 -6.044 20.007 1.00 94.44 363 LEU A CA 1
ATOM 2988 C C . LEU A 1 363 ? -19.401 -6.711 18.966 1.00 94.44 363 LEU A C 1
ATOM 2990 O O . LEU A 1 363 ? -18.906 -7.435 18.103 1.00 94.44 363 LEU A O 1
ATOM 2994 N N . GLU A 1 364 ? -20.708 -6.444 19.008 1.00 92.44 364 GLU A N 1
ATOM 2995 C CA . GLU A 1 364 ? -21.681 -7.010 18.070 1.00 92.44 364 GLU A CA 1
ATOM 2996 C C . GLU A 1 364 ? -21.524 -6.373 16.689 1.00 92.44 364 GLU A C 1
ATOM 2998 O O . GLU A 1 364 ? -21.435 -7.065 15.674 1.00 92.44 364 GLU A O 1
ATOM 3003 N N . LYS A 1 365 ? -21.393 -5.042 16.649 1.00 93.25 365 LYS A N 1
ATOM 3004 C CA . LYS A 1 365 ? -21.166 -4.298 15.401 1.00 93.25 365 LYS A CA 1
ATOM 3005 C C . LYS A 1 365 ? -19.717 -4.338 14.913 1.00 93.25 365 LYS A C 1
ATOM 3007 O O . LYS A 1 365 ? -19.419 -3.758 13.868 1.00 93.25 365 LYS A O 1
ATOM 3012 N N . LYS A 1 366 ? -18.812 -4.970 15.668 1.00 94.31 366 LYS A N 1
ATOM 3013 C CA . LYS A 1 366 ? -17.356 -4.922 15.458 1.00 94.31 366 LYS A CA 1
ATOM 3014 C C . LYS A 1 366 ? -16.833 -3.491 15.287 1.00 94.31 366 LYS A C 1
ATOM 3016 O O . LYS A 1 366 ? -16.068 -3.171 14.371 1.00 94.31 366 LYS A O 1
ATOM 3021 N N . HIS A 1 367 ? -17.307 -2.603 16.153 1.00 96.19 367 HIS A N 1
ATOM 3022 C CA . HIS A 1 367 ? -17.085 -1.170 16.058 1.00 96.19 367 HIS A CA 1
ATOM 3023 C C . HIS A 1 367 ? -16.246 -0.660 17.227 1.00 96.19 367 HIS A C 1
ATOM 3025 O O . HIS A 1 367 ? -16.382 -1.109 18.361 1.00 96.19 367 HIS A O 1
ATOM 3031 N N . CYS A 1 368 ? -15.371 0.300 16.941 1.00 96.81 368 CYS A N 1
ATOM 3032 C CA . CYS A 1 368 ? -14.626 1.038 17.950 1.00 96.81 368 CYS A CA 1
ATOM 3033 C C . CYS A 1 368 ? -14.347 2.450 17.438 1.00 96.81 368 CYS A C 1
ATOM 3035 O O . CYS A 1 368 ? -13.873 2.603 16.306 1.00 96.81 368 CYS A O 1
ATOM 3037 N N . ASP A 1 369 ? -14.554 3.459 18.280 1.00 96.81 369 ASP A N 1
ATOM 3038 C CA . ASP A 1 369 ? -14.342 4.873 17.938 1.00 96.81 369 ASP A CA 1
ATOM 3039 C C . ASP A 1 369 ? -12.900 5.199 17.527 1.00 96.81 369 ASP A C 1
ATOM 3041 O O . ASP A 1 369 ? -12.660 6.124 16.749 1.00 96.81 369 ASP A O 1
ATOM 3045 N N . CYS A 1 370 ? -11.915 4.398 17.952 1.00 95.88 370 CYS A N 1
ATOM 3046 C CA . CYS A 1 370 ? -10.532 4.554 17.492 1.00 95.88 370 CYS A CA 1
ATOM 3047 C C . CYS A 1 370 ? -10.358 4.227 15.994 1.00 95.88 370 CYS A C 1
ATOM 3049 O O . CYS A 1 370 ? -9.300 4.488 15.412 1.00 95.88 370 CYS A O 1
ATOM 3051 N N . ARG A 1 371 ? -11.385 3.626 15.376 1.00 96.69 371 ARG A N 1
ATOM 3052 C CA . ARG A 1 371 ? -11.539 3.193 13.978 1.00 96.69 371 ARG A CA 1
ATOM 3053 C C . ARG A 1 371 ? -10.578 2.131 13.459 1.00 96.69 371 ARG A C 1
ATOM 3055 O O . ARG A 1 371 ? -10.814 1.582 12.383 1.00 96.69 371 ARG A O 1
ATOM 3062 N N . LEU A 1 372 ? -9.516 1.801 14.192 1.00 96.06 372 LEU A N 1
ATOM 3063 C CA . LEU A 1 372 ? -8.495 0.856 13.731 1.00 96.06 372 LEU A CA 1
ATOM 3064 C C . LEU A 1 372 ? -9.056 -0.543 13.469 1.00 96.06 372 LEU A C 1
ATOM 3066 O O . LEU A 1 372 ? -8.638 -1.169 12.496 1.00 96.06 372 LEU A O 1
ATOM 3070 N N . TRP A 1 373 ? -10.012 -1.001 14.284 1.00 96.38 373 TRP A N 1
ATOM 3071 C CA . TRP A 1 373 ? -10.659 -2.298 14.080 1.00 96.38 373 TRP A CA 1
ATOM 3072 C C . TRP A 1 373 ? -11.407 -2.335 12.749 1.00 96.38 373 TRP A C 1
ATOM 3074 O O . TRP A 1 373 ? -11.117 -3.170 11.894 1.00 96.38 373 TRP A O 1
ATOM 3084 N N . MET A 1 374 ? -12.263 -1.342 12.508 1.00 96.00 374 MET A N 1
ATOM 3085 C CA . MET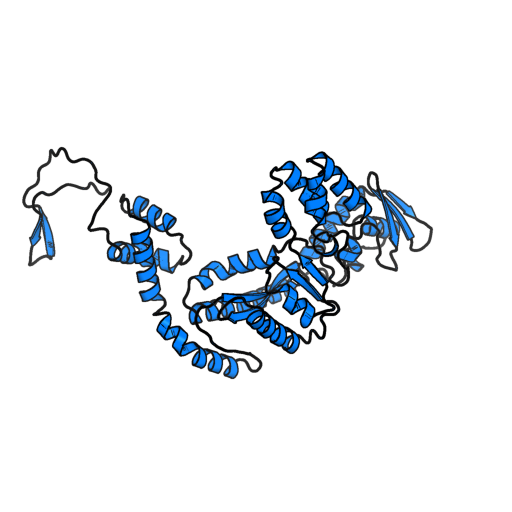 A 1 374 ? -13.020 -1.236 11.262 1.00 96.00 374 MET A CA 1
ATOM 3086 C C . MET A 1 374 ? -12.124 -1.091 10.029 1.00 96.00 374 MET A C 1
ATOM 3088 O O . MET A 1 374 ? -12.451 -1.617 8.972 1.00 96.00 374 MET A O 1
ATOM 3092 N N . LEU A 1 375 ? -11.012 -0.360 10.148 1.00 95.00 375 LEU A N 1
ATOM 3093 C CA . LEU A 1 375 ? -10.090 -0.094 9.043 1.00 95.00 375 LEU A CA 1
ATOM 3094 C C . LEU A 1 375 ? -9.177 -1.269 8.707 1.00 95.00 375 LEU A C 1
ATOM 3096 O O . LEU A 1 375 ? -8.639 -1.285 7.608 1.00 95.00 375 LEU A O 1
ATOM 3100 N N . ARG A 1 376 ? -8.934 -2.197 9.636 1.00 94.00 376 ARG A N 1
ATOM 3101 C CA . ARG A 1 376 ? -8.012 -3.328 9.431 1.00 94.00 376 ARG A CA 1
ATOM 3102 C C . ARG A 1 376 ? -8.709 -4.680 9.377 1.00 94.00 376 ARG A C 1
ATOM 3104 O O . ARG A 1 376 ? -8.084 -5.630 8.933 1.00 94.00 376 ARG A O 1
ATOM 3111 N N . GLY A 1 377 ? -9.931 -4.781 9.898 1.00 94.38 377 GLY A N 1
ATOM 3112 C CA . GLY A 1 377 ? -10.578 -6.068 10.163 1.00 94.38 377 GLY A CA 1
ATOM 3113 C C . GLY A 1 377 ? -9.920 -6.859 11.301 1.00 94.38 377 GLY A C 1
ATOM 3114 O O . GLY A 1 377 ? -10.252 -8.014 11.513 1.00 94.38 377 GLY A O 1
ATOM 3115 N N . ILE A 1 378 ? -8.987 -6.258 12.045 1.00 95.69 378 ILE A N 1
ATOM 3116 C CA . ILE A 1 378 ? -8.253 -6.897 13.147 1.00 95.69 378 ILE A CA 1
ATOM 3117 C C . ILE A 1 378 ? -8.626 -6.163 14.437 1.00 95.69 378 ILE A C 1
ATOM 3119 O O . ILE A 1 378 ? -8.501 -4.931 14.439 1.00 95.69 378 ILE A O 1
ATOM 3123 N N . PRO A 1 379 ? -9.042 -6.861 15.513 1.00 97.19 379 PRO A N 1
ATOM 3124 C CA . PRO A 1 379 ? -9.340 -6.244 16.802 1.00 97.19 379 PRO A CA 1
ATOM 3125 C C . PRO A 1 379 ? -8.265 -5.236 17.222 1.00 97.19 379 PRO A C 1
ATOM 3127 O O . PRO A 1 379 ? -7.067 -5.534 17.224 1.00 97.19 379 PRO A O 1
ATOM 3130 N N . CYS A 1 380 ? -8.684 -4.003 17.513 1.00 97.31 380 CYS A N 1
ATOM 3131 C CA . CYS A 1 380 ? -7.808 -2.963 18.052 1.00 97.31 380 CYS A CA 1
ATOM 3132 C C . CYS A 1 380 ? -7.497 -3.237 19.539 1.00 97.31 380 CYS A C 1
ATOM 3134 O O . CYS A 1 380 ? -8.163 -4.079 20.140 1.00 97.31 380 CYS A O 1
ATOM 3136 N N . PRO A 1 381 ? -6.534 -2.525 20.160 1.00 97.69 381 PRO A N 1
ATOM 3137 C CA . PRO A 1 381 ? -6.224 -2.708 21.583 1.00 97.69 381 PRO A CA 1
ATOM 3138 C C . PRO A 1 381 ? -7.458 -2.607 22.490 1.00 97.69 381 PRO A C 1
ATOM 3140 O O . PRO A 1 381 ? -7.625 -3.413 23.400 1.00 97.69 381 PRO A O 1
ATOM 3143 N N . HIS A 1 382 ? -8.368 -1.677 22.181 1.00 97.50 382 HIS A N 1
ATOM 3144 C CA . HIS A 1 382 ? -9.622 -1.494 22.914 1.00 97.50 382 HIS A CA 1
ATOM 3145 C C . HIS A 1 382 ? -10.548 -2.708 22.766 1.00 97.50 382 HIS A C 1
ATOM 3147 O O . HIS A 1 382 ? -11.005 -3.263 23.756 1.00 97.50 382 HIS A O 1
ATOM 3153 N N . ALA A 1 383 ? -10.770 -3.188 21.541 1.00 97.31 383 ALA A N 1
ATOM 3154 C CA . ALA A 1 383 ? -11.594 -4.375 21.310 1.00 97.31 383 ALA A CA 1
ATOM 3155 C C . ALA A 1 383 ? -11.026 -5.623 22.004 1.00 97.31 383 ALA A C 1
ATOM 3157 O O . ALA A 1 383 ? -11.780 -6.388 22.594 1.00 97.31 383 ALA A O 1
ATOM 3158 N N . ILE A 1 384 ? -9.700 -5.801 21.992 1.00 97.56 384 ILE A N 1
ATOM 3159 C CA . ILE A 1 384 ? -9.028 -6.900 22.704 1.00 97.56 384 ILE A CA 1
ATOM 3160 C C . ILE A 1 384 ? -9.272 -6.803 24.214 1.00 97.56 384 ILE A C 1
ATOM 3162 O O . ILE A 1 384 ? -9.641 -7.796 24.834 1.00 97.56 384 ILE A O 1
ATOM 3166 N N . CYS A 1 385 ? -9.131 -5.607 24.792 1.00 96.88 385 CYS A N 1
ATOM 3167 C CA . CYS A 1 385 ? -9.410 -5.365 26.208 1.00 96.88 385 CYS A CA 1
ATOM 3168 C C . CYS A 1 385 ? -10.861 -5.742 26.577 1.00 96.88 385 CYS A C 1
ATOM 3170 O O . CYS A 1 385 ? -11.081 -6.437 27.569 1.00 96.88 385 CYS A O 1
ATOM 3172 N N . ALA A 1 386 ? -11.841 -5.372 25.742 1.00 96.56 386 ALA A N 1
ATOM 3173 C CA . ALA A 1 386 ? -13.239 -5.778 25.921 1.00 96.56 386 ALA A CA 1
ATOM 3174 C C . ALA A 1 386 ? -13.439 -7.303 25.832 1.00 96.56 386 ALA A C 1
ATOM 3176 O O . ALA A 1 386 ? -14.131 -7.875 26.673 1.00 96.56 386 ALA A O 1
ATOM 3177 N N . TYR A 1 387 ? -12.820 -7.979 24.858 1.00 96.25 387 TYR A N 1
ATOM 3178 C CA . TYR A 1 387 ? -12.918 -9.439 24.736 1.00 96.25 387 TYR A CA 1
ATOM 3179 C C . TYR A 1 387 ? -12.341 -10.163 25.953 1.00 96.25 387 TYR A C 1
ATOM 3181 O O . TYR A 1 387 ? -12.986 -11.061 26.494 1.00 96.25 387 TYR A O 1
ATOM 3189 N N . TYR A 1 388 ? -11.176 -9.737 26.443 1.00 95.62 388 TYR A N 1
ATOM 3190 C CA . TYR A 1 388 ? -10.589 -10.324 27.645 1.00 95.62 388 TYR A CA 1
ATOM 3191 C C . TYR A 1 388 ? -11.418 -10.079 28.898 1.00 95.62 388 TYR A C 1
ATOM 3193 O O . TYR A 1 388 ? -11.522 -10.983 29.725 1.00 95.62 388 TYR A O 1
ATOM 3201 N N . TYR A 1 389 ? -12.073 -8.922 29.019 1.00 94.75 389 TYR A N 1
ATOM 3202 C CA . TYR A 1 389 ? -13.011 -8.681 30.115 1.00 94.75 389 TYR A CA 1
ATOM 3203 C C . TYR A 1 389 ? -14.162 -9.706 30.132 1.00 94.75 389 TYR A C 1
ATOM 3205 O O . TYR A 1 389 ? -14.599 -10.133 31.199 1.00 94.75 389 TYR A O 1
ATOM 3213 N N . LEU A 1 390 ? -14.612 -10.159 28.956 1.00 94.12 390 LEU A N 1
ATOM 3214 C CA . LEU A 1 390 ? -15.623 -11.212 28.806 1.00 94.12 390 LEU A CA 1
ATOM 3215 C C . LEU A 1 390 ? -15.054 -12.644 28.809 1.00 94.12 390 LEU A C 1
ATOM 3217 O O . LEU A 1 390 ? -15.814 -13.591 28.610 1.00 94.12 390 LEU A O 1
ATOM 3221 N N . ASN A 1 391 ? -13.747 -12.831 29.031 1.00 93.88 391 ASN A N 1
ATOM 3222 C CA . ASN A 1 391 ? -13.042 -14.113 28.888 1.00 93.88 391 ASN A CA 1
ATOM 3223 C C . ASN A 1 391 ? -13.207 -14.762 27.498 1.00 93.88 391 ASN A C 1
ATOM 3225 O O . ASN A 1 391 ? -13.317 -15.983 27.377 1.00 93.88 391 ASN A O 1
ATOM 3229 N N . GLN A 1 392 ? -13.238 -13.943 26.447 1.00 94.69 392 GLN A N 1
ATOM 3230 C CA . GLN A 1 392 ? -13.316 -14.381 25.053 1.00 94.69 392 GLN A CA 1
ATOM 3231 C C . GLN A 1 392 ? -11.970 -14.222 24.342 1.00 94.69 392 GLN A C 1
ATOM 3233 O O . GLN A 1 392 ? -11.178 -13.335 24.662 1.00 94.69 392 GLN A O 1
ATOM 3238 N N . ASP A 1 393 ? -11.723 -15.089 23.359 1.00 93.25 393 ASP A N 1
ATOM 3239 C CA . ASP A 1 393 ? -10.498 -15.074 22.563 1.00 93.25 393 ASP A CA 1
ATOM 3240 C C . ASP A 1 393 ? -10.621 -14.101 21.371 1.00 93.25 393 ASP A C 1
ATOM 3242 O O . ASP A 1 393 ? -11.433 -14.341 20.469 1.00 93.25 393 ASP A O 1
ATOM 3246 N N . PRO A 1 394 ? -9.827 -13.013 21.318 1.00 93.94 394 PRO A N 1
ATOM 3247 C CA . PRO A 1 394 ? -9.878 -12.053 20.221 1.00 93.94 394 PRO A CA 1
ATOM 3248 C C . PRO A 1 394 ? -9.438 -12.635 18.867 1.00 93.94 394 PRO A C 1
ATOM 3250 O O . PRO A 1 394 ? -9.812 -12.063 17.838 1.00 93.94 394 PRO A O 1
ATOM 3253 N N . ASP A 1 395 ? -8.692 -13.752 18.824 1.00 93.25 395 ASP A N 1
ATOM 3254 C CA . ASP A 1 395 ? -8.264 -14.394 17.567 1.00 93.25 395 ASP A CA 1
ATOM 3255 C C . ASP A 1 395 ? -9.480 -14.748 16.682 1.00 93.25 395 ASP A C 1
ATOM 3257 O O . ASP A 1 395 ? -9.434 -14.585 15.461 1.00 93.25 395 ASP A O 1
ATOM 3261 N N . GLN A 1 396 ? -10.611 -15.131 17.287 1.00 90.19 396 GLN A N 1
ATOM 3262 C CA . GLN A 1 396 ? -11.842 -15.525 16.582 1.00 90.19 396 GLN A CA 1
ATOM 3263 C C . GLN A 1 396 ? -12.563 -14.360 15.883 1.00 90.19 396 GLN A C 1
ATOM 3265 O O . GLN A 1 396 ? -13.520 -14.564 15.133 1.00 90.19 396 GLN A O 1
ATOM 3270 N N . HIS A 1 397 ? -12.122 -13.124 16.124 1.00 91.06 397 HIS A N 1
ATOM 3271 C CA . HIS A 1 397 ? -12.783 -11.913 15.642 1.00 91.06 397 HIS A CA 1
ATOM 3272 C C . HIS A 1 397 ? -11.974 -11.151 14.584 1.00 91.06 397 HIS A C 1
ATOM 3274 O O . HIS A 1 397 ? -12.355 -10.037 14.205 1.00 91.06 397 HIS A O 1
ATOM 3280 N N . VAL A 1 398 ? -10.900 -11.759 14.072 1.00 91.94 398 VAL A N 1
ATOM 3281 C CA . VAL A 1 398 ? -10.172 -11.289 12.888 1.00 91.94 398 VAL A CA 1
ATOM 3282 C C . VAL A 1 398 ? -10.989 -11.574 11.623 1.00 91.94 398 VAL A C 1
ATOM 3284 O O . VAL A 1 398 ? -11.482 -12.677 11.421 1.00 91.94 398 VAL A O 1
ATOM 3287 N N . GLU A 1 399 ? -11.161 -10.568 10.768 1.00 87.19 399 GLU A N 1
ATOM 3288 C CA . GLU A 1 399 ? -11.780 -10.717 9.447 1.00 87.19 399 GLU A CA 1
ATOM 3289 C C . GLU A 1 399 ? -10.765 -11.270 8.429 1.00 87.19 399 GLU A C 1
ATOM 3291 O O . GLU A 1 399 ? -9.596 -10.868 8.437 1.00 87.19 399 GLU A O 1
ATOM 3296 N N . HIS A 1 400 ? -11.221 -12.184 7.564 1.00 70.50 400 HIS A N 1
ATOM 3297 C CA . HIS A 1 400 ? -10.404 -12.908 6.580 1.00 70.50 400 HIS A CA 1
ATOM 3298 C C . HIS A 1 400 ? -10.550 -12.369 5.157 1.00 70.50 400 HIS A C 1
ATOM 3300 O O . HIS A 1 400 ? -11.693 -12.031 4.769 1.00 70.50 400 HIS A O 1
#

Secondary structure (DSSP, 8-state):
-------SEEEE-TTT--EEEEE--S----------TT--HHHHHHHSHHHHHH-TT--HHHHHHHHHHHH-----HHHHHHHHHHHHHHHH--HHHHHHTHHHHHHHHHHHSTT------SS-EEEEEEEE-TTS-EEEEEEEEESS--HHHHHHHHHHHHHHHT-TT-TT-EEEE---TTHHHHHHHH-TTSEEEE-HHHHHHHHTTTS--HHHHHHHHHHHH--SHHHHHHHHHHHHTTS-THHHHHHHTS-GGGT-GGG--STT-----S-HHHHHHHHHTTTGGGS-HHHHHHHHHHHHHHHHHHHHHHHTT-SSSS-HHHHHHHHHHHHHHTT-EEEE-SSSEEEEEETTEEEEEETTTTEETT-HHHHHSS--HHHHHHHHHTT--GGGG---

Foldseek 3Di:
DDDPFDQPDWDQDPPPRDTDRPDHDPDDPDDDALADPVPALQVLLVVCLVVCVVPVLDQLVNSQVVCCVVVVHGDDSVRSVSSSVVSQCVPQHDLVVVLVCQVVVQVVCCVVPPPDDGDHDPQWDKDWDWDADLLRAIATDDIDTDNDDALVVLLVVVVSVCVSVVCALPALAEDEDQPDPSNVVSCCVRNVNYQAAYQLVSLCVVLCVVVPDPVLVVLSVQLQQQQADVSNVVSLVVNCVSDPNCSSVSSVVPPSCRAHNNNDALSNLASDRHPVSVVVVCVVLVRLVSHRDSSSVVVVVVSNVVVVVVVVVQVVPDPDPRRPNLVVVQVVQCVQLVQWDWDDPPDQWIWIDHPPDTWIQGVVVLDINSNNCSNNQAQGSRSCNVCVVVVHDSVVRRDD